Protein AF-0000000084442462 (afdb_homodimer)

Secondary structure (DSSP, 8-state):
-------HHHHHHHHTTHHHHHHHHHHHHHHTGGGG--SS-EEHHHHHHHHT--HHHHHHHHHHHHTTTSEEEEGGGEEEE-TTTGGGSTTSTT--HHHHHHS-HHHHHHGGGHHHHHHH-S-HHHHHHSS-HHHHHHT-HHHHHHHHHHHHHHHHHHHHHHHHHS-GGG-SEEEEET-TT-HHHHHHHHH-TTSEEEEEE-HHHHTTS-GGGS-TTEEEEE--TTS-----SEEEEES-GGGS-HHHHHHHHHHHHHHS-TT-EEEEEE-PPPSSSS--HHHHHHHHHHHHHS-----HHHHHHHHGGGTEEEEEEEE-SSS-EEEEEEEPP-/-------HHHHHHHHHTHHHHHHHHHHHHHHTGGGG--SS-EEHHHHHHHHT--HHHHHHHHHHHHTTTSEEEEGGGEEEE-TTTGGGSTTSTT--HHHHHHS-HHHHHHGGGHHHHHHH-S-HHHHHHSS-HHHHHHT-HHHHHHHHHHHHHHHHHHHHHHHHHS-GGG-SEEEEET-TT-HHHHHHHHH-TTSEEEEEE-HHHHTTS-GGGS-TTEEEEE--TTS-----SEEEEES-GGGS-HHHHHHHHHHHHHHS-TT-EEEEEE-PPPSSSS--HHHHHHHHHHHHHS-----HHHHHHHHGGGTEEEEEEEE-SSS-EEEEEEEPP-

Nearest PDB structures (foldseek):
  6c5b-assembly1_B  TM=9.239E-01  e=6.769E-35  Lysobacter antibioticus
  3lst-assembly1_A  TM=8.537E-01  e=2.635E-30  Micromonospora echinospora
  6ix3-assembly1_A  TM=8.343E-01  e=1.586E-22  Aspergillus flavus NRRL3357
  6ix7-assembly1_A  TM=8.267E-01  e=2.766E-22  Aspergillus flavus NRRL3357
  6inw-assembly1_A  TM=8.162E-01  e=1.419E-22  Aspergillus flavus NRRL3357

Organism: Legionella spiritensis (NCBI:txid452)

Radius of gyration: 28.5 Å; Cα contacts (8 Å, |Δi|>4): 1311; chains: 2; bounding box: 57×86×62 Å

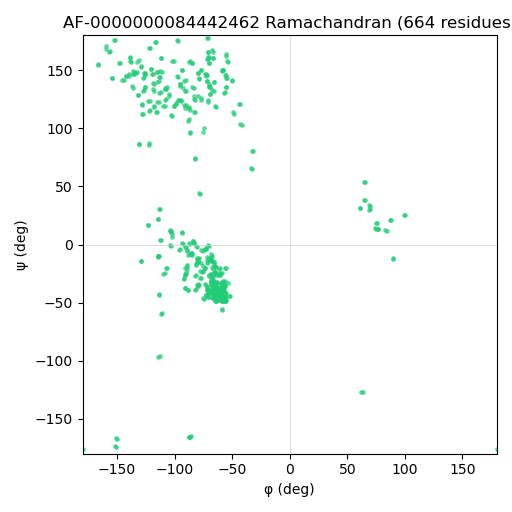InterPro domains:
  IPR001077 O-methyltransferase, C-terminal domain [PF00891] (112-312)
  IPR012967 Caffeic acid 3-O-methyltransferase-like, dimerisation domain [PF08100] (19-86)
  IPR016461 O-methyltransferase-like [PIRSF005739] (4-329)
  IPR016461 O-methyltransferase-like [PS51683] (13-331)
  IPR029063 S-adenosyl-L-methionine-dependent methyltransferase superfamily [G3DSA:3.40.50.150] (89-332)
  IPR029063 S-adenosyl-L-methionine-dependent methyltransferase superfamily [SSF53335] (92-328)
  IPR036388 Winged helix-like DNA-binding domain superfamily [G3DSA:1.10.10.10] (2-88)
  IPR036390 Winged helix DNA-binding domain superfamily [SSF46785] (4-93)

pLDDT: mean 93.71, std 7.89, range [27.52, 98.81]

Foldseek 3Di:
DPPPPPDPVRVVVVVVCCVVLLVLLLVCLQLQLQQPAAQDWDALVVSCVVRVHDSVVSLVSQVVCVVVVQWDADPPSIIHGDPNNNLSHPPDPLNQSLLSPLCDPLLVQLVVCLVVCVVPVDASSCVRPVDAQVVVCVVPVVSVVSNLSNVLSVCLVPLLQVLPQDDPLVWQEEEEAQCAQPNNVQNNCVVRVRHQYEYEEAPVRLVVHDPVVHDPSYHYDHDDLLADDDETQEYEYAAPLQLDALVVSLSSLLSVLVHYDQNHKYKYKDQADDPDPDDDVQQVVQSSSCNRRSGGHHHPVRCQVSNVVSQKHWDDKTDTPDSIIMTMIGGHDD/DPPPPPDPVRVVVVVVCCVVLLVLLLVCLQLQLQQPAAQDWDALVVSCVVRVHDSVVSLVSQVVCVVVVQWDADPPRIIHGDPVNNLSHPPDPLNQSLLSPLCDPLLVQLVVCLVVCVVPVDASSCVRPVDAQVVVCVVPVVSVVSNLSNVLSVCLVPLLQVLPQDDPLVWQEEEEAQCAQPNNVQNNCVVRVRHQYEYEEAPVRLVVHDPVVHDPSYHYDHDDLLADDDETQEYEYAAPLQLDALVVSLSSLLSVLVHYDQNHKYKYKDQADDPDPDDDVQQVVQSSSCNRRSGGHHHPVRCQVSNVVSQKHWDDKTDTPDSIIMTMIGGHDD

Sequence (668 aa):
MPESQTQPHVELATMSRWYVVSRAIHTVAKLGIANYMSSEPVSVKKLAEATGAKPELLDRLLRFLSAYRIFHHQADSLYSLTELSKPLRDDDPHSIRDVLCMVDECWWQAFSRLDTSLKTGDPAFHEQHGDDFFSFLSKHPEKQANFDKGMAKLSTYDDNAIAEAFDFSSFSSLIDMGAGRGGLVKSIARKYPDIDVILFDSHAVVQQLANDTFPKQVQLVGGNFLETIPRAEAYIFKGVLHDFNDTMMNEILSNCRRQMPSDATLLIAEQVMPESDFPHPNKTMDIVMMALLGGRQRTLKEWQKQIEPSGFTYLNHYKTDSIFSLMTFKPMKSMPESQTQPHVELATMSRWYVVSRAIHTVAKLGIANYMSSEPVSVKKLAEATGAKPELLDRLLRFLSAYRIFHHQADSLYSLTELSKPLRDDDPHSIRDVLCMVDECWWQAFSRLDTSLKTGDPAFHEQHGDDFFSFLSKHPEKQANFDKGMAKLSTYDDNAIAEAFDFSSFSSLIDMGAGRGGLVKSIARKYPDIDVILFDSHAVVQQLANDTFPKQVQLVGGNFLETIPRAEAYIFKGVLHDFNDTMMNEILSNCRRQMPSDATLLIAEQVMPESDFPHPNKTMDIVMMALLGGRQRTLKEWQKQIEPSGFTYLNHYKTDSIFSLMTFKPMKS

Structure (mmCIF, N/CA/C/O backbone):
data_AF-0000000084442462-model_v1
#
loop_
_entity.id
_entity.type
_entity.pdbx_description
1 polymer O-methyltransferase
#
loop_
_atom_site.group_PDB
_atom_site.id
_atom_site.type_symbol
_atom_site.label_atom_id
_atom_site.label_alt_id
_atom_site.label_comp_id
_atom_site.label_asym_id
_atom_site.label_entity_id
_atom_site.label_seq_id
_atom_site.pdbx_PDB_ins_code
_atom_site.Cartn_x
_atom_site.Cartn_y
_atom_site.Cartn_z
_atom_site.occupancy
_atom_site.B_iso_or_equiv
_atom_site.auth_seq_id
_atom_site.auth_comp_id
_atom_site.auth_asym_id
_atom_site.auth_atom_id
_atom_site.pdbx_PDB_model_num
ATOM 1 N N . MET A 1 1 ? -6.41 24.891 -22.344 1 27.75 1 MET A N 1
ATOM 2 C CA . MET A 1 1 ? -5.504 25.172 -21.234 1 27.75 1 MET A CA 1
ATOM 3 C C . MET A 1 1 ? -4.535 24.031 -21 1 27.75 1 MET A C 1
ATOM 5 O O . MET A 1 1 ? -4.918 22.859 -21.094 1 27.75 1 MET A O 1
ATOM 9 N N . PRO A 1 2 ? -3.285 24.047 -21.188 1 35.09 2 PRO A N 1
ATOM 10 C CA . PRO A 1 2 ? -2.35 22.922 -21.281 1 35.09 2 PRO A CA 1
ATOM 11 C C . PRO A 1 2 ? -2.523 21.906 -20.156 1 35.09 2 PRO A C 1
ATOM 13 O O . PRO A 1 2 ? -2.961 22.281 -19.062 1 35.09 2 PRO A O 1
ATOM 16 N N . GLU A 1 3 ? -2.898 20.781 -20.156 1 40.12 3 GLU A N 1
ATOM 17 C CA . GLU A 1 3 ? -3.119 19.688 -19.188 1 40.12 3 GLU A CA 1
ATOM 18 C C . GLU A 1 3 ? -2.107 19.75 -18.047 1 40.12 3 GLU A C 1
ATOM 20 O O . GLU A 1 3 ? -0.9 19.656 -18.281 1 40.12 3 GLU A O 1
ATOM 25 N N . SER A 1 4 ? -2.053 20.703 -17.203 1 45.19 4 SER A N 1
ATOM 26 C CA . SER A 1 4 ? -1.131 21.172 -16.172 1 45.19 4 SER A CA 1
ATOM 27 C C . SER A 1 4 ? -0.391 20.016 -15.516 1 45.19 4 SER A C 1
ATOM 29 O O . SER A 1 4 ? -1.014 19.125 -14.922 1 45.19 4 SER A O 1
ATOM 31 N N . GLN A 1 5 ? 0.698 19.453 -16.141 1 63.28 5 GLN A N 1
ATOM 32 C CA . GLN A 1 5 ? 1.585 18.344 -15.844 1 63.28 5 GLN A CA 1
ATOM 33 C C . GLN A 1 5 ? 1.959 18.312 -14.367 1 63.28 5 GLN A C 1
ATOM 35 O O . GLN A 1 5 ? 2.52 19.266 -13.844 1 63.28 5 GLN A O 1
ATOM 40 N N . THR A 1 6 ? 1.363 17.422 -13.57 1 82.25 6 THR A N 1
ATOM 41 C CA . THR A 1 6 ? 1.686 17.203 -12.164 1 82.25 6 THR A CA 1
ATOM 42 C C . THR A 1 6 ? 3.197 17.172 -11.953 1 82.25 6 THR A C 1
ATOM 44 O O . THR A 1 6 ? 3.928 16.547 -12.719 1 82.25 6 THR A O 1
ATOM 47 N N . GLN A 1 7 ? 3.707 18.078 -11.117 1 90.5 7 GLN A N 1
ATOM 48 C CA . GLN A 1 7 ? 5.129 18.094 -10.789 1 90.5 7 GLN A CA 1
ATOM 49 C C . GLN A 1 7 ? 5.617 16.719 -10.375 1 90.5 7 GLN A C 1
ATOM 51 O O . GLN A 1 7 ? 4.895 15.969 -9.711 1 90.5 7 GLN A O 1
ATOM 56 N N . PRO A 1 8 ? 6.832 16.344 -10.805 1 94.31 8 PRO A N 1
ATOM 57 C CA . PRO A 1 8 ? 7.359 15.008 -10.539 1 94.31 8 PRO A CA 1
ATOM 58 C C . PRO A 1 8 ? 7.289 14.625 -9.062 1 94.31 8 PRO A C 1
ATOM 60 O O . PRO A 1 8 ? 6.875 13.516 -8.727 1 94.31 8 PRO A O 1
ATOM 63 N N . HIS A 1 9 ? 7.664 15.555 -8.188 1 93.12 9 HIS A N 1
ATOM 64 C CA . HIS A 1 9 ? 7.676 15.219 -6.766 1 93.12 9 HIS A CA 1
ATOM 65 C C . HIS A 1 9 ? 6.27 14.961 -6.246 1 93.12 9 HIS A C 1
ATOM 67 O O . HIS A 1 9 ? 6.07 14.117 -5.371 1 93.12 9 HIS A O 1
ATOM 73 N N . VAL A 1 10 ? 5.25 15.633 -6.777 1 90.38 10 VAL A N 1
ATOM 74 C CA . VAL A 1 10 ? 3.859 15.438 -6.383 1 90.38 10 VAL A CA 1
ATOM 75 C C . VAL A 1 10 ? 3.365 14.086 -6.898 1 90.38 10 VAL A C 1
ATOM 77 O O . VAL A 1 10 ? 2.684 13.352 -6.18 1 90.38 10 VAL A O 1
ATOM 80 N N . GLU A 1 11 ? 3.688 13.812 -8.172 1 94.94 11 GLU A N 1
ATOM 81 C CA . GLU A 1 11 ? 3.297 12.531 -8.75 1 94.94 11 GLU A CA 1
ATOM 82 C C . GLU A 1 11 ? 3.92 11.367 -7.98 1 94.94 11 GLU A C 1
ATOM 84 O O . GLU A 1 11 ? 3.244 10.383 -7.68 1 94.94 11 GLU A O 1
ATOM 89 N N . LEU A 1 12 ? 5.215 11.484 -7.648 1 96.31 12 LEU A N 1
ATOM 90 C CA . LEU A 1 12 ? 5.922 10.453 -6.891 1 96.31 12 LEU A CA 1
ATOM 91 C C . LEU A 1 12 ? 5.301 10.281 -5.508 1 96.31 12 LEU A C 1
ATOM 93 O O . LEU A 1 12 ? 5.137 9.156 -5.035 1 96.31 12 LEU A O 1
ATOM 97 N N . ALA A 1 13 ? 4.945 11.352 -4.871 1 94.44 13 ALA A N 1
ATOM 98 C CA . ALA A 1 13 ? 4.301 11.297 -3.564 1 94.44 13 ALA A CA 1
ATOM 99 C C . ALA A 1 13 ? 2.949 10.586 -3.646 1 94.44 13 ALA A C 1
ATOM 101 O O . ALA A 1 13 ? 2.602 9.797 -2.768 1 94.44 13 ALA A O 1
ATOM 102 N N . THR A 1 14 ? 2.254 10.875 -4.703 1 94.94 14 THR A N 1
ATOM 103 C CA . THR A 1 14 ? 0.951 10.25 -4.906 1 94.94 14 THR A CA 1
ATOM 104 C C . THR A 1 14 ? 1.093 8.742 -5.082 1 94.94 14 THR A C 1
ATOM 106 O O . THR A 1 14 ? 0.383 7.965 -4.438 1 94.94 14 THR A O 1
ATOM 109 N N . MET A 1 15 ? 2.027 8.312 -5.898 1 97.5 15 MET A N 1
ATOM 110 C CA . MET A 1 15 ? 2.266 6.895 -6.133 1 97.5 15 MET A CA 1
ATOM 111 C C . MET A 1 15 ? 2.676 6.191 -4.84 1 97.5 15 MET A C 1
ATOM 113 O O . MET A 1 15 ? 2.262 5.059 -4.586 1 97.5 15 MET A O 1
ATOM 117 N N . SER A 1 16 ? 3.438 6.879 -4.043 1 97.81 16 SER A N 1
ATOM 118 C CA . SER A 1 16 ? 3.93 6.301 -2.797 1 97.81 16 SER A CA 1
ATOM 119 C C . SER A 1 16 ? 2.795 6.082 -1.803 1 97.81 16 SER A C 1
ATOM 121 O O . SER A 1 16 ? 2.957 5.363 -0.815 1 97.81 16 SER A O 1
ATOM 123 N N . ARG A 1 17 ? 1.616 6.621 -2.07 1 97.56 17 ARG A N 1
ATOM 124 C CA . ARG A 1 17 ? 0.502 6.516 -1.133 1 97.56 17 ARG A CA 1
ATOM 125 C C . ARG A 1 17 ? -0.61 5.641 -1.701 1 97.56 17 ARG A C 1
ATOM 127 O O . ARG A 1 17 ? -1.649 5.457 -1.064 1 97.56 17 ARG A O 1
ATOM 134 N N . TRP A 1 18 ? -0.399 5.059 -2.861 1 98.25 18 TRP A N 1
ATOM 135 C CA . TRP A 1 18 ? -1.379 4.156 -3.457 1 98.25 18 TRP A CA 1
ATOM 136 C C . TRP A 1 18 ? -1.725 3.02 -2.502 1 98.25 18 TRP A C 1
ATOM 138 O O . TRP A 1 18 ? -2.791 2.408 -2.613 1 98.25 18 TRP A O 1
ATOM 148 N N . TYR A 1 19 ? -0.856 2.752 -1.524 1 98.25 19 TYR A N 1
ATOM 149 C CA . TYR A 1 19 ? -1.088 1.652 -0.595 1 98.25 19 TYR A CA 1
ATOM 150 C C . TYR A 1 19 ? -2.334 1.902 0.247 1 98.25 19 TYR A C 1
ATOM 152 O O . TYR A 1 19 ? -2.994 0.958 0.685 1 98.25 19 TYR A O 1
ATOM 160 N N . VAL A 1 20 ? -2.723 3.131 0.42 1 98.62 20 VAL A N 1
ATOM 161 C CA . VAL A 1 20 ? -3.904 3.467 1.209 1 98.62 20 VAL A CA 1
ATOM 162 C C . VAL A 1 20 ? -5.16 2.967 0.498 1 98.62 20 VAL A C 1
ATOM 164 O O . VAL A 1 20 ? -6.055 2.404 1.13 1 98.62 20 VAL A O 1
ATOM 167 N N . VAL A 1 21 ? -5.195 3.123 -0.822 1 98.62 21 VAL A N 1
ATOM 168 C CA . VAL A 1 21 ? -6.316 2.631 -1.621 1 98.62 21 VAL A CA 1
ATOM 169 C C . VAL A 1 21 ? -6.391 1.109 -1.526 1 98.62 21 VAL A C 1
ATOM 171 O O . VAL A 1 21 ? -7.461 0.547 -1.288 1 98.62 21 VAL A O 1
ATOM 174 N N . SER A 1 22 ? -5.238 0.493 -1.694 1 98.56 22 SER A N 1
ATOM 175 C CA . SER A 1 22 ? -5.172 -0.964 -1.649 1 98.56 22 SER A CA 1
ATOM 176 C C . SER A 1 22 ? -5.676 -1.499 -0.313 1 98.56 22 SER A C 1
ATOM 178 O O . SER A 1 22 ? -6.5 -2.418 -0.277 1 98.56 22 SER A O 1
ATOM 180 N N . ARG A 1 23 ? -5.168 -0.917 0.726 1 98.5 23 ARG A N 1
ATOM 181 C CA . ARG A 1 23 ? -5.539 -1.418 2.045 1 98.5 23 ARG A CA 1
ATOM 182 C C . ARG A 1 23 ? -7.02 -1.171 2.328 1 98.5 23 ARG A C 1
ATOM 184 O O . ARG A 1 23 ? -7.676 -1.986 2.977 1 98.5 23 ARG A O 1
ATOM 191 N N . ALA A 1 24 ? -7.535 -0.014 1.899 1 98.75 24 ALA A N 1
ATOM 192 C CA . ALA A 1 24 ? -8.961 0.277 2.057 1 98.75 24 ALA A CA 1
ATOM 193 C C . ALA A 1 24 ? -9.812 -0.778 1.36 1 98.75 24 ALA A C 1
ATOM 195 O O . ALA A 1 24 ? -10.812 -1.242 1.915 1 98.75 24 ALA A O 1
ATOM 196 N N . ILE A 1 25 ? -9.398 -1.178 0.171 1 98.81 25 ILE A N 1
ATOM 197 C CA . ILE A 1 25 ? -10.117 -2.203 -0.58 1 98.81 25 ILE A CA 1
ATOM 198 C C . ILE A 1 25 ? -10.062 -3.527 0.176 1 98.81 25 ILE A C 1
ATOM 200 O O . ILE A 1 25 ? -11.086 -4.207 0.325 1 98.81 25 ILE A O 1
ATOM 204 N N . HIS A 1 26 ? -8.906 -3.9 0.681 1 98.56 26 HIS A N 1
ATOM 205 C CA . HIS A 1 26 ? -8.766 -5.125 1.464 1 98.56 26 HIS A CA 1
ATOM 206 C C . HIS A 1 26 ? -9.664 -5.094 2.693 1 98.56 26 HIS A C 1
ATOM 208 O O . HIS A 1 26 ? -10.242 -6.113 3.07 1 98.56 26 HIS A O 1
ATOM 214 N N . THR A 1 27 ? -9.75 -3.961 3.322 1 98.62 27 THR A N 1
ATOM 215 C CA . THR A 1 27 ? -10.555 -3.799 4.531 1 98.62 27 THR A CA 1
ATOM 216 C C . THR A 1 27 ? -12.031 -3.994 4.223 1 98.62 27 THR A C 1
ATOM 218 O O . THR A 1 27 ? -12.734 -4.699 4.953 1 98.62 27 THR A O 1
ATOM 221 N N . VAL A 1 28 ? -12.531 -3.389 3.119 1 98.69 28 VAL A N 1
ATOM 222 C CA . VAL A 1 28 ? -13.914 -3.541 2.688 1 98.69 28 VAL A CA 1
ATOM 223 C C . VAL A 1 28 ? -14.211 -5.012 2.402 1 98.69 28 VAL A C 1
ATOM 225 O O . VAL A 1 28 ? -15.266 -5.527 2.787 1 98.69 28 VAL A O 1
ATOM 228 N N . ALA A 1 29 ? -13.305 -5.664 1.759 1 98.44 29 ALA A N 1
ATOM 229 C CA . ALA A 1 29 ? -13.453 -7.082 1.447 1 98.44 29 ALA A CA 1
ATOM 230 C C . ALA A 1 29 ? -13.5 -7.926 2.721 1 98.44 29 ALA A C 1
ATOM 232 O O . ALA A 1 29 ? -14.367 -8.781 2.877 1 98.44 29 ALA A O 1
ATOM 233 N N . LYS A 1 30 ? -12.555 -7.676 3.615 1 97.75 30 LYS A N 1
ATOM 234 C CA . LYS A 1 30 ? -12.438 -8.445 4.848 1 97.75 30 LYS A CA 1
ATOM 235 C C . LYS A 1 30 ? -13.703 -8.312 5.699 1 97.75 30 LYS A C 1
ATOM 237 O O . LYS A 1 30 ? -14.172 -9.297 6.281 1 97.75 30 LYS A O 1
ATOM 242 N N . LEU A 1 31 ? -14.258 -7.137 5.773 1 98.12 31 LEU A N 1
ATOM 243 C CA . LEU A 1 31 ? -15.445 -6.895 6.59 1 98.12 31 LEU A CA 1
ATOM 244 C C . LEU A 1 31 ? -16.703 -7.348 5.867 1 98.12 31 LEU A C 1
ATOM 246 O O . LEU A 1 31 ? -17.781 -7.395 6.461 1 98.12 31 LEU A O 1
ATOM 250 N N . GLY A 1 32 ? -16.594 -7.645 4.566 1 98.38 32 GLY A N 1
ATOM 251 C CA . GLY A 1 32 ? -17.719 -8.117 3.781 1 98.38 32 GLY A CA 1
ATOM 252 C C . GLY A 1 32 ? -18.766 -7.055 3.543 1 98.38 32 GLY A C 1
ATOM 253 O O . GLY A 1 32 ? -19.969 -7.359 3.441 1 98.38 32 GLY A O 1
ATOM 254 N N . ILE A 1 33 ? -18.406 -5.793 3.418 1 98.75 33 ILE A N 1
ATOM 255 C CA . ILE A 1 33 ? -19.312 -4.656 3.346 1 98.75 33 ILE A CA 1
ATOM 256 C C . ILE A 1 33 ? -20.203 -4.789 2.117 1 98.75 33 ILE A C 1
ATOM 258 O O . ILE A 1 33 ? -21.422 -4.562 2.197 1 98.75 33 ILE A O 1
ATOM 262 N N . ALA A 1 34 ? -19.641 -5.172 0.998 1 98.69 34 ALA A N 1
ATOM 263 C CA . ALA A 1 34 ? -20.344 -5.195 -0.277 1 98.69 34 ALA A CA 1
ATOM 264 C C . ALA A 1 34 ? -21.484 -6.207 -0.25 1 98.69 34 ALA A C 1
ATOM 266 O O . ALA A 1 34 ? -22.453 -6.082 -1.01 1 98.69 34 ALA A O 1
ATOM 267 N N . ASN A 1 35 ? -21.391 -7.219 0.616 1 98.62 35 ASN A N 1
ATOM 268 C CA . ASN A 1 35 ? -22.422 -8.234 0.705 1 98.62 35 ASN A CA 1
ATOM 269 C C . ASN A 1 35 ? -23.75 -7.648 1.187 1 98.62 35 ASN A C 1
ATOM 271 O O . ASN A 1 35 ? -24.797 -8.258 1.009 1 98.62 35 ASN A O 1
ATOM 275 N N . TYR A 1 36 ? -23.719 -6.531 1.789 1 98.62 36 TYR A N 1
ATOM 276 C CA . TYR A 1 36 ? -24.922 -5.879 2.299 1 98.62 36 TYR A CA 1
ATOM 277 C C . TYR A 1 36 ? -25.344 -4.727 1.396 1 98.62 36 TYR A C 1
ATOM 279 O O . TYR A 1 36 ? -26.141 -3.873 1.794 1 98.62 36 TYR A O 1
ATOM 287 N N . MET A 1 37 ? -24.766 -4.637 0.241 1 98.56 37 MET A N 1
ATOM 288 C CA . MET A 1 37 ? -25.031 -3.533 -0.677 1 98.56 37 MET A CA 1
ATOM 289 C C . MET A 1 37 ? -25.547 -4.051 -2.016 1 98.56 37 MET A C 1
ATOM 291 O O . MET A 1 37 ? -25.562 -5.258 -2.258 1 98.56 37 MET A O 1
ATOM 295 N N . SER A 1 38 ? -26.031 -3.189 -2.84 1 97.81 38 SER A N 1
ATOM 296 C CA . SER A 1 38 ? -26.453 -3.396 -4.223 1 97.81 38 SER A CA 1
ATOM 297 C C . SER A 1 38 ? -26.281 -2.129 -5.051 1 97.81 38 SER A C 1
ATOM 299 O O . SER A 1 38 ? -25.547 -1.216 -4.648 1 97.81 38 SER A O 1
ATOM 301 N N . SER A 1 39 ? -26.891 -2.117 -6.266 1 96.81 39 SER A N 1
ATOM 302 C CA . SER A 1 39 ? -26.859 -0.911 -7.086 1 96.81 39 SER A CA 1
ATOM 303 C C . SER A 1 39 ? -27.797 0.156 -6.531 1 96.81 39 SER A C 1
ATOM 305 O O . SER A 1 39 ? -27.812 1.294 -7.004 1 96.81 39 SER A O 1
ATOM 307 N N . GLU A 1 40 ? -28.516 -0.196 -5.5 1 97.69 40 GLU A N 1
ATOM 308 C CA . GLU A 1 40 ? -29.391 0.751 -4.812 1 97.69 40 GLU A CA 1
ATOM 309 C C . GLU A 1 40 ? -28.719 1.327 -3.572 1 97.69 40 GLU A C 1
ATOM 311 O O . GLU A 1 40 ? -28 0.614 -2.857 1 97.69 40 GLU A O 1
ATOM 316 N N . PRO A 1 41 ? -28.984 2.512 -3.311 1 98 41 PRO A N 1
ATOM 317 C CA . PRO A 1 41 ? -28.328 3.168 -2.176 1 98 41 PRO A CA 1
ATOM 318 C C . PRO A 1 41 ? -28.734 2.568 -0.832 1 98 41 PRO A C 1
ATOM 320 O O . PRO A 1 41 ? -29.906 2.215 -0.637 1 98 41 PRO A O 1
ATOM 323 N N . VAL A 1 42 ? -27.828 2.428 0.053 1 98.44 42 VAL A N 1
ATOM 324 C CA . VAL A 1 42 ? -28.031 1.99 1.432 1 98.44 42 VAL A CA 1
ATOM 325 C C . VAL A 1 42 ? -27.266 2.916 2.381 1 98.44 42 VAL A C 1
ATOM 327 O O . VAL A 1 42 ? -26.219 3.443 2.029 1 98.44 42 VAL A O 1
ATOM 330 N N . SER A 1 43 ? -27.781 3.104 3.531 1 98.12 43 SER A N 1
ATOM 331 C CA . SER A 1 43 ? -27.156 4.027 4.473 1 98.12 43 SER A CA 1
ATOM 332 C C . SER A 1 43 ? -25.922 3.406 5.125 1 98.12 43 SER A C 1
ATOM 334 O O . SER A 1 43 ? -25.906 2.205 5.398 1 98.12 43 SER A O 1
ATOM 336 N N . VAL A 1 44 ? -25 4.207 5.473 1 98.12 44 VAL A N 1
ATOM 337 C CA . VAL A 1 44 ? -23.781 3.758 6.148 1 98.12 44 VAL A CA 1
ATOM 338 C C . VAL A 1 44 ? -24.141 3.18 7.516 1 98.12 44 VAL A C 1
ATOM 340 O O . VAL A 1 44 ? -23.5 2.234 7.98 1 98.12 44 VAL A O 1
ATOM 343 N N . LYS A 1 45 ? -25.141 3.732 8.141 1 98 45 LYS A N 1
ATOM 344 C CA . LYS A 1 45 ? -25.578 3.238 9.445 1 98 45 LYS A CA 1
ATOM 345 C C . LYS A 1 45 ? -25.984 1.769 9.367 1 98 45 LYS A C 1
ATOM 347 O O . LYS A 1 45 ? -25.625 0.975 10.242 1 98 45 LYS A O 1
ATOM 352 N N . LYS A 1 46 ? -26.719 1.443 8.352 1 98.19 46 LYS A N 1
ATOM 353 C CA . LYS A 1 46 ? -27.141 0.057 8.156 1 98.19 46 LYS A CA 1
ATOM 354 C C . LYS A 1 46 ? -25.938 -0.843 7.887 1 98.19 46 LYS A C 1
ATOM 356 O O . LYS A 1 46 ? -25.859 -1.961 8.398 1 98.19 46 LYS A O 1
ATOM 361 N N . LEU A 1 47 ? -25.047 -0.376 7.074 1 98.56 47 LEU A N 1
ATOM 362 C CA . LEU A 1 47 ? -23.844 -1.14 6.766 1 98.56 47 LEU A CA 1
ATOM 363 C C . LEU A 1 47 ? -23 -1.355 8.023 1 98.56 47 LEU A C 1
ATOM 365 O O . LEU A 1 47 ? -22.469 -2.447 8.234 1 98.56 47 LEU A O 1
ATOM 369 N N . ALA A 1 48 ? -22.844 -0.278 8.812 1 98.56 48 ALA A N 1
ATOM 370 C CA . ALA A 1 48 ? -22.062 -0.346 10.055 1 98.56 48 ALA A CA 1
ATOM 371 C C . ALA A 1 48 ? -22.672 -1.349 11.023 1 98.56 48 ALA A C 1
ATOM 373 O O . ALA A 1 48 ? -21.969 -2.125 11.664 1 98.56 48 ALA A O 1
ATOM 374 N N . GLU A 1 49 ? -23.969 -1.328 11.141 1 98.25 49 GLU A N 1
ATOM 375 C CA . GLU A 1 49 ? -24.672 -2.262 12.016 1 98.25 49 GLU A CA 1
ATOM 376 C C . GLU A 1 49 ? -24.453 -3.705 11.57 1 98.25 49 GLU A C 1
ATOM 378 O O . GLU A 1 49 ? -24.219 -4.586 12.398 1 98.25 49 GLU A O 1
ATOM 383 N N . ALA A 1 50 ? -24.5 -3.953 10.344 1 98.06 50 ALA A N 1
ATOM 384 C CA . ALA A 1 50 ? -24.391 -5.301 9.789 1 98.06 50 ALA A CA 1
ATOM 385 C C . ALA A 1 50 ? -22.969 -5.844 9.953 1 98.06 50 ALA A C 1
ATOM 387 O O . ALA A 1 50 ? -22.766 -7.055 10.039 1 98.06 50 ALA A O 1
ATOM 388 N N . THR A 1 51 ? -21.969 -4.98 10.016 1 97.94 51 THR A N 1
ATOM 389 C CA . THR A 1 51 ? -20.578 -5.438 9.961 1 97.94 51 THR A CA 1
ATOM 390 C C . THR A 1 51 ? -19.875 -5.168 11.281 1 97.94 51 THR A C 1
ATOM 392 O O . THR A 1 51 ? -18.719 -5.59 11.477 1 97.94 51 THR A O 1
ATOM 395 N N . GLY A 1 52 ? -20.484 -4.402 12.18 1 98.06 52 GLY A N 1
ATOM 396 C CA . GLY A 1 52 ? -19.891 -4.098 13.469 1 98.06 52 GLY A CA 1
ATOM 397 C C . GLY A 1 52 ? -18.922 -2.932 13.43 1 98.06 52 GLY A C 1
ATOM 398 O O . GLY A 1 52 ? -18.203 -2.686 14.391 1 98.06 52 GLY A O 1
ATOM 399 N N . ALA A 1 53 ? -18.906 -2.191 12.328 1 98.31 53 ALA A N 1
ATOM 400 C CA . ALA A 1 53 ? -18 -1.055 12.188 1 98.31 53 ALA A CA 1
ATOM 401 C C . ALA A 1 53 ? -18.594 0.203 12.812 1 98.31 53 ALA A C 1
ATOM 403 O O . ALA A 1 53 ? -19.812 0.28 13.031 1 98.31 53 ALA A O 1
ATOM 404 N N . LYS A 1 54 ? -17.781 1.159 13.195 1 98.12 54 LYS A N 1
ATOM 405 C CA . LYS A 1 54 ? -18.234 2.486 13.594 1 98.12 54 LYS A CA 1
ATOM 406 C C . LYS A 1 54 ? -18.734 3.275 12.391 1 98.12 54 LYS A C 1
ATOM 408 O O . LYS A 1 54 ? -18.016 3.457 11.414 1 98.12 54 LYS A O 1
ATOM 413 N N . PRO A 1 55 ? -19.984 3.734 12.438 1 97.88 55 PRO A N 1
ATOM 414 C CA . PRO A 1 55 ? -20.594 4.371 11.266 1 97.88 55 PRO A CA 1
ATOM 415 C C . PRO A 1 55 ? -19.766 5.547 10.742 1 97.88 55 PRO A C 1
ATOM 417 O O . PRO A 1 55 ? -19.609 5.707 9.531 1 97.88 55 PRO A O 1
ATOM 420 N N . GLU A 1 56 ? -19.234 6.379 11.586 1 96 56 GLU A N 1
ATOM 421 C CA . GLU A 1 56 ? -18.5 7.566 11.164 1 96 56 GLU A CA 1
ATOM 422 C C . GLU A 1 56 ? -17.203 7.188 10.438 1 96 56 GLU A C 1
ATOM 424 O O . GLU A 1 56 ? -16.844 7.824 9.445 1 96 56 GLU A O 1
ATOM 429 N N . LEU A 1 57 ? -16.531 6.191 10.945 1 97.94 57 LEU A N 1
ATOM 430 C CA . LEU A 1 57 ? -15.281 5.75 10.32 1 97.94 57 LEU A CA 1
ATOM 431 C C . LEU A 1 57 ? -15.562 5.055 8.992 1 97.94 57 LEU A C 1
ATOM 433 O O . LEU A 1 57 ? -14.844 5.27 8.016 1 97.94 57 LEU A O 1
ATOM 437 N N . LEU A 1 58 ? -16.594 4.211 8.992 1 98.62 58 LEU A N 1
ATOM 438 C CA . LEU A 1 58 ? -16.984 3.527 7.758 1 98.62 58 LEU A CA 1
ATOM 439 C C . LEU A 1 58 ? -17.391 4.527 6.68 1 98.62 58 LEU A C 1
ATOM 441 O O . LEU A 1 58 ? -17.062 4.348 5.504 1 98.62 58 LEU A O 1
ATOM 445 N N . ASP A 1 59 ? -18.094 5.57 7.051 1 97.75 59 ASP A N 1
ATOM 446 C CA . ASP A 1 59 ? -18.516 6.621 6.125 1 97.75 59 ASP A CA 1
ATOM 447 C C . ASP A 1 59 ? -17.297 7.25 5.438 1 97.75 59 ASP A C 1
ATOM 449 O O . ASP A 1 59 ? -17.297 7.441 4.219 1 97.75 59 ASP A O 1
ATOM 453 N N . ARG A 1 60 ? -16.312 7.582 6.191 1 97 60 ARG A N 1
ATOM 454 C CA . ARG A 1 60 ? -15.102 8.211 5.668 1 97 60 ARG A CA 1
ATOM 455 C C . ARG A 1 60 ? -14.367 7.273 4.719 1 97 60 ARG A C 1
ATOM 457 O O . ARG A 1 60 ? -13.844 7.707 3.689 1 97 60 ARG A O 1
ATOM 464 N N . LEU A 1 61 ? -14.312 5.98 5.047 1 98.5 61 LEU A N 1
ATOM 465 C CA . LEU A 1 61 ? -13.641 5.008 4.195 1 98.5 61 LEU A CA 1
ATOM 466 C C . LEU A 1 61 ? -14.367 4.84 2.869 1 98.5 61 LEU A C 1
ATOM 468 O O . LEU A 1 61 ? -13.742 4.805 1.809 1 98.5 61 LEU A O 1
ATOM 472 N N . LEU A 1 62 ? -15.688 4.719 2.93 1 98.44 62 LEU A N 1
ATOM 473 C CA . LEU A 1 62 ? -16.484 4.543 1.716 1 98.44 62 LEU A CA 1
ATOM 474 C C . LEU A 1 62 ? -16.422 5.793 0.845 1 98.44 62 LEU A C 1
ATOM 476 O O . LEU A 1 62 ? -16.375 5.699 -0.384 1 98.44 62 LEU A O 1
ATOM 480 N N . ARG A 1 63 ? -16.469 6.938 1.496 1 96.44 63 ARG A N 1
ATOM 481 C CA . ARG A 1 63 ? -16.344 8.188 0.756 1 96.44 63 ARG A CA 1
ATOM 482 C C . ARG A 1 63 ? -15 8.258 0.028 1 96.44 63 ARG A C 1
ATOM 484 O O . ARG A 1 63 ? -14.945 8.672 -1.13 1 96.44 63 ARG A O 1
ATOM 491 N N . PHE A 1 64 ? -13.977 7.906 0.728 1 97.62 64 PHE A N 1
ATOM 492 C CA . PHE A 1 64 ? -12.648 7.871 0.13 1 97.62 64 PHE A CA 1
ATOM 493 C C . PHE A 1 64 ? -12.633 6.984 -1.109 1 97.62 64 PHE A C 1
ATOM 495 O O . PHE A 1 64 ? -12.172 7.406 -2.174 1 97.62 64 PHE A O 1
ATOM 502 N N . LEU A 1 65 ? -13.188 5.762 -1.047 1 98.56 65 LEU A N 1
ATOM 503 C CA . LEU A 1 65 ? -13.156 4.793 -2.139 1 98.56 65 LEU A CA 1
ATOM 504 C C . LEU A 1 65 ? -14.109 5.211 -3.256 1 98.56 65 LEU A C 1
ATOM 506 O O . LEU A 1 65 ? -13.992 4.727 -4.387 1 98.56 65 LEU A O 1
ATOM 510 N N . SER A 1 66 ? -15.086 6.066 -2.938 1 97.69 66 SER A N 1
ATOM 511 C CA . SER A 1 66 ? -15.961 6.602 -3.975 1 97.69 66 SER A CA 1
ATOM 512 C C . SER A 1 66 ? -15.188 7.469 -4.961 1 97.69 66 SER A C 1
ATOM 514 O O . SER A 1 66 ? -15.523 7.516 -6.145 1 97.69 66 SER A O 1
ATOM 516 N N . ALA A 1 67 ? -14.18 8.156 -4.453 1 96.94 67 ALA A N 1
ATOM 517 C CA . ALA A 1 67 ? -13.344 8.961 -5.332 1 96.94 67 ALA A CA 1
ATOM 518 C C . ALA A 1 67 ? -12.656 8.102 -6.391 1 96.94 67 ALA A C 1
ATOM 520 O O . ALA A 1 67 ? -12.273 8.602 -7.449 1 96.94 67 ALA A O 1
ATOM 521 N N . TYR A 1 68 ? -12.539 6.816 -6.172 1 97.75 68 TYR A N 1
ATOM 522 C CA . TYR A 1 68 ? -11.914 5.879 -7.094 1 97.75 68 TYR A CA 1
ATOM 523 C C . TYR A 1 68 ? -12.961 5.051 -7.828 1 97.75 68 TYR A C 1
ATOM 525 O O . TYR A 1 68 ? -12.656 3.977 -8.352 1 97.75 68 TYR A O 1
ATOM 533 N N . ARG A 1 69 ? -14.188 5.414 -7.73 1 97.31 69 ARG A N 1
ATOM 534 C CA . ARG A 1 69 ? -15.312 4.871 -8.484 1 97.31 69 ARG A CA 1
ATOM 535 C C . ARG A 1 69 ? -15.711 3.496 -7.953 1 97.31 69 ARG A C 1
ATOM 537 O O . ARG A 1 69 ? -16.359 2.721 -8.656 1 97.31 69 ARG A O 1
ATOM 544 N N . ILE A 1 70 ? -15.312 3.168 -6.773 1 98.31 70 ILE A N 1
ATOM 545 C CA . ILE A 1 70 ? -15.664 1.869 -6.207 1 98.31 70 ILE A CA 1
ATOM 546 C C . ILE A 1 70 ? -17.078 1.914 -5.656 1 98.31 70 ILE A C 1
ATOM 548 O O . ILE A 1 70 ? -17.828 0.94 -5.77 1 98.31 70 ILE A O 1
ATOM 552 N N . PHE A 1 71 ? -17.469 3.076 -5.105 1 98.38 71 PHE A N 1
ATOM 553 C CA . PHE A 1 71 ? -18.844 3.254 -4.641 1 98.38 71 PHE A CA 1
ATOM 554 C C . PHE A 1 71 ? -19.438 4.527 -5.215 1 98.38 71 PHE A C 1
ATOM 556 O O . PHE A 1 71 ? -18.719 5.457 -5.574 1 98.38 71 PHE A O 1
ATOM 563 N N . HIS A 1 72 ? -20.703 4.508 -5.312 1 97.44 72 HIS A N 1
ATOM 564 C CA . HIS A 1 72 ? -21.453 5.738 -5.535 1 97.44 72 HIS A CA 1
ATOM 565 C C . HIS A 1 72 ? -21.859 6.383 -4.211 1 97.44 72 HIS A C 1
ATOM 567 O O . HIS A 1 72 ? -22.531 5.762 -3.393 1 97.44 72 HIS A O 1
ATOM 573 N N . HIS A 1 73 ? -21.328 7.516 -4.086 1 96.31 73 HIS A N 1
ATOM 574 C CA . HIS A 1 73 ? -21.688 8.281 -2.9 1 96.31 73 HIS A CA 1
ATOM 575 C C . HIS A 1 73 ? -22.844 9.242 -3.193 1 96.31 73 HIS A C 1
ATOM 577 O O . HIS A 1 73 ? -22.781 10.008 -4.156 1 96.31 73 HIS A O 1
ATOM 583 N N . GLN A 1 74 ? -23.875 9.156 -2.461 1 92.75 74 GLN A N 1
ATOM 584 C CA . GLN A 1 74 ? -25 10.07 -2.551 1 92.75 74 GLN A CA 1
ATOM 585 C C . GLN A 1 74 ? -25.188 10.852 -1.254 1 92.75 74 GLN A C 1
ATOM 587 O O . GLN A 1 74 ? -24.469 10.617 -0.278 1 92.75 74 GLN A O 1
ATOM 592 N N . ALA A 1 75 ? -26.094 11.773 -1.268 1 87.69 75 ALA A N 1
ATOM 593 C CA . ALA A 1 75 ? -26.344 12.617 -0.099 1 87.69 75 ALA A CA 1
ATOM 594 C C . ALA A 1 75 ? -26.719 11.773 1.115 1 87.69 75 ALA A C 1
ATOM 596 O O . ALA A 1 75 ? -27.188 10.633 0.972 1 87.69 75 ALA A O 1
ATOM 597 N N . ASP A 1 76 ? -26.375 12.273 2.344 1 87.25 76 ASP A N 1
ATOM 598 C CA . ASP A 1 76 ? -26.781 11.711 3.627 1 87.25 76 ASP A CA 1
ATOM 599 C C . ASP A 1 76 ? -26.094 10.367 3.875 1 87.25 76 ASP A C 1
ATOM 601 O O . ASP A 1 76 ? -26.719 9.438 4.395 1 87.25 76 ASP A O 1
ATOM 605 N N . SER A 1 77 ? -24.891 10.188 3.346 1 94 77 SER A N 1
ATOM 606 C CA . SER A 1 77 ? -24.062 9.023 3.631 1 94 77 SER A CA 1
ATOM 607 C C . SER A 1 77 ? -24.719 7.746 3.107 1 94 77 SER A C 1
ATOM 609 O O . SER A 1 77 ? -24.781 6.742 3.818 1 94 77 SER A O 1
ATOM 611 N N . LEU A 1 78 ? -25.328 7.914 1.944 1 97.69 78 LEU A N 1
ATOM 612 C CA . LEU A 1 78 ? -25.844 6.773 1.193 1 97.69 78 LEU A CA 1
ATOM 613 C C . LEU A 1 78 ? -24.828 6.312 0.15 1 97.69 78 LEU A C 1
ATOM 615 O O . LEU A 1 78 ? -24.172 7.137 -0.495 1 97.69 78 LEU A O 1
ATOM 619 N N . TYR A 1 79 ? -24.719 4.98 0.059 1 98.38 79 TYR A N 1
ATOM 620 C CA . TYR A 1 79 ? -23.75 4.422 -0.87 1 98.38 79 TYR A CA 1
ATOM 621 C C . TYR A 1 79 ? -24.344 3.264 -1.659 1 98.38 79 TYR A C 1
ATOM 623 O O . TYR A 1 79 ? -25.203 2.545 -1.158 1 98.38 79 TYR A O 1
ATOM 631 N N . SER A 1 80 ? -23.906 3.072 -2.834 1 98.62 80 SER A N 1
ATOM 632 C CA . SER A 1 80 ? -24.266 1.919 -3.652 1 98.62 80 SER A CA 1
ATOM 633 C C . SER A 1 80 ? -23.062 1.376 -4.406 1 98.62 80 SER A C 1
ATOM 635 O O . SER A 1 80 ? -22.031 2.053 -4.52 1 98.62 80 SER A O 1
ATOM 637 N N . LEU A 1 81 ? -23.203 0.121 -4.848 1 98.56 81 LEU A N 1
ATOM 638 C CA . LEU A 1 81 ? -22.125 -0.497 -5.613 1 98.56 81 LEU A CA 1
ATOM 639 C C . LEU A 1 81 ? -22.062 0.075 -7.027 1 98.56 81 LEU A C 1
ATOM 641 O O . LEU A 1 81 ? -23.078 0.494 -7.574 1 98.56 81 LEU A O 1
ATOM 645 N N . THR A 1 82 ? -20.922 0.171 -7.562 1 98.25 82 THR A N 1
ATOM 646 C CA . THR A 1 82 ? -20.703 0.42 -8.984 1 98.25 82 THR A CA 1
ATOM 647 C C . THR A 1 82 ? -20.422 -0.886 -9.727 1 98.25 82 THR A C 1
ATOM 649 O O . THR A 1 82 ? -20.328 -1.948 -9.109 1 98.25 82 THR A O 1
ATOM 652 N N . GLU A 1 83 ? -20.297 -0.805 -11.023 1 97.38 83 GLU A N 1
ATOM 653 C CA . GLU A 1 83 ? -19.906 -1.992 -11.781 1 97.38 83 GLU A CA 1
ATOM 654 C C . GLU A 1 83 ? -18.547 -2.51 -11.336 1 97.38 83 GLU A C 1
ATOM 656 O O . GLU A 1 83 ? -18.312 -3.721 -11.312 1 97.38 83 GLU A O 1
ATOM 661 N N . LEU A 1 84 ? -17.703 -1.637 -10.945 1 97.44 84 LEU A N 1
ATOM 662 C CA . LEU A 1 84 ? -16.344 -1.97 -10.562 1 97.44 84 LEU A CA 1
ATOM 663 C C . LEU A 1 84 ? -16.328 -2.775 -9.266 1 97.44 84 LEU A C 1
ATOM 665 O O . LEU A 1 84 ? -15.461 -3.639 -9.078 1 97.44 84 LEU A O 1
ATOM 669 N N . SER A 1 85 ? -17.281 -2.523 -8.352 1 98.19 85 SER A N 1
ATOM 670 C CA . SER A 1 85 ? -17.156 -3.088 -7.016 1 98.19 85 SER A CA 1
ATOM 671 C C . SER A 1 85 ? -18.109 -4.277 -6.832 1 98.19 85 SER A C 1
ATOM 673 O O . SER A 1 85 ? -18.094 -4.926 -5.785 1 98.19 85 SER A O 1
ATOM 675 N N . LYS A 1 86 ? -18.891 -4.629 -7.809 1 98.12 86 LYS A N 1
ATOM 676 C CA . LYS A 1 86 ? -19.781 -5.781 -7.73 1 98.12 86 LYS A CA 1
ATOM 677 C C . LYS A 1 86 ? -19 -7.059 -7.406 1 98.12 86 LYS A C 1
ATOM 679 O O . LYS A 1 86 ? -19.469 -7.887 -6.617 1 98.12 86 LYS A O 1
ATOM 684 N N . PRO A 1 87 ? -17.797 -7.23 -7.891 1 97.5 87 PRO A N 1
ATOM 685 C CA . PRO A 1 87 ? -17.031 -8.453 -7.609 1 97.5 87 PRO A CA 1
ATOM 686 C C . PRO A 1 87 ? -16.578 -8.539 -6.152 1 97.5 87 PRO A C 1
ATOM 688 O O . PRO A 1 87 ? -15.93 -9.516 -5.766 1 97.5 87 PRO A O 1
ATOM 691 N N . LEU A 1 88 ? -16.891 -7.535 -5.352 1 98.44 88 LEU A N 1
ATOM 692 C CA . LEU A 1 88 ? -16.609 -7.598 -3.926 1 98.44 88 LEU A CA 1
ATOM 693 C C . LEU A 1 88 ? -17.656 -8.422 -3.191 1 98.44 88 LEU A C 1
ATOM 695 O O . LEU A 1 88 ? -17.453 -8.797 -2.035 1 98.44 88 LEU A O 1
ATOM 699 N N . ARG A 1 89 ? -18.734 -8.664 -3.822 1 98.38 89 ARG A N 1
ATOM 700 C CA . ARG A 1 89 ? -19.781 -9.492 -3.246 1 98.38 89 ARG A CA 1
ATOM 701 C C . ARG A 1 89 ? -19.453 -10.977 -3.385 1 98.38 89 ARG A C 1
ATOM 703 O O . ARG A 1 89 ? -18.906 -11.398 -4.406 1 98.38 89 ARG A O 1
ATOM 710 N N . ASP A 1 90 ? -19.891 -11.719 -2.414 1 96.88 90 ASP A N 1
ATOM 711 C CA . ASP A 1 90 ? -19.672 -13.164 -2.451 1 96.88 90 ASP A CA 1
ATOM 712 C C . ASP A 1 90 ? -20.484 -13.805 -3.576 1 96.88 90 ASP A C 1
ATOM 714 O O . ASP A 1 90 ? -20.047 -14.781 -4.188 1 96.88 90 ASP A O 1
ATOM 718 N N . ASP A 1 91 ? -21.609 -13.305 -3.855 1 96.44 91 ASP A N 1
ATOM 719 C CA . ASP A 1 91 ? -22.531 -13.969 -4.77 1 96.44 91 ASP A CA 1
ATOM 720 C C . ASP A 1 91 ? -22.312 -13.508 -6.207 1 96.44 91 ASP A C 1
ATOM 722 O O . ASP A 1 91 ? -23.047 -13.914 -7.113 1 96.44 91 ASP A O 1
ATOM 726 N N . ASP A 1 92 ? -21.422 -12.617 -6.422 1 96.12 92 ASP A N 1
ATOM 727 C CA . ASP A 1 92 ? -21.094 -12.227 -7.793 1 96.12 92 ASP A CA 1
ATOM 728 C C . ASP A 1 92 ? -20.359 -13.352 -8.516 1 96.12 92 ASP A C 1
ATOM 730 O O . ASP A 1 92 ? -19.484 -14 -7.941 1 96.12 92 ASP A O 1
ATOM 734 N N . PRO A 1 93 ? -20.719 -13.578 -9.75 1 91.81 93 PRO A N 1
ATOM 735 C CA . PRO A 1 93 ? -20.062 -14.648 -10.5 1 91.81 93 PRO A CA 1
ATOM 736 C C . PRO A 1 93 ? -18.562 -14.438 -10.641 1 91.81 93 PRO A C 1
ATOM 738 O O . PRO A 1 93 ? -17.812 -15.406 -10.805 1 91.81 93 PRO A O 1
ATOM 741 N N . HIS A 1 94 ? -18.109 -13.281 -10.562 1 92.06 94 HIS A N 1
ATOM 742 C CA . HIS A 1 94 ? -16.688 -12.969 -10.68 1 92.06 94 HIS A CA 1
ATOM 743 C C . HIS A 1 94 ? -16.125 -12.453 -9.359 1 92.06 94 HIS A C 1
ATOM 745 O O . HIS A 1 94 ? -15.203 -11.633 -9.352 1 92.06 94 HIS A O 1
ATOM 751 N N . SER A 1 95 ? -16.703 -12.93 -8.312 1 95.88 95 SER A N 1
ATOM 752 C CA . SER A 1 95 ? -16.266 -12.477 -6.996 1 95.88 95 SER A CA 1
ATOM 753 C C . SER A 1 95 ? -14.773 -12.703 -6.809 1 95.88 95 SER A C 1
ATOM 755 O O . SER A 1 95 ? -14.258 -13.789 -7.109 1 95.88 95 SER A O 1
ATOM 757 N N . ILE A 1 96 ? -14.125 -11.68 -6.262 1 95.19 96 ILE A N 1
ATOM 758 C CA . ILE A 1 96 ? -12.711 -11.836 -5.941 1 95.19 96 ILE A CA 1
ATOM 759 C C . ILE A 1 96 ? -12.484 -11.555 -4.461 1 95.19 96 ILE A C 1
ATOM 761 O O . ILE A 1 96 ? -11.367 -11.203 -4.055 1 95.19 96 ILE A O 1
ATOM 765 N N . ARG A 1 97 ? -13.523 -11.562 -3.68 1 97.12 97 ARG A N 1
ATOM 766 C CA . ARG A 1 97 ? -13.398 -11.242 -2.262 1 97.12 97 ARG A CA 1
ATOM 767 C C . ARG A 1 97 ? -12.422 -12.188 -1.571 1 97.12 97 ARG A C 1
ATOM 769 O O . ARG A 1 97 ? -11.594 -11.758 -0.763 1 97.12 97 ARG A O 1
ATOM 776 N N . ASP A 1 98 ? -12.453 -13.453 -1.9 1 94.44 98 ASP A N 1
ATOM 777 C CA . ASP A 1 98 ? -11.539 -14.422 -1.298 1 94.44 98 ASP A CA 1
ATOM 778 C C . ASP A 1 98 ? -10.086 -14.102 -1.655 1 94.44 98 ASP A C 1
ATOM 780 O O . ASP A 1 98 ? -9.188 -14.289 -0.832 1 94.44 98 ASP A O 1
ATOM 784 N N . VAL A 1 99 ? -9.859 -13.672 -2.859 1 94.25 99 VAL A N 1
ATOM 785 C CA . VAL A 1 99 ? -8.523 -13.297 -3.301 1 94.25 99 VAL A CA 1
ATOM 786 C C . VAL A 1 99 ? -8.023 -12.109 -2.479 1 94.25 99 VAL A C 1
ATOM 788 O O . VAL A 1 99 ? -6.867 -12.094 -2.043 1 94.25 99 VAL A O 1
ATOM 791 N N . LEU A 1 100 ? -8.914 -11.156 -2.275 1 97.19 100 LEU A N 1
ATOM 792 C CA . LEU A 1 100 ? -8.547 -9.969 -1.513 1 97.19 100 LEU A CA 1
ATOM 793 C C . LEU A 1 100 ? -8.305 -10.312 -0.047 1 97.19 100 LEU A C 1
ATOM 795 O O . LEU A 1 100 ? -7.414 -9.75 0.589 1 97.19 100 LEU A O 1
ATOM 799 N N . CYS A 1 101 ? -9.039 -11.25 0.485 1 96.5 101 CYS A N 1
ATOM 800 C CA . CYS A 1 101 ? -8.922 -11.641 1.885 1 96.5 101 CYS A CA 1
ATOM 801 C C . CYS A 1 101 ? -7.672 -12.484 2.117 1 96.5 101 CYS A C 1
ATOM 803 O O . CYS A 1 101 ? -7.211 -12.617 3.25 1 96.5 101 CYS A O 1
ATOM 805 N N . MET A 1 102 ? -7.172 -13.109 1.077 1 94.19 102 MET A N 1
ATOM 806 C CA . MET A 1 102 ? -5.926 -13.867 1.167 1 94.19 102 MET A CA 1
ATOM 807 C C . MET A 1 102 ? -4.777 -12.977 1.614 1 94.19 102 MET A C 1
ATOM 809 O O . MET A 1 102 ? -3.889 -13.414 2.346 1 94.19 102 MET A O 1
ATOM 813 N N . VAL A 1 103 ? -4.848 -11.688 1.2 1 95.06 103 VAL A N 1
ATOM 814 C CA . VAL A 1 103 ? -3.826 -10.711 1.58 1 95.06 103 VAL A CA 1
ATOM 815 C C . VAL A 1 103 ? -4.125 -10.164 2.973 1 95.06 103 VAL A C 1
ATOM 817 O O . VAL A 1 103 ? -4.469 -8.992 3.125 1 95.06 103 VAL A O 1
ATOM 820 N N . ASP A 1 104 ? -3.867 -10.969 3.963 1 95.25 104 ASP A N 1
ATOM 821 C CA . ASP A 1 104 ? -4.203 -10.602 5.336 1 95.25 104 ASP A CA 1
ATOM 822 C C . ASP A 1 104 ? -3.08 -9.789 5.977 1 95.25 104 ASP A C 1
ATOM 824 O O . ASP A 1 104 ? -2.209 -9.266 5.277 1 95.25 104 ASP A O 1
ATOM 828 N N . GLU A 1 105 ? -3.109 -9.641 7.297 1 96.75 105 GLU A N 1
ATOM 829 C CA . GLU A 1 105 ? -2.18 -8.773 8.008 1 96.75 105 GLU A CA 1
ATOM 830 C C . GLU A 1 105 ? -0.747 -9.289 7.902 1 96.75 105 GLU A C 1
ATOM 832 O O . GLU A 1 105 ? 0.198 -8.5 7.832 1 96.75 105 GLU A O 1
ATOM 837 N N . CYS A 1 106 ? -0.523 -10.586 7.891 1 96.62 106 CYS A N 1
ATOM 838 C CA . CYS A 1 106 ? 0.833 -11.125 7.848 1 96.62 106 CYS A CA 1
ATOM 839 C C . CYS A 1 106 ? 1.48 -10.859 6.492 1 96.62 106 CYS A C 1
ATOM 841 O O . CYS A 1 106 ? 2.676 -10.57 6.418 1 96.62 106 CYS A O 1
ATOM 843 N N . TRP A 1 107 ? 0.609 -11.008 5.41 1 96.19 107 TRP A N 1
ATOM 844 C CA . TRP A 1 107 ? 1.078 -10.656 4.074 1 96.19 107 TRP A CA 1
ATOM 845 C C . TRP A 1 107 ? 1.485 -9.188 4.012 1 96.19 107 TRP A C 1
ATOM 847 O O . TRP A 1 107 ? 2.574 -8.859 3.539 1 96.19 107 TRP A O 1
ATOM 857 N N . TRP A 1 108 ? 0.631 -8.375 4.527 1 97.25 108 TRP A N 1
ATOM 858 C CA . TRP A 1 108 ? 0.85 -6.934 4.52 1 97.25 108 TRP A CA 1
ATOM 859 C C . TRP A 1 108 ? 2.113 -6.57 5.293 1 97.25 108 TRP A C 1
ATOM 861 O O . TRP A 1 108 ? 2.957 -5.816 4.801 1 97.25 108 TRP A O 1
ATOM 871 N N . GLN A 1 109 ? 2.295 -7.125 6.469 1 97.94 109 GLN A N 1
ATOM 872 C CA . GLN A 1 109 ? 3.389 -6.781 7.371 1 97.94 109 GLN A CA 1
ATOM 873 C C . GLN A 1 109 ? 4.734 -7.227 6.805 1 97.94 109 GLN A C 1
ATOM 875 O O . GLN A 1 109 ? 5.758 -6.586 7.051 1 97.94 109 GLN A O 1
ATOM 880 N N . ALA A 1 110 ? 4.746 -8.281 6.02 1 98.12 110 ALA A N 1
ATOM 881 C CA . ALA A 1 110 ? 5.988 -8.773 5.43 1 98.12 110 ALA A CA 1
ATOM 882 C C . ALA A 1 110 ? 6.66 -7.695 4.582 1 98.12 110 ALA A C 1
ATOM 884 O O . ALA A 1 110 ? 7.887 -7.566 4.594 1 98.12 110 ALA A O 1
ATOM 885 N N . PHE A 1 111 ? 5.906 -6.906 3.92 1 98.31 111 PHE A N 1
ATOM 886 C CA . PHE A 1 111 ? 6.43 -5.902 2.998 1 98.31 111 PHE A CA 1
ATOM 887 C C . PHE A 1 111 ? 7.141 -4.789 3.76 1 98.31 111 PHE A C 1
ATOM 889 O O . PHE A 1 111 ? 7.867 -3.99 3.164 1 98.31 111 PHE A O 1
ATOM 896 N N . SER A 1 112 ? 6.961 -4.723 5.102 1 97.88 112 SER A N 1
ATOM 897 C CA . SER A 1 112 ? 7.664 -3.725 5.898 1 97.88 112 SER A CA 1
ATOM 898 C C . SER A 1 112 ? 9.164 -3.996 5.922 1 97.88 112 SER A C 1
ATOM 900 O O . SER A 1 112 ? 9.953 -3.107 6.25 1 97.88 112 SER A O 1
ATOM 902 N N . ARG A 1 113 ? 9.586 -5.223 5.484 1 98.06 113 ARG A N 1
ATOM 903 C CA . ARG A 1 113 ? 10.984 -5.613 5.562 1 98.06 113 ARG A CA 1
ATOM 904 C C . ARG A 1 113 ? 11.586 -5.801 4.172 1 98.06 113 ARG A C 1
ATOM 906 O O . ARG A 1 113 ? 12.594 -6.484 4.016 1 98.06 113 ARG A O 1
ATOM 913 N N . LEU A 1 114 ? 11 -5.211 3.178 1 98.44 114 LEU A N 1
ATOM 914 C CA . LEU A 1 114 ? 11.469 -5.387 1.808 1 98.44 114 LEU A CA 1
ATOM 915 C C . LEU A 1 114 ? 12.883 -4.836 1.644 1 98.44 114 LEU A C 1
ATOM 917 O O . LEU A 1 114 ? 13.695 -5.406 0.916 1 98.44 114 LEU A O 1
ATOM 921 N N . ASP A 1 115 ? 13.219 -3.703 2.297 1 97.94 115 ASP A N 1
ATOM 922 C CA . ASP A 1 115 ? 14.562 -3.133 2.225 1 97.94 115 ASP A CA 1
ATOM 923 C C . ASP A 1 115 ? 15.602 -4.086 2.82 1 97.94 115 ASP A C 1
ATOM 925 O O . ASP A 1 115 ? 16.656 -4.301 2.234 1 97.94 115 ASP A O 1
ATOM 929 N N . THR A 1 116 ? 15.242 -4.691 3.975 1 97.81 116 THR A N 1
ATOM 930 C CA . THR A 1 116 ? 16.125 -5.664 4.594 1 97.81 116 THR A CA 1
ATOM 931 C C . THR A 1 116 ? 16.297 -6.895 3.705 1 97.81 116 THR A C 1
ATOM 933 O O . THR A 1 116 ? 17.391 -7.438 3.582 1 97.81 116 THR A O 1
ATOM 936 N N . SER A 1 117 ? 15.203 -7.32 3.137 1 98.06 117 SER A N 1
ATOM 937 C CA . SER A 1 117 ? 15.227 -8.469 2.24 1 98.06 117 SER A CA 1
ATOM 938 C C . SER A 1 117 ? 16.172 -8.242 1.065 1 98.06 117 SER A C 1
ATOM 940 O O . SER A 1 117 ? 16.891 -9.148 0.652 1 98.06 117 SER A O 1
ATOM 942 N N . LEU A 1 118 ? 16.234 -7.039 0.495 1 98.38 118 LEU A N 1
ATOM 943 C CA . LEU A 1 118 ? 17.109 -6.723 -0.637 1 98.38 118 LEU A CA 1
ATOM 944 C C . LEU A 1 118 ? 18.578 -6.805 -0.239 1 98.38 118 LEU A C 1
ATOM 946 O O . LEU A 1 118 ? 19.438 -7.055 -1.084 1 98.38 118 LEU A O 1
ATOM 950 N N . LYS A 1 119 ? 18.859 -6.602 1.021 1 98.31 119 LYS A N 1
ATOM 951 C CA . LYS A 1 119 ? 20.25 -6.621 1.499 1 98.31 119 LYS A CA 1
ATOM 952 C C . LYS A 1 119 ? 20.672 -8.039 1.879 1 98.31 119 LYS A C 1
ATOM 954 O O . LYS A 1 119 ? 21.797 -8.453 1.591 1 98.31 119 LYS A O 1
ATOM 959 N N . THR A 1 120 ? 19.797 -8.812 2.498 1 97.19 120 THR A N 1
ATOM 960 C CA . THR A 1 120 ? 20.156 -10.102 3.07 1 97.19 120 THR A CA 1
ATOM 961 C C . THR A 1 120 ? 19.938 -11.227 2.057 1 97.19 120 THR A C 1
ATOM 963 O O . THR A 1 120 ? 20.594 -12.266 2.131 1 97.19 120 THR A O 1
ATOM 966 N N . GLY A 1 121 ? 18.969 -10.961 1.19 1 96 121 GLY A N 1
ATOM 967 C CA . GLY A 1 121 ? 18.594 -12.016 0.267 1 96 121 GLY A CA 1
ATOM 968 C C . GLY A 1 121 ? 17.5 -12.922 0.811 1 96 121 GLY A C 1
ATOM 969 O O . GLY A 1 121 ? 16.906 -13.703 0.064 1 96 121 GLY A O 1
ATOM 970 N N . ASP A 1 122 ? 17.219 -12.812 2.074 1 96.44 122 ASP A N 1
ATOM 971 C CA . ASP A 1 122 ? 16.125 -13.57 2.678 1 96.44 122 ASP A CA 1
ATOM 972 C C . ASP A 1 122 ? 14.766 -12.93 2.367 1 96.44 122 ASP A C 1
ATOM 974 O O . ASP A 1 122 ? 14.641 -11.703 2.357 1 96.44 122 ASP A O 1
ATOM 978 N N . PRO A 1 123 ? 13.766 -13.781 2.16 1 97.31 123 PRO A N 1
ATOM 979 C CA . PRO A 1 123 ? 12.438 -13.203 1.929 1 97.31 123 PRO A CA 1
ATOM 980 C C . PRO A 1 123 ? 12 -12.273 3.055 1 97.31 123 PRO A C 1
ATOM 982 O O . PRO A 1 123 ? 12.25 -12.555 4.23 1 97.31 123 PRO A O 1
ATOM 985 N N . ALA A 1 124 ? 11.328 -11.219 2.682 1 98.38 124 ALA A N 1
ATOM 986 C CA . ALA A 1 124 ? 10.836 -10.25 3.656 1 98.38 124 ALA A CA 1
ATOM 987 C C . ALA A 1 124 ? 9.906 -10.914 4.672 1 98.38 124 ALA A C 1
ATOM 989 O O . ALA A 1 124 ? 9.883 -10.531 5.844 1 98.38 124 ALA A O 1
ATOM 990 N N . PHE A 1 125 ? 9.156 -11.859 4.238 1 98.38 125 PHE A N 1
ATOM 991 C CA . PHE A 1 125 ? 8.258 -12.57 5.137 1 98.38 125 PHE A CA 1
ATOM 992 C C . PHE A 1 125 ? 9.031 -13.242 6.266 1 98.38 125 PHE A C 1
ATOM 994 O O . PHE A 1 125 ? 8.648 -13.156 7.43 1 98.38 125 PHE A O 1
ATOM 1001 N N . HIS A 1 126 ? 10.109 -13.914 5.906 1 97.56 126 HIS A N 1
ATOM 1002 C CA . HIS A 1 126 ? 10.953 -14.555 6.906 1 97.56 126 HIS A CA 1
ATOM 1003 C C . HIS A 1 126 ? 11.555 -13.523 7.859 1 97.56 126 HIS A C 1
ATOM 1005 O O . HIS A 1 126 ? 11.609 -13.75 9.07 1 97.56 126 HIS A O 1
ATOM 1011 N N . GLU A 1 127 ? 11.992 -12.453 7.332 1 97.44 127 GLU A N 1
ATOM 1012 C CA . GLU A 1 127 ? 12.578 -11.383 8.148 1 97.44 127 GLU A CA 1
ATOM 1013 C C . GLU A 1 127 ? 11.555 -10.828 9.141 1 97.44 127 GLU A C 1
ATOM 1015 O O . GLU A 1 127 ? 11.906 -10.516 10.281 1 97.44 127 GLU A O 1
ATOM 1020 N N . GLN A 1 128 ? 10.289 -10.719 8.719 1 97.75 128 GLN A N 1
ATOM 1021 C CA . GLN A 1 128 ? 9.25 -10.094 9.523 1 97.75 128 GLN A CA 1
ATOM 1022 C C . GLN A 1 128 ? 8.688 -11.07 10.555 1 97.75 128 GLN A C 1
ATOM 1024 O O . GLN A 1 128 ? 8.422 -10.695 11.695 1 97.75 128 GLN A O 1
ATOM 1029 N N . HIS A 1 129 ? 8.523 -12.336 10.172 1 97.88 129 HIS A N 1
ATOM 1030 C CA . HIS A 1 129 ? 7.742 -13.25 10.992 1 97.88 129 HIS A CA 1
ATOM 1031 C C . HIS A 1 129 ? 8.617 -14.352 11.578 1 97.88 129 HIS A C 1
ATOM 1033 O O . HIS A 1 129 ? 8.164 -15.125 12.43 1 97.88 129 HIS A O 1
ATOM 1039 N N . GLY A 1 130 ? 9.883 -14.492 11.148 1 97.19 130 GLY A N 1
ATOM 1040 C CA . GLY A 1 130 ? 10.82 -15.461 11.695 1 97.19 130 GLY A CA 1
ATOM 1041 C C . GLY A 1 130 ? 10.562 -16.875 11.219 1 97.19 130 GLY A C 1
ATOM 1042 O O . GLY A 1 130 ? 11 -17.844 11.852 1 97.19 130 GLY A O 1
ATOM 1043 N N . ASP A 1 131 ? 9.734 -17.016 10.18 1 96.19 131 ASP A N 1
ATOM 1044 C CA . ASP A 1 131 ? 9.359 -18.312 9.617 1 96.19 131 ASP A CA 1
ATOM 1045 C C . ASP A 1 131 ? 9.125 -18.203 8.109 1 96.19 131 ASP A C 1
ATOM 1047 O O . ASP A 1 131 ? 8.93 -17.109 7.586 1 96.19 131 ASP A O 1
ATOM 1051 N N . ASP A 1 132 ? 9.266 -19.344 7.449 1 93.75 132 ASP A N 1
ATOM 1052 C CA . ASP A 1 132 ? 8.914 -19.375 6.035 1 93.75 132 ASP A CA 1
ATOM 1053 C C . ASP A 1 132 ? 7.406 -19.266 5.84 1 93.75 132 ASP A C 1
ATOM 1055 O O . ASP A 1 132 ? 6.633 -19.734 6.684 1 93.75 132 ASP A O 1
ATOM 1059 N N . PHE A 1 133 ? 7.02 -18.812 4.699 1 94.25 133 PHE A N 1
ATOM 1060 C CA . PHE A 1 133 ? 5.625 -18.484 4.43 1 94.25 133 PHE A CA 1
ATOM 1061 C C . PHE A 1 133 ? 4.727 -19.688 4.629 1 94.25 133 PHE A C 1
ATOM 1063 O O . PHE A 1 133 ? 3.797 -19.656 5.438 1 94.25 133 PHE A O 1
ATOM 1070 N N . PHE A 1 134 ? 5.012 -20.781 3.945 1 88.12 134 PHE A N 1
ATOM 1071 C CA . PHE A 1 134 ? 4.137 -21.938 4.012 1 88.12 134 PHE A CA 1
ATOM 1072 C C . PHE A 1 134 ? 4.238 -22.625 5.371 1 88.12 134 PHE A C 1
ATOM 1074 O O . PHE A 1 134 ? 3.252 -23.156 5.871 1 88.12 134 PHE A O 1
ATOM 1081 N N . SER A 1 135 ? 5.445 -22.703 5.902 1 91.44 135 SER A N 1
ATOM 1082 C CA . SER A 1 135 ? 5.598 -23.203 7.262 1 91.44 135 SER A CA 1
ATOM 1083 C C . SER A 1 135 ? 4.754 -22.391 8.25 1 91.44 135 SER A C 1
ATOM 1085 O O . SER A 1 135 ? 4.098 -22.969 9.117 1 91.44 135 SER A O 1
ATOM 1087 N N . PHE A 1 136 ? 4.809 -21.109 8.117 1 95.12 136 PHE A N 1
ATOM 1088 C CA . PHE A 1 136 ? 4.004 -20.234 8.961 1 95.12 136 PHE A CA 1
ATOM 1089 C C . PHE A 1 136 ? 2.521 -20.547 8.805 1 95.12 136 PHE A C 1
ATOM 1091 O O . PHE A 1 136 ? 1.797 -20.656 9.797 1 95.12 136 PHE A O 1
ATOM 1098 N N . LEU A 1 137 ? 2.029 -20.656 7.559 1 92.06 137 LEU A N 1
ATOM 1099 C CA . LEU A 1 137 ? 0.624 -20.938 7.293 1 92.06 137 LEU A CA 1
ATOM 1100 C C . LEU A 1 137 ? 0.209 -22.266 7.922 1 92.06 137 LEU A C 1
ATOM 1102 O O . LEU A 1 137 ? -0.878 -22.375 8.492 1 92.06 137 LEU A O 1
ATOM 1106 N N . SER A 1 138 ? 1.054 -23.25 7.836 1 89 138 SER A N 1
ATOM 1107 C CA . SER A 1 138 ? 0.734 -24.578 8.367 1 89 138 SER A CA 1
ATOM 1108 C C . SER A 1 138 ? 0.528 -24.531 9.883 1 89 138 SER A C 1
ATOM 1110 O O . SER A 1 138 ? -0.201 -25.344 10.438 1 89 138 SER A O 1
ATOM 1112 N N . LYS A 1 139 ? 1.133 -23.578 10.547 1 93.44 139 LYS A N 1
ATOM 1113 C CA . LYS A 1 139 ? 1.018 -23.406 11.992 1 93.44 139 LYS A CA 1
ATOM 1114 C C . LYS A 1 139 ? -0.168 -22.516 12.352 1 93.44 139 LYS A C 1
ATOM 1116 O O . LYS A 1 139 ? -0.486 -22.344 13.523 1 93.44 139 LYS A O 1
ATOM 1121 N N . HIS A 1 140 ? -0.817 -21.969 11.375 1 94.25 140 HIS A N 1
ATOM 1122 C CA . HIS A 1 140 ? -1.975 -21.109 11.547 1 94.25 140 HIS A CA 1
ATOM 1123 C C . HIS A 1 140 ? -3.127 -21.531 10.641 1 94.25 140 HIS A C 1
ATOM 1125 O O . HIS A 1 140 ? -3.359 -20.922 9.594 1 94.25 140 HIS A O 1
ATOM 1131 N N . PRO A 1 141 ? -3.924 -22.406 11.039 1 90.88 141 PRO A N 1
ATOM 1132 C CA . PRO A 1 141 ? -4.926 -23.062 10.195 1 90.88 141 PRO A CA 1
ATOM 1133 C C . PRO A 1 141 ? -5.891 -22.078 9.547 1 90.88 141 PRO A C 1
ATOM 1135 O O . PRO A 1 141 ? -6.281 -22.25 8.391 1 90.88 141 PRO A O 1
ATOM 1138 N N . GLU A 1 142 ? -6.309 -21.078 10.297 1 91.75 142 GLU A N 1
ATOM 1139 C CA . GLU A 1 142 ? -7.234 -20.094 9.727 1 91.75 142 GLU A CA 1
ATOM 1140 C C . GLU A 1 142 ? -6.602 -19.359 8.555 1 91.75 142 GLU A C 1
ATOM 1142 O O . GLU A 1 142 ? -7.254 -19.125 7.535 1 91.75 142 GLU A O 1
ATOM 1147 N N . LYS A 1 143 ? -5.379 -19.016 8.727 1 93.38 143 LYS A N 1
ATOM 1148 C CA . LYS A 1 143 ? -4.664 -18.328 7.656 1 93.38 143 LYS A CA 1
ATOM 1149 C C . LYS A 1 143 ? -4.426 -19.25 6.465 1 93.38 143 LYS A C 1
ATOM 1151 O O . LYS A 1 143 ? -4.465 -18.812 5.316 1 93.38 143 LYS A O 1
ATOM 1156 N N . GLN A 1 144 ? -4.098 -20.484 6.758 1 88.81 144 GLN A N 1
ATOM 1157 C CA . GLN A 1 144 ? -3.949 -21.484 5.703 1 88.81 144 GLN A CA 1
ATOM 1158 C C . GLN A 1 144 ? -5.238 -21.625 4.898 1 88.81 144 GLN A C 1
ATOM 1160 O O . GLN A 1 144 ? -5.207 -21.656 3.666 1 88.81 144 GLN A O 1
ATOM 1165 N N . ALA A 1 145 ? -6.336 -21.719 5.582 1 87.31 145 ALA A N 1
ATOM 1166 C CA . ALA A 1 145 ? -7.637 -21.875 4.93 1 87.31 145 ALA A CA 1
ATOM 1167 C C . ALA A 1 145 ? -7.938 -20.672 4.031 1 87.31 145 ALA A C 1
ATOM 1169 O O . ALA A 1 145 ? -8.445 -20.828 2.918 1 87.31 145 ALA A O 1
ATOM 1170 N N . ASN A 1 146 ? -7.672 -19.484 4.566 1 90.69 146 ASN A N 1
ATOM 1171 C CA . ASN A 1 146 ? -7.879 -18.266 3.789 1 90.69 146 ASN A CA 1
ATOM 1172 C C . ASN A 1 146 ? -7.008 -18.25 2.535 1 90.69 146 ASN A C 1
ATOM 1174 O O . ASN A 1 146 ? -7.469 -17.859 1.461 1 90.69 146 ASN A O 1
ATOM 1178 N N . PHE A 1 147 ? -5.773 -18.625 2.707 1 90.5 147 PHE A N 1
ATOM 1179 C CA . PHE A 1 147 ? -4.852 -18.688 1.578 1 90.5 147 PHE A CA 1
ATOM 1180 C C . PHE A 1 147 ? -5.363 -19.672 0.523 1 90.5 147 PHE A C 1
ATOM 1182 O O . PHE A 1 147 ? -5.406 -19.344 -0.664 1 90.5 147 PHE A O 1
ATOM 1189 N N . ASP A 1 148 ? -5.762 -20.781 0.944 1 83.75 148 ASP A N 1
ATOM 1190 C CA . ASP A 1 148 ? -6.23 -21.828 0.044 1 83.75 148 ASP A CA 1
ATOM 1191 C C . ASP A 1 148 ? -7.461 -21.359 -0.738 1 83.75 148 ASP A C 1
ATOM 1193 O O . ASP A 1 148 ? -7.566 -21.609 -1.94 1 83.75 148 ASP A O 1
ATOM 1197 N N . LYS A 1 149 ? -8.367 -20.703 -0.073 1 86.06 149 LYS A N 1
ATOM 1198 C CA . LYS A 1 149 ? -9.578 -20.203 -0.72 1 86.06 149 LYS A CA 1
ATOM 1199 C C . LYS A 1 149 ? -9.234 -19.156 -1.777 1 86.06 149 LYS A C 1
ATOM 1201 O O . LYS A 1 149 ? -9.797 -19.172 -2.875 1 86.06 149 LYS A O 1
ATOM 1206 N N . GLY A 1 150 ? -8.383 -18.297 -1.395 1 90.19 150 GLY A N 1
ATOM 1207 C CA . GLY A 1 150 ? -7.961 -17.266 -2.332 1 90.19 150 GLY A CA 1
ATOM 1208 C C . GLY A 1 150 ? -7.27 -17.812 -3.561 1 90.19 150 GLY A C 1
ATOM 1209 O O . GLY A 1 150 ? -7.574 -17.422 -4.688 1 90.19 150 GLY A O 1
ATOM 1210 N N . MET A 1 151 ? -6.355 -18.734 -3.348 1 85.38 151 MET A N 1
ATOM 1211 C CA . MET A 1 151 ? -5.625 -19.344 -4.453 1 85.38 151 MET A CA 1
ATOM 1212 C C . MET A 1 151 ? -6.57 -20.125 -5.359 1 85.38 151 MET A C 1
ATOM 1214 O O . MET A 1 151 ? -6.422 -20.094 -6.582 1 85.38 151 MET A O 1
ATOM 1218 N N . ALA A 1 152 ? -7.52 -20.812 -4.719 1 82.62 152 ALA A N 1
ATOM 1219 C CA . ALA A 1 152 ? -8.508 -21.562 -5.484 1 82.62 152 ALA A CA 1
ATOM 1220 C C . ALA A 1 152 ? -9.32 -20.656 -6.391 1 82.62 152 ALA A C 1
ATOM 1222 O O . ALA A 1 152 ? -9.57 -20.984 -7.555 1 82.62 152 ALA A O 1
ATOM 1223 N N . LYS A 1 153 ? -9.719 -19.562 -5.84 1 84 153 LYS A N 1
ATOM 1224 C CA . LYS A 1 153 ? -10.5 -18.609 -6.625 1 84 153 LYS A CA 1
ATOM 1225 C C . LYS A 1 153 ? -9.672 -18.047 -7.781 1 84 153 LYS A C 1
ATOM 1227 O O . LYS A 1 153 ? -10.18 -17.906 -8.898 1 84 153 LYS A O 1
ATOM 1232 N N . LEU A 1 154 ? -8.492 -17.734 -7.539 1 80.31 154 LEU A N 1
ATOM 1233 C CA . LEU A 1 154 ? -7.602 -17.25 -8.594 1 80.31 154 LEU A CA 1
ATOM 1234 C C . LEU A 1 154 ? -7.453 -18.281 -9.703 1 80.31 154 LEU A C 1
ATOM 1236 O O . LEU A 1 154 ? -7.398 -17.922 -10.883 1 80.31 154 LEU A O 1
ATOM 1240 N N . SER A 1 155 ? -7.477 -19.453 -9.297 1 79.88 155 SER A N 1
ATOM 1241 C CA . SER A 1 155 ? -7.207 -20.562 -10.211 1 79.88 155 SER A CA 1
ATOM 1242 C C . SER A 1 155 ? -8.414 -20.859 -11.094 1 79.88 155 SER A C 1
ATOM 1244 O O . SER A 1 155 ? -8.266 -21.359 -12.211 1 79.88 155 SER A O 1
ATOM 1246 N N . THR A 1 156 ? -9.562 -20.578 -10.57 1 78 156 THR A N 1
ATOM 1247 C CA . THR A 1 156 ? -10.781 -20.875 -11.312 1 78 156 THR A CA 1
ATOM 1248 C C . THR A 1 156 ? -10.781 -20.172 -12.664 1 78 156 THR A C 1
ATOM 1250 O O . THR A 1 156 ? -11.266 -20.734 -13.656 1 78 156 THR A O 1
ATOM 1253 N N . TYR A 1 157 ? -10.203 -19.109 -12.688 1 76.62 157 TYR A N 1
ATOM 1254 C CA . TYR A 1 157 ? -10.188 -18.344 -13.922 1 76.62 157 TYR A CA 1
ATOM 1255 C C . TYR A 1 157 ? -9.195 -18.922 -14.922 1 76.62 157 TYR A C 1
ATOM 1257 O O . TYR A 1 157 ? -9.344 -18.75 -16.125 1 76.62 157 TYR A O 1
ATOM 1265 N N . ASP A 1 158 ? -8.328 -19.734 -14.453 1 88.31 158 ASP A N 1
ATOM 1266 C CA . ASP A 1 158 ? -7.211 -20.172 -15.281 1 88.31 158 ASP A CA 1
ATOM 1267 C C . ASP A 1 158 ? -7.336 -21.641 -15.664 1 88.31 158 ASP A C 1
ATOM 1269 O O . ASP A 1 158 ? -6.824 -22.062 -16.703 1 88.31 158 ASP A O 1
ATOM 1273 N N . ASP A 1 159 ? -8.039 -22.391 -14.867 1 92.69 159 ASP A N 1
ATOM 1274 C CA . ASP A 1 159 ? -8.039 -23.844 -14.992 1 92.69 159 ASP A CA 1
ATOM 1275 C C . ASP A 1 159 ? -8.625 -24.281 -16.328 1 92.69 159 ASP A C 1
ATOM 1277 O O . ASP A 1 159 ? -8 -25.047 -17.078 1 92.69 159 ASP A O 1
ATOM 1281 N N . ASN A 1 160 ? -9.734 -23.703 -16.641 1 90.69 160 ASN A N 1
ATOM 1282 C CA . ASN A 1 160 ? -10.367 -24.078 -17.906 1 90.69 160 ASN A CA 1
ATOM 1283 C C . ASN A 1 160 ? -9.547 -23.594 -19.094 1 90.69 160 ASN A C 1
ATOM 1285 O O . ASN A 1 160 ? -9.445 -24.297 -20.109 1 90.69 160 ASN A O 1
ATOM 1289 N N . ALA A 1 161 ? -9.062 -22.391 -18.953 1 92.31 161 ALA A N 1
ATOM 1290 C CA . ALA A 1 161 ? -8.242 -21.844 -20.031 1 92.31 161 ALA A CA 1
ATOM 1291 C C . ALA A 1 161 ? -7.035 -22.719 -20.312 1 92.31 161 ALA A C 1
ATOM 1293 O O . ALA A 1 161 ? -6.668 -22.922 -21.469 1 92.31 161 ALA A O 1
ATOM 1294 N N . ILE A 1 162 ? -6.449 -23.266 -19.328 1 95 162 ILE A N 1
ATOM 1295 C CA . ILE A 1 162 ? -5.281 -24.125 -19.469 1 95 162 ILE A CA 1
ATOM 1296 C C . ILE A 1 162 ? -5.699 -25.469 -20.062 1 95 162 ILE A C 1
ATOM 1298 O O . ILE A 1 162 ? -5.043 -25.984 -20.969 1 95 162 ILE A O 1
ATOM 1302 N N . ALA A 1 163 ? -6.805 -26.016 -19.562 1 95.12 163 ALA A N 1
ATOM 1303 C CA . ALA A 1 163 ? -7.316 -27.297 -20.047 1 95.12 163 ALA A CA 1
ATOM 1304 C C . ALA A 1 163 ? -7.648 -27.219 -21.531 1 95.12 163 ALA A C 1
ATOM 1306 O O . ALA A 1 163 ? -7.555 -28.234 -22.25 1 95.12 163 ALA A O 1
ATOM 1307 N N . GLU A 1 164 ? -7.945 -26.031 -21.953 1 94.38 164 GLU A N 1
ATOM 1308 C CA . GLU A 1 164 ? -8.344 -25.844 -23.344 1 94.38 164 GLU A CA 1
ATOM 1309 C C . GLU A 1 164 ? -7.137 -25.578 -24.234 1 94.38 164 GLU A C 1
ATOM 1311 O O . GLU A 1 164 ? -7.191 -25.797 -25.453 1 94.38 164 GLU A O 1
ATOM 1316 N N . ALA A 1 165 ? -6.098 -25.156 -23.703 1 94.81 165 ALA A N 1
ATOM 1317 C CA . ALA A 1 165 ? -4.961 -24.641 -24.453 1 94.81 165 ALA A CA 1
ATOM 1318 C C . ALA A 1 165 ? -4.105 -25.781 -25 1 94.81 165 ALA A C 1
ATOM 1320 O O . ALA A 1 165 ? -3.285 -25.562 -25.906 1 94.81 165 ALA A O 1
ATOM 1321 N N . PHE A 1 166 ? -4.27 -26.953 -24.547 1 95.5 166 PHE A N 1
ATOM 1322 C CA . PHE A 1 166 ? -3.475 -28.109 -24.922 1 95.5 166 PHE A CA 1
ATOM 1323 C C . PHE A 1 166 ? -4.348 -29.359 -25.016 1 95.5 166 PHE A C 1
ATOM 1325 O O . PHE A 1 166 ? -5.316 -29.5 -24.266 1 95.5 166 PHE A O 1
ATOM 1332 N N . ASP A 1 167 ? -4.035 -30.219 -25.922 1 96.5 167 ASP A N 1
ATOM 1333 C CA . ASP A 1 167 ? -4.773 -31.469 -26.062 1 96.5 167 ASP A CA 1
ATOM 1334 C C . ASP A 1 167 ? -4.207 -32.562 -25.141 1 96.5 167 ASP A C 1
ATOM 1336 O O . ASP A 1 167 ? -3.369 -33.344 -25.562 1 96.5 167 ASP A O 1
ATOM 1340 N N . PHE A 1 168 ? -4.793 -32.719 -24 1 97.44 168 PHE A N 1
ATOM 1341 C CA . PHE A 1 168 ? -4.305 -33.625 -22.984 1 97.44 168 PHE A CA 1
ATOM 1342 C C . PHE A 1 168 ? -4.707 -35.062 -23.328 1 97.44 168 PHE A C 1
ATOM 1344 O O . PHE A 1 168 ? -4.215 -36.031 -22.719 1 97.44 168 PHE A O 1
ATOM 1351 N N . SER A 1 169 ? -5.57 -35.219 -24.266 1 95.75 169 SER A N 1
ATOM 1352 C CA . SER A 1 169 ? -5.992 -36.562 -24.641 1 95.75 169 SER A CA 1
ATOM 1353 C C . SER A 1 169 ? -4.852 -37.344 -25.281 1 95.75 169 SER A C 1
ATOM 1355 O O . SER A 1 169 ? -4.945 -38.562 -25.469 1 95.75 169 SER A O 1
ATOM 1357 N N . SER A 1 170 ? -3.812 -36.688 -25.562 1 95.25 170 SER A N 1
ATOM 1358 C CA . SER A 1 170 ? -2.631 -37.344 -26.125 1 95.25 170 SER A CA 1
ATOM 1359 C C . SER A 1 170 ? -1.923 -38.188 -25.078 1 95.25 170 SER A C 1
ATOM 1361 O O . SER A 1 170 ? -1.05 -39 -25.406 1 95.25 170 SER A O 1
ATOM 1363 N N . PHE A 1 171 ? -2.277 -38.062 -23.828 1 97 171 PHE A N 1
ATOM 1364 C CA . PHE A 1 171 ? -1.683 -38.812 -22.734 1 97 171 PHE A CA 1
ATOM 1365 C C . PHE A 1 171 ? -2.693 -39.781 -22.125 1 97 171 PHE A C 1
ATOM 1367 O O . PHE A 1 171 ? -3.896 -39.5 -22.125 1 97 171 PHE A O 1
ATOM 1374 N N . SER A 1 172 ? -2.209 -40.844 -21.641 1 97.12 172 SER A N 1
ATOM 1375 C CA . SER A 1 172 ? -3.068 -41.781 -20.906 1 97.12 172 SER A CA 1
ATOM 1376 C C . SER A 1 172 ? -3.092 -41.438 -19.422 1 97.12 172 SER A C 1
ATOM 1378 O O . SER A 1 172 ? -4.031 -41.812 -18.703 1 97.12 172 SER A O 1
ATOM 1380 N N . SER A 1 173 ? -2.033 -40.781 -18.938 1 98 173 SER A N 1
ATOM 1381 C CA . SER A 1 173 ? -1.945 -40.406 -17.531 1 98 173 SER A CA 1
ATOM 1382 C C . SER A 1 173 ? -1.253 -39.062 -17.344 1 98 173 SER A C 1
ATOM 1384 O O . SER A 1 173 ? -0.327 -38.75 -18.094 1 98 173 SER A O 1
ATOM 1386 N N . LEU A 1 174 ? -1.729 -38.312 -16.438 1 98.19 174 LEU A N 1
ATOM 1387 C CA . LEU A 1 174 ? -1.222 -37 -16.109 1 98.19 174 LEU A CA 1
ATOM 1388 C C . LEU A 1 174 ? -1.143 -36.812 -14.594 1 98.19 174 LEU A C 1
ATOM 1390 O O . LEU A 1 174 ? -2.051 -37.219 -13.867 1 98.19 174 LEU A O 1
ATOM 1394 N N . ILE A 1 175 ? -0.079 -36.25 -14.086 1 98.12 175 ILE A N 1
ATOM 1395 C CA . ILE A 1 175 ? 0.038 -35.906 -12.68 1 98.12 175 ILE A CA 1
ATOM 1396 C C . ILE A 1 175 ? 0.134 -34.375 -12.531 1 98.12 175 ILE A C 1
ATOM 1398 O O . ILE A 1 175 ? 0.971 -33.75 -13.172 1 98.12 175 ILE A O 1
ATOM 1402 N N . ASP A 1 176 ? -0.768 -33.812 -11.781 1 98 176 ASP A N 1
ATOM 1403 C CA . ASP A 1 176 ? -0.701 -32.406 -11.391 1 98 176 ASP A CA 1
ATOM 1404 C C . ASP A 1 176 ? 0.114 -32.25 -10.109 1 98 176 ASP A C 1
ATOM 1406 O O . ASP A 1 176 ? -0.348 -32.594 -9.023 1 98 176 ASP A O 1
ATOM 1410 N N . MET A 1 177 ? 1.303 -31.703 -10.266 1 96.75 177 MET A N 1
ATOM 1411 C CA . MET A 1 177 ? 2.25 -31.516 -9.172 1 96.75 177 MET A CA 1
ATOM 1412 C C . MET A 1 177 ? 1.947 -30.234 -8.398 1 96.75 177 MET A C 1
ATOM 1414 O O . MET A 1 177 ? 1.966 -29.141 -8.969 1 96.75 177 MET A O 1
ATOM 1418 N N . GLY A 1 178 ? 1.762 -30.375 -7.035 1 93.44 178 GLY A N 1
ATOM 1419 C CA . GLY A 1 178 ? 1.308 -29.219 -6.281 1 93.44 178 GLY A CA 1
ATOM 1420 C C . GLY A 1 178 ? -0.086 -28.766 -6.672 1 93.44 178 GLY A C 1
ATOM 1421 O O . GLY A 1 178 ? -0.303 -27.578 -6.949 1 93.44 178 GLY A O 1
ATOM 1422 N N . ALA A 1 179 ? -1.02 -29.672 -6.629 1 93.44 179 ALA A N 1
ATOM 1423 C CA . ALA A 1 179 ? -2.312 -29.5 -7.293 1 93.44 179 ALA A CA 1
ATOM 1424 C C . ALA A 1 179 ? -3.26 -28.656 -6.453 1 93.44 179 ALA A C 1
ATOM 1426 O O . ALA A 1 179 ? -4.277 -28.172 -6.953 1 93.44 179 ALA A O 1
ATOM 1427 N N . GLY A 1 180 ? -2.957 -28.5 -5.145 1 89.88 180 GLY A N 1
ATOM 1428 C CA . GLY A 1 180 ? -3.834 -27.719 -4.277 1 89.88 180 GLY A CA 1
ATOM 1429 C C . GLY A 1 180 ? -5.219 -28.328 -4.145 1 89.88 180 GLY A C 1
ATOM 1430 O O . GLY A 1 180 ? -5.359 -29.516 -3.865 1 89.88 180 GLY A O 1
ATOM 1431 N N . ARG A 1 181 ? -6.25 -27.547 -4.398 1 88.31 181 ARG A N 1
ATOM 1432 C CA . ARG A 1 181 ? -7.617 -28.031 -4.211 1 88.31 181 ARG A CA 1
ATOM 1433 C C . ARG A 1 181 ? -8.133 -28.734 -5.457 1 88.31 181 ARG A C 1
ATOM 1435 O O . ARG A 1 181 ? -9.297 -29.141 -5.52 1 88.31 181 ARG A O 1
ATOM 1442 N N . GLY A 1 182 ? -7.309 -28.812 -6.422 1 92.62 182 GLY A N 1
ATOM 1443 C CA . GLY A 1 182 ? -7.555 -29.703 -7.539 1 92.62 182 GLY A CA 1
ATOM 1444 C C . GLY A 1 182 ? -8.391 -29.078 -8.641 1 92.62 182 GLY A C 1
ATOM 1445 O O . GLY A 1 182 ? -9.023 -29.781 -9.422 1 92.62 182 GLY A O 1
ATOM 1446 N N . GLY A 1 183 ? -8.445 -27.781 -8.703 1 92 183 GLY A N 1
ATOM 1447 C CA . GLY A 1 183 ? -9.203 -27.109 -9.75 1 92 183 GLY A CA 1
ATOM 1448 C C . GLY A 1 183 ? -8.781 -27.516 -11.148 1 92 183 GLY A C 1
ATOM 1449 O O . GLY A 1 183 ? -9.625 -27.844 -11.992 1 92 183 GLY A O 1
ATOM 1450 N N . LEU A 1 184 ? -7.492 -27.531 -11.445 1 94.94 184 LEU A N 1
ATOM 1451 C CA . LEU A 1 184 ? -6.98 -27.875 -12.766 1 94.94 184 LEU A CA 1
ATOM 1452 C C . LEU A 1 184 ? -7.273 -29.344 -13.094 1 94.94 184 LEU A C 1
ATOM 1454 O O . LEU A 1 184 ? -7.684 -29.656 -14.211 1 94.94 184 LEU A O 1
ATOM 1458 N N . VAL A 1 185 ? -7.086 -30.141 -12.133 1 95.31 185 VAL A N 1
ATOM 1459 C CA . VAL A 1 185 ? -7.332 -31.578 -12.281 1 95.31 185 VAL A CA 1
ATOM 1460 C C . VAL A 1 185 ? -8.789 -31.812 -12.672 1 95.31 185 VAL A C 1
ATOM 1462 O O . VAL A 1 185 ? -9.07 -32.594 -13.578 1 95.31 185 VAL A O 1
ATOM 1465 N N . LYS A 1 186 ? -9.656 -31.141 -11.984 1 95.12 186 LYS A N 1
ATOM 1466 C CA . LYS A 1 186 ? -11.078 -31.281 -12.281 1 95.12 186 LYS A CA 1
ATOM 1467 C C . LYS A 1 186 ? -11.398 -30.797 -13.688 1 95.12 186 LYS A C 1
ATOM 1469 O O . LYS A 1 186 ? -12.156 -31.438 -14.414 1 95.12 186 LYS A O 1
ATOM 1474 N N . SER A 1 187 ? -10.852 -29.688 -14.078 1 95 187 SER A N 1
ATOM 1475 C CA . SER A 1 187 ? -11.086 -29.125 -15.406 1 95 187 SER A CA 1
ATOM 1476 C C . SER A 1 187 ? -10.578 -30.062 -16.5 1 95 187 SER A C 1
ATOM 1478 O O . SER A 1 187 ? -11.266 -30.281 -17.5 1 95 187 SER A O 1
ATOM 1480 N N . ILE A 1 188 ? -9.414 -30.609 -16.359 1 96.56 188 ILE A N 1
ATOM 1481 C CA . ILE A 1 188 ? -8.82 -31.516 -17.344 1 96.56 188 ILE A CA 1
ATOM 1482 C C . ILE A 1 188 ? -9.633 -32.812 -17.406 1 96.56 188 ILE A C 1
ATOM 1484 O O . ILE A 1 188 ? -9.953 -33.281 -18.484 1 96.56 188 ILE A O 1
ATOM 1488 N N . ALA A 1 189 ? -9.945 -33.312 -16.219 1 96.06 189 ALA A N 1
ATOM 1489 C CA . ALA A 1 189 ? -10.703 -34.562 -16.156 1 96.06 189 ALA A CA 1
ATOM 1490 C C . ALA A 1 189 ? -12.062 -34.406 -16.828 1 96.06 189 ALA A C 1
ATOM 1492 O O . ALA A 1 189 ? -12.555 -35.344 -17.469 1 96.06 189 ALA A O 1
ATOM 1493 N N . ARG A 1 190 ? -12.68 -33.312 -16.641 1 94.12 190 ARG A N 1
ATOM 1494 C CA . ARG A 1 190 ? -13.977 -33.062 -17.25 1 94.12 190 ARG A CA 1
ATOM 1495 C C . ARG A 1 190 ? -13.867 -32.969 -18.766 1 94.12 190 ARG A C 1
ATOM 1497 O O . ARG A 1 190 ? -14.727 -33.5 -19.484 1 94.12 190 ARG A O 1
ATOM 1504 N N . LYS A 1 191 ? -12.914 -32.375 -19.219 1 95.12 191 LYS A N 1
ATOM 1505 C CA . LYS A 1 191 ? -12.75 -32.156 -20.656 1 95.12 191 LYS A CA 1
ATOM 1506 C C . LYS A 1 191 ? -12.211 -33.438 -21.328 1 95.12 191 LYS A C 1
ATOM 1508 O O . LYS A 1 191 ? -12.539 -33.688 -22.5 1 95.12 191 LYS A O 1
ATOM 1513 N N . TYR A 1 192 ? -11.383 -34.156 -20.625 1 97.12 192 TYR A N 1
ATOM 1514 C CA . TYR A 1 192 ? -10.758 -35.375 -21.156 1 97.12 192 TYR A CA 1
ATOM 1515 C C . TYR A 1 192 ? -11.086 -36.562 -20.281 1 97.12 192 TYR A C 1
ATOM 1517 O O . TYR A 1 192 ? -10.234 -37.031 -19.516 1 97.12 192 TYR A O 1
ATOM 1525 N N . PRO A 1 193 ? -12.172 -37.188 -20.531 1 94.81 193 PRO A N 1
ATOM 1526 C CA . PRO A 1 193 ? -12.672 -38.219 -19.609 1 94.81 193 PRO A CA 1
ATOM 1527 C C . PRO A 1 193 ? -11.836 -39.5 -19.641 1 94.81 193 PRO A C 1
ATOM 1529 O O . PRO A 1 193 ? -11.922 -40.312 -18.719 1 94.81 193 PRO A O 1
ATOM 1532 N N . ASP A 1 194 ? -11.062 -39.656 -20.594 1 95.75 194 ASP A N 1
ATOM 1533 C CA . ASP A 1 194 ? -10.367 -40.938 -20.766 1 95.75 194 ASP A CA 1
ATOM 1534 C C . ASP A 1 194 ? -8.969 -40.875 -20.156 1 95.75 194 ASP A C 1
ATOM 1536 O O . ASP A 1 194 ? -8.273 -41.906 -20.109 1 95.75 194 ASP A O 1
ATOM 1540 N N . ILE A 1 195 ? -8.508 -39.75 -19.656 1 97.06 195 ILE A N 1
ATOM 1541 C CA . ILE A 1 195 ? -7.168 -39.625 -19.094 1 97.06 195 ILE A CA 1
ATOM 1542 C C . ILE A 1 195 ? -7.203 -39.938 -17.609 1 97.06 195 ILE A C 1
ATOM 1544 O O . ILE A 1 195 ? -8.148 -39.562 -16.906 1 97.06 195 ILE A O 1
ATOM 1548 N N . ASP A 1 196 ? -6.285 -40.781 -17.156 1 97.5 196 ASP A N 1
ATOM 1549 C CA . ASP A 1 196 ? -6.09 -40.938 -15.727 1 97.5 196 ASP A CA 1
ATOM 1550 C C . ASP A 1 196 ? -5.312 -39.781 -15.133 1 97.5 196 ASP A C 1
ATOM 1552 O O . ASP A 1 196 ? -4.223 -39.438 -15.602 1 97.5 196 ASP A O 1
ATOM 1556 N N . VAL A 1 197 ? -5.879 -39.188 -14.133 1 97.81 197 VAL A N 1
ATOM 1557 C CA . VAL A 1 197 ? -5.258 -37.969 -13.578 1 97.81 197 VAL A CA 1
ATOM 1558 C C . VAL A 1 197 ? -4.887 -38.219 -12.117 1 97.81 197 VAL A C 1
ATOM 1560 O O . VAL A 1 197 ? -5.668 -38.781 -11.359 1 97.81 197 VAL A O 1
ATOM 1563 N N . ILE A 1 198 ? -3.701 -37.844 -11.734 1 97.56 198 ILE A N 1
ATOM 1564 C CA . ILE A 1 198 ? -3.25 -37.906 -10.344 1 97.56 198 ILE A CA 1
ATOM 1565 C C . ILE A 1 198 ? -3.119 -36.5 -9.797 1 97.56 198 ILE A C 1
ATOM 1567 O O . ILE A 1 198 ? -2.436 -35.656 -10.383 1 97.56 198 ILE A O 1
ATOM 1571 N N . LEU A 1 199 ? -3.854 -36.156 -8.781 1 98 199 LEU A N 1
ATOM 1572 C CA . LEU A 1 199 ? -3.619 -34.969 -7.973 1 98 199 LEU A CA 1
ATOM 1573 C C . LEU A 1 199 ? -2.545 -35.219 -6.922 1 98 199 LEU A C 1
ATOM 1575 O O . LEU A 1 199 ? -2.734 -36.031 -6.023 1 98 199 LEU A O 1
ATOM 1579 N N . PHE A 1 200 ? -1.444 -34.562 -7.055 1 96.81 200 PHE A N 1
ATOM 1580 C CA . PHE A 1 200 ? -0.307 -34.812 -6.172 1 96.81 200 PHE A CA 1
ATOM 1581 C C . PHE A 1 200 ? 0.023 -33.531 -5.383 1 96.81 200 PHE A C 1
ATOM 1583 O O . PHE A 1 200 ? 0.349 -32.5 -5.965 1 96.81 200 PHE A O 1
ATOM 1590 N N . ASP A 1 201 ? -0.052 -33.562 -4.07 1 93.56 201 ASP A N 1
ATOM 1591 C CA . ASP A 1 201 ? 0.314 -32.469 -3.16 1 93.56 201 ASP A CA 1
ATOM 1592 C C . ASP A 1 201 ? 0.743 -33.031 -1.802 1 93.56 201 ASP A C 1
ATOM 1594 O O . ASP A 1 201 ? 0.783 -34.25 -1.604 1 93.56 201 ASP A O 1
ATOM 1598 N N . SER A 1 202 ? 1.181 -32.156 -0.901 1 89.19 202 SER A N 1
ATOM 1599 C CA . SER A 1 202 ? 1.558 -32.625 0.435 1 89.19 202 SER A CA 1
ATOM 1600 C C . SER A 1 202 ? 0.427 -33.406 1.094 1 89.19 202 SER A C 1
ATOM 1602 O O . SER A 1 202 ? -0.741 -33.25 0.737 1 89.19 202 SER A O 1
ATOM 1604 N N . HIS A 1 203 ? 0.753 -34.25 2.072 1 88.81 203 HIS A N 1
ATOM 1605 C CA . HIS A 1 203 ? -0.241 -35.031 2.812 1 88.81 203 HIS A CA 1
ATOM 1606 C C . HIS A 1 203 ? -1.257 -34.094 3.486 1 88.81 203 HIS A C 1
ATOM 1608 O O . HIS A 1 203 ? -2.455 -34.406 3.496 1 88.81 203 HIS A O 1
ATOM 1614 N N . ALA A 1 204 ? -0.789 -33 3.967 1 82.56 204 ALA A N 1
ATOM 1615 C CA . ALA A 1 204 ? -1.646 -32.062 4.676 1 82.56 204 ALA A CA 1
ATOM 1616 C C . ALA A 1 204 ? -2.725 -31.5 3.756 1 82.56 204 ALA A C 1
ATOM 1618 O O . ALA A 1 204 ? -3.867 -31.297 4.176 1 82.56 204 ALA A O 1
ATOM 1619 N N . VAL A 1 205 ? -2.363 -31.281 2.543 1 84.69 205 VAL A N 1
ATOM 1620 C CA . VAL A 1 205 ? -3.301 -30.719 1.576 1 84.69 205 VAL A CA 1
ATOM 1621 C C . VAL A 1 205 ? -4.293 -31.781 1.137 1 84.69 205 VAL A C 1
ATOM 1623 O O . VAL A 1 205 ? -5.504 -31.562 1.14 1 84.69 205 VAL A O 1
ATOM 1626 N N . VAL A 1 206 ? -3.803 -33 0.803 1 90.81 206 VAL A N 1
ATOM 1627 C CA . VAL A 1 206 ? -4.617 -34.062 0.247 1 90.81 206 VAL A CA 1
ATOM 1628 C C . VAL A 1 206 ? -5.633 -34.531 1.284 1 90.81 206 VAL A C 1
ATOM 1630 O O . VAL A 1 206 ? -6.762 -34.906 0.937 1 90.81 206 VAL A O 1
ATOM 1633 N N . GLN A 1 207 ? -5.23 -34.469 2.547 1 87.81 207 GLN A N 1
ATOM 1634 C CA . GLN A 1 207 ? -6.094 -34.938 3.623 1 87.81 207 GLN A CA 1
ATOM 1635 C C . GLN A 1 207 ? -7.324 -34.031 3.771 1 87.81 207 GLN A C 1
ATOM 1637 O O . GLN A 1 207 ? -8.352 -34.469 4.293 1 87.81 207 GLN A O 1
ATOM 1642 N N . GLN A 1 208 ? -7.219 -32.875 3.258 1 84.38 208 GLN A N 1
ATOM 1643 C CA . GLN A 1 208 ? -8.328 -31.922 3.387 1 84.38 208 GLN A CA 1
ATOM 1644 C C . GLN A 1 208 ? -9.32 -32.094 2.244 1 84.38 208 GLN A C 1
ATOM 1646 O O . GLN A 1 208 ? -10.406 -31.516 2.275 1 84.38 208 GLN A O 1
ATOM 1651 N N . LEU A 1 209 ? -8.938 -32.906 1.243 1 90.06 209 LEU A N 1
ATOM 1652 C CA . LEU A 1 209 ? -9.773 -33.031 0.052 1 90.06 209 LEU A CA 1
ATOM 1653 C C . LEU A 1 209 ? -10.734 -34.188 0.18 1 90.06 209 LEU A C 1
ATOM 1655 O O . LEU A 1 209 ? -10.383 -35.219 0.753 1 90.06 209 LEU A O 1
ATOM 1659 N N . ALA A 1 210 ? -12 -33.969 -0.186 1 88.62 210 ALA A N 1
ATOM 1660 C CA . ALA A 1 210 ? -13.016 -35.031 -0.2 1 88.62 210 ALA A CA 1
ATOM 1661 C C . ALA A 1 210 ? -12.992 -35.781 -1.523 1 88.62 210 ALA A C 1
ATOM 1663 O O . ALA A 1 210 ? -13.359 -35.25 -2.566 1 88.62 210 ALA A O 1
ATOM 1664 N N . ASN A 1 211 ? -12.664 -36.969 -1.407 1 88.75 211 ASN A N 1
ATOM 1665 C CA . ASN A 1 211 ? -12.5 -37.812 -2.596 1 88.75 211 ASN A CA 1
ATOM 1666 C C . ASN A 1 211 ? -13.75 -37.781 -3.475 1 88.75 211 ASN A C 1
ATOM 1668 O O . ASN A 1 211 ? -13.648 -37.844 -4.703 1 88.75 211 ASN A O 1
ATOM 1672 N N . ASP A 1 212 ? -14.836 -37.656 -2.875 1 91.56 212 ASP A N 1
ATOM 1673 C CA . ASP A 1 212 ? -16.109 -37.75 -3.594 1 91.56 212 ASP A CA 1
ATOM 1674 C C . ASP A 1 212 ? -16.391 -36.5 -4.391 1 91.56 212 ASP A C 1
ATOM 1676 O O . ASP A 1 212 ? -17.312 -36.438 -5.207 1 91.56 212 ASP A O 1
ATOM 1680 N N . THR A 1 213 ? -15.555 -35.5 -4.246 1 92.38 213 THR A N 1
ATOM 1681 C CA . THR A 1 213 ? -15.734 -34.25 -4.984 1 92.38 213 THR A CA 1
ATOM 1682 C C . THR A 1 213 ? -14.945 -34.281 -6.289 1 92.38 213 THR A C 1
ATOM 1684 O O . THR A 1 213 ? -15.008 -33.312 -7.074 1 92.38 213 THR A O 1
ATOM 1687 N N . PHE A 1 214 ? -14.273 -35.375 -6.547 1 95.25 214 PHE A N 1
ATOM 1688 C CA . PHE A 1 214 ? -13.469 -35.5 -7.754 1 95.25 214 PHE A CA 1
ATOM 1689 C C . PHE A 1 214 ? -14.031 -36.594 -8.672 1 95.25 214 PHE A C 1
ATOM 1691 O O . PHE A 1 214 ? -14.656 -37.531 -8.203 1 95.25 214 PHE A O 1
ATOM 1698 N N . PRO A 1 215 ? -13.836 -36.344 -10 1 94.69 215 PRO A N 1
ATOM 1699 C CA . PRO A 1 215 ? -14.227 -37.406 -10.93 1 94.69 215 PRO A CA 1
ATOM 1700 C C . PRO A 1 215 ? -13.555 -38.75 -10.609 1 94.69 215 PRO A C 1
ATOM 1702 O O . PRO A 1 215 ? -12.492 -38.781 -9.977 1 94.69 215 PRO A O 1
ATOM 1705 N N . LYS A 1 216 ? -14.078 -39.812 -11.156 1 93.19 216 LYS A N 1
ATOM 1706 C CA . LYS A 1 216 ? -13.656 -41.188 -10.82 1 93.19 216 LYS A CA 1
ATOM 1707 C C . LYS A 1 216 ? -12.234 -41.438 -11.305 1 93.19 216 LYS A C 1
ATOM 1709 O O . LYS A 1 216 ? -11.508 -42.219 -10.695 1 93.19 216 LYS A O 1
ATOM 1714 N N . GLN A 1 217 ? -11.891 -40.812 -12.344 1 95.44 217 GLN A N 1
ATOM 1715 C CA . GLN A 1 217 ? -10.586 -41.125 -12.914 1 95.44 217 GLN A CA 1
ATOM 1716 C C . GLN A 1 217 ? -9.477 -40.344 -12.203 1 95.44 217 GLN A C 1
ATOM 1718 O O . GLN A 1 217 ? -8.305 -40.438 -12.578 1 95.44 217 GLN A O 1
ATOM 1723 N N . VAL A 1 218 ? -9.781 -39.5 -11.148 1 97.12 218 VAL A N 1
ATOM 1724 C CA . VAL A 1 218 ? -8.805 -38.719 -10.422 1 97.12 218 VAL A CA 1
ATOM 1725 C C . VAL A 1 218 ? -8.375 -39.438 -9.156 1 97.12 218 VAL A C 1
ATOM 1727 O O . VAL A 1 218 ? -9.219 -39.875 -8.359 1 97.12 218 VAL A O 1
ATOM 1730 N N . GLN A 1 219 ? -7.137 -39.656 -9 1 96.75 219 GLN A N 1
ATOM 1731 C CA . GLN A 1 219 ? -6.559 -40.219 -7.793 1 96.75 219 GLN A CA 1
ATOM 1732 C C . GLN A 1 219 ? -5.852 -39.156 -6.961 1 96.75 219 GLN A C 1
ATOM 1734 O O . GLN A 1 219 ? -5.051 -38.375 -7.488 1 96.75 219 GLN A O 1
ATOM 1739 N N . LEU A 1 220 ? -6.176 -39.062 -5.691 1 97.44 220 LEU A N 1
ATOM 1740 C CA . LEU A 1 220 ? -5.527 -38.156 -4.77 1 97.44 220 LEU A CA 1
ATOM 1741 C C . LEU A 1 220 ? -4.328 -38.812 -4.09 1 97.44 220 LEU A C 1
ATOM 1743 O O . LEU A 1 220 ? -4.477 -39.844 -3.414 1 97.44 220 LEU A O 1
ATOM 1747 N N . VAL A 1 221 ? -3.197 -38.281 -4.258 1 96.62 221 VAL A N 1
ATOM 1748 C CA . VAL A 1 221 ? -1.982 -38.875 -3.719 1 96.62 221 VAL A CA 1
ATOM 1749 C C . VAL A 1 221 ? -1.202 -37.844 -2.916 1 96.62 221 VAL A C 1
ATOM 1751 O O . VAL A 1 221 ? -0.85 -36.781 -3.439 1 96.62 221 VAL A O 1
ATOM 1754 N N . GLY A 1 222 ? -0.957 -38.094 -1.627 1 94.94 222 GLY A N 1
ATOM 1755 C CA . GLY A 1 222 ? -0.112 -37.25 -0.791 1 94.94 222 GLY A CA 1
ATOM 1756 C C . GLY A 1 222 ? 1.364 -37.594 -0.918 1 94.94 222 GLY A C 1
ATOM 1757 O O . GLY A 1 222 ? 1.745 -38.75 -0.979 1 94.94 222 GLY A O 1
ATOM 1758 N N . GLY A 1 223 ? 2.201 -36.562 -1.043 1 92.38 223 GLY A N 1
ATOM 1759 C CA . GLY A 1 223 ? 3.637 -36.781 -1.131 1 92.38 223 GLY A CA 1
ATOM 1760 C C . GLY A 1 223 ? 4.418 -35.469 -1.273 1 92.38 223 GLY A C 1
ATOM 1761 O O . GLY A 1 223 ? 3.867 -34.375 -1.099 1 92.38 223 GLY A O 1
ATOM 1762 N N . ASN A 1 224 ? 5.707 -35.594 -1.433 1 90.5 224 ASN A N 1
ATOM 1763 C CA . ASN A 1 224 ? 6.664 -34.5 -1.601 1 90.5 224 ASN A CA 1
ATOM 1764 C C . ASN A 1 224 ? 7.426 -34.625 -2.916 1 90.5 224 ASN A C 1
ATOM 1766 O O . ASN A 1 224 ? 8.188 -35.594 -3.109 1 90.5 224 ASN A O 1
ATOM 1770 N N . PHE A 1 225 ? 7.219 -33.656 -3.777 1 88.88 225 PHE A N 1
ATOM 1771 C CA . PHE A 1 225 ? 7.801 -33.812 -5.105 1 88.88 225 PHE A CA 1
ATOM 1772 C C . PHE A 1 225 ? 9.312 -33.625 -5.059 1 88.88 225 PHE A C 1
ATOM 1774 O O . PHE A 1 225 ? 10 -33.812 -6.066 1 88.88 225 PHE A O 1
ATOM 1781 N N . LEU A 1 226 ? 9.859 -33.281 -3.906 1 89.06 226 LEU A N 1
ATOM 1782 C CA . LEU A 1 226 ? 11.305 -33.25 -3.723 1 89.06 226 LEU A CA 1
ATOM 1783 C C . LEU A 1 226 ? 11.836 -34.625 -3.346 1 89.06 226 LEU A C 1
ATOM 1785 O O . LEU A 1 226 ? 13.047 -34.844 -3.303 1 89.06 226 LEU A O 1
ATOM 1789 N N . GLU A 1 227 ? 11 -35.5 -3.119 1 92.38 227 GLU A N 1
ATOM 1790 C CA . GLU A 1 227 ? 11.375 -36.844 -2.766 1 92.38 227 GLU A CA 1
ATOM 1791 C C . GLU A 1 227 ? 10.961 -37.844 -3.855 1 92.38 227 GLU A C 1
ATOM 1793 O O . GLU A 1 227 ? 11.586 -37.906 -4.914 1 92.38 227 GLU A O 1
ATOM 1798 N N . THR A 1 228 ? 9.789 -38.469 -3.633 1 94.12 228 THR A N 1
ATOM 1799 C CA . THR A 1 228 ? 9.32 -39.438 -4.617 1 94.12 228 THR A CA 1
ATOM 1800 C C . THR A 1 228 ? 8.055 -38.938 -5.305 1 94.12 228 THR A C 1
ATOM 1802 O O . THR A 1 228 ? 7.164 -38.406 -4.656 1 94.12 228 THR A O 1
ATOM 1805 N N . ILE A 1 229 ? 8.031 -39.219 -6.629 1 95.75 229 ILE A N 1
ATOM 1806 C CA . ILE A 1 229 ? 6.832 -38.844 -7.379 1 95.75 229 ILE A CA 1
ATOM 1807 C C . ILE A 1 229 ? 6.301 -40.062 -8.125 1 95.75 229 ILE A C 1
ATOM 1809 O O . ILE A 1 229 ? 7.074 -40.938 -8.555 1 95.75 229 ILE A O 1
ATOM 1813 N N . PRO A 1 230 ? 5.039 -40.125 -8.273 1 95.56 230 PRO A N 1
ATOM 1814 C CA . PRO A 1 230 ? 4.477 -41.25 -9.039 1 95.56 230 PRO A CA 1
ATOM 1815 C C . PRO A 1 230 ? 4.852 -41.188 -10.523 1 95.56 230 PRO A C 1
ATOM 1817 O O . PRO A 1 230 ? 5.367 -40.188 -10.992 1 95.56 230 PRO A O 1
ATOM 1820 N N . ARG A 1 231 ? 4.586 -42.312 -11.188 1 95.5 231 ARG A N 1
ATOM 1821 C CA . ARG A 1 231 ? 4.867 -42.406 -12.617 1 95.5 231 ARG A CA 1
ATOM 1822 C C . ARG A 1 231 ? 3.645 -42 -13.438 1 95.5 231 ARG A C 1
ATOM 1824 O O . ARG A 1 231 ? 2.514 -42.344 -13.078 1 95.5 231 ARG A O 1
ATOM 1831 N N . ALA A 1 232 ? 3.854 -41.312 -14.508 1 97.31 232 ALA A N 1
ATOM 1832 C CA . ALA A 1 232 ? 2.826 -40.906 -15.461 1 97.31 232 ALA A CA 1
ATOM 1833 C C . ALA A 1 232 ? 3.443 -40.562 -16.812 1 97.31 232 ALA A C 1
ATOM 1835 O O . ALA A 1 232 ? 4.668 -40.469 -16.938 1 97.31 232 ALA A O 1
ATOM 1836 N N . GLU A 1 233 ? 2.58 -40.375 -17.781 1 97.62 233 GLU A N 1
ATOM 1837 C CA . GLU A 1 233 ? 3.045 -40 -19.109 1 97.62 233 GLU A CA 1
ATOM 1838 C C . GLU A 1 233 ? 3.307 -38.5 -19.188 1 97.62 233 GLU A C 1
ATOM 1840 O O . GLU A 1 233 ? 4.102 -38.062 -20.016 1 97.62 233 GLU A O 1
ATOM 1845 N N . ALA A 1 234 ? 2.588 -37.75 -18.359 1 98.19 234 ALA A N 1
ATOM 1846 C CA . ALA A 1 234 ? 2.738 -36.312 -18.344 1 98.19 234 ALA A CA 1
ATOM 1847 C C . ALA A 1 234 ? 2.701 -35.75 -16.922 1 98.19 234 ALA A C 1
ATOM 1849 O O . ALA A 1 234 ? 2.006 -36.312 -16.062 1 98.19 234 ALA A O 1
ATOM 1850 N N . TYR A 1 235 ? 3.447 -34.75 -16.703 1 98.25 235 TYR A N 1
ATOM 1851 C CA . TYR A 1 235 ? 3.531 -34.031 -15.445 1 98.25 235 TYR A CA 1
ATOM 1852 C C . TYR A 1 235 ? 3.273 -32.531 -15.648 1 98.25 235 TYR A C 1
ATOM 1854 O O . TYR A 1 235 ? 3.779 -31.922 -16.594 1 98.25 235 TYR A O 1
ATOM 1862 N N . ILE A 1 236 ? 2.453 -31.938 -14.75 1 98.12 236 ILE A N 1
ATOM 1863 C CA . ILE A 1 236 ? 2.189 -30.516 -14.938 1 98.12 236 ILE A CA 1
ATOM 1864 C C . ILE A 1 236 ? 2.387 -29.781 -13.609 1 98.12 236 ILE A C 1
ATOM 1866 O O . ILE A 1 236 ? 1.938 -30.25 -12.562 1 98.12 236 ILE A O 1
ATOM 1870 N N . PHE A 1 237 ? 3.18 -28.719 -13.648 1 97.31 237 PHE A N 1
ATOM 1871 C CA . PHE A 1 237 ? 3.223 -27.703 -12.602 1 97.31 237 PHE A CA 1
ATOM 1872 C C . PHE A 1 237 ? 2.416 -26.469 -13.008 1 97.31 237 PHE A C 1
ATOM 1874 O O . PHE A 1 237 ? 2.701 -25.844 -14.023 1 97.31 237 PHE A O 1
ATOM 1881 N N . LYS A 1 238 ? 1.424 -26.188 -12.227 1 96.19 238 LYS A N 1
ATOM 1882 C CA . LYS A 1 238 ? 0.655 -24.969 -12.484 1 96.19 238 LYS A CA 1
ATOM 1883 C C . LYS A 1 238 ? 0.796 -23.984 -11.328 1 96.19 238 LYS A C 1
ATOM 1885 O O . LYS A 1 238 ? 0.237 -24.188 -10.25 1 96.19 238 LYS A O 1
ATOM 1890 N N . GLY A 1 239 ? 1.434 -22.875 -11.641 1 93.31 239 GLY A N 1
ATOM 1891 C CA . GLY A 1 239 ? 1.552 -21.828 -10.641 1 93.31 239 GLY A CA 1
ATOM 1892 C C . GLY A 1 239 ? 2.297 -22.266 -9.391 1 93.31 239 GLY A C 1
ATOM 1893 O O . GLY A 1 239 ? 1.93 -21.906 -8.281 1 93.31 239 GLY A O 1
ATOM 1894 N N . VAL A 1 240 ? 3.232 -23.141 -9.5 1 93.31 240 VAL A N 1
ATOM 1895 C CA . VAL A 1 240 ? 3.939 -23.719 -8.359 1 93.31 240 VAL A CA 1
ATOM 1896 C C . VAL A 1 240 ? 5.402 -23.281 -8.383 1 93.31 240 VAL A C 1
ATOM 1898 O O . VAL A 1 240 ? 5.941 -22.828 -7.367 1 93.31 240 VAL A O 1
ATOM 1901 N N . LEU A 1 241 ? 6.016 -23.281 -9.531 1 94.44 241 LEU A N 1
ATOM 1902 C CA . LEU A 1 241 ? 7.469 -23.188 -9.617 1 94.44 241 LEU A CA 1
ATOM 1903 C C . LEU A 1 241 ? 7.926 -21.75 -9.391 1 94.44 241 LEU A C 1
ATOM 1905 O O . LEU A 1 241 ? 9.078 -21.516 -9.016 1 94.44 241 LEU A O 1
ATOM 1909 N N . HIS A 1 242 ? 7.062 -20.797 -9.617 1 92.75 242 HIS A N 1
ATOM 1910 C CA . HIS A 1 242 ? 7.414 -19.391 -9.367 1 92.75 242 HIS A CA 1
ATOM 1911 C C . HIS A 1 242 ? 7.629 -19.141 -7.879 1 92.75 242 HIS A C 1
ATOM 1913 O O . HIS A 1 242 ? 8.164 -18.094 -7.496 1 92.75 242 HIS A O 1
ATOM 1919 N N . ASP A 1 243 ? 7.211 -20.031 -7.027 1 91.81 243 ASP A N 1
ATOM 1920 C CA . ASP A 1 243 ? 7.398 -19.891 -5.586 1 91.81 243 ASP A CA 1
ATOM 1921 C C . ASP A 1 243 ? 8.867 -20.047 -5.207 1 91.81 243 ASP A C 1
ATOM 1923 O O . ASP A 1 243 ? 9.258 -19.719 -4.082 1 91.81 243 ASP A O 1
ATOM 1927 N N . PHE A 1 244 ? 9.695 -20.516 -6.16 1 90.31 244 PHE A N 1
ATOM 1928 C CA . PHE A 1 244 ? 11.07 -20.891 -5.84 1 90.31 244 PHE A CA 1
ATOM 1929 C C . PHE A 1 244 ? 12.062 -20.078 -6.656 1 90.31 244 PHE A C 1
ATOM 1931 O O . PHE A 1 244 ? 11.758 -19.656 -7.773 1 90.31 244 PHE A O 1
ATOM 1938 N N . ASN A 1 245 ? 13.258 -19.891 -6.016 1 89.31 245 ASN A N 1
ATOM 1939 C CA . ASN A 1 245 ? 14.344 -19.344 -6.816 1 89.31 245 ASN A CA 1
ATOM 1940 C C . ASN A 1 245 ? 14.875 -20.344 -7.824 1 89.31 245 ASN A C 1
ATOM 1942 O O . ASN A 1 245 ? 14.43 -21.5 -7.852 1 89.31 245 ASN A O 1
ATOM 1946 N N . ASP A 1 246 ? 15.82 -19.938 -8.633 1 90 246 ASP A N 1
ATOM 1947 C CA . ASP A 1 246 ? 16.312 -20.781 -9.719 1 90 246 ASP A CA 1
ATOM 1948 C C . ASP A 1 246 ? 16.984 -22.031 -9.172 1 90 246 ASP A C 1
ATOM 1950 O O . ASP A 1 246 ? 16.797 -23.125 -9.727 1 90 246 ASP A O 1
ATOM 1954 N N . THR A 1 247 ? 17.688 -21.875 -8.117 1 90.12 247 THR A N 1
ATOM 1955 C CA . THR A 1 247 ? 18.422 -23 -7.543 1 90.12 247 THR A CA 1
ATOM 1956 C C . THR A 1 247 ? 17.453 -24.078 -7.051 1 90.12 247 THR A C 1
ATOM 1958 O O . THR A 1 247 ? 17.578 -25.25 -7.398 1 90.12 247 THR A O 1
ATOM 1961 N N . MET A 1 248 ? 16.5 -23.672 -6.336 1 89.69 248 MET A N 1
ATOM 1962 C CA . MET A 1 248 ? 15.531 -24.609 -5.785 1 89.69 248 MET A CA 1
ATOM 1963 C C . MET A 1 248 ? 14.648 -25.188 -6.887 1 89.69 248 MET A C 1
ATOM 1965 O O . MET A 1 248 ? 14.273 -26.375 -6.84 1 89.69 248 MET A O 1
ATOM 1969 N N . MET A 1 249 ? 14.258 -24.375 -7.801 1 93.5 249 MET A N 1
ATOM 1970 C CA . MET A 1 249 ? 13.469 -24.875 -8.93 1 93.5 249 MET A CA 1
ATOM 1971 C C . MET A 1 249 ? 14.219 -25.969 -9.68 1 93.5 249 MET A C 1
ATOM 1973 O O . MET A 1 249 ? 13.641 -26.984 -10.039 1 93.5 249 MET A O 1
ATOM 1977 N N . ASN A 1 250 ? 15.516 -25.734 -9.883 1 93.94 250 ASN A N 1
ATOM 1978 C CA . ASN A 1 250 ? 16.328 -26.734 -10.57 1 93.94 250 ASN A CA 1
ATOM 1979 C C . ASN A 1 250 ? 16.453 -28.016 -9.766 1 93.94 250 ASN A C 1
ATOM 1981 O O . ASN A 1 250 ? 16.484 -29.109 -10.336 1 93.94 250 ASN A O 1
ATOM 1985 N N . GLU A 1 251 ? 16.516 -27.859 -8.492 1 93.12 251 GLU A N 1
ATOM 1986 C CA . GLU A 1 251 ? 16.531 -29.047 -7.641 1 93.12 251 GLU A CA 1
ATOM 1987 C C . GLU A 1 251 ? 15.242 -29.859 -7.793 1 93.12 251 GLU A C 1
ATOM 1989 O O . GLU A 1 251 ? 15.289 -31.078 -7.922 1 93.12 251 GLU A O 1
ATOM 1994 N N . ILE A 1 252 ? 14.156 -29.156 -7.781 1 93.5 252 ILE A N 1
ATOM 1995 C CA . ILE A 1 252 ? 12.852 -29.797 -7.926 1 93.5 252 ILE A CA 1
ATOM 1996 C C . ILE A 1 252 ? 12.773 -30.5 -9.281 1 93.5 252 ILE A C 1
ATOM 1998 O O . ILE A 1 252 ? 12.43 -31.688 -9.359 1 93.5 252 ILE A O 1
ATOM 2002 N N . LEU A 1 253 ? 13.156 -29.812 -10.289 1 95.88 253 LEU A N 1
ATOM 2003 C CA . LEU A 1 253 ? 13.016 -30.312 -11.648 1 95.88 253 LEU A CA 1
ATOM 2004 C C . LEU A 1 253 ? 14.023 -31.422 -11.914 1 95.88 253 LEU A C 1
ATOM 2006 O O . LEU A 1 253 ? 13.734 -32.375 -12.664 1 95.88 253 LEU A O 1
ATOM 2010 N N . SER A 1 254 ? 15.188 -31.297 -11.328 1 94.69 254 SER A N 1
ATOM 2011 C CA . SER A 1 254 ? 16.172 -32.375 -11.461 1 94.69 254 SER A CA 1
ATOM 2012 C C . SER A 1 254 ? 15.672 -33.656 -10.812 1 94.69 254 SER A C 1
ATOM 2014 O O . SER A 1 254 ? 15.898 -34.75 -11.336 1 94.69 254 SER A O 1
ATOM 2016 N N . ASN A 1 255 ? 15.109 -33.5 -9.648 1 93.81 255 ASN A N 1
ATOM 2017 C CA . ASN A 1 255 ? 14.508 -34.656 -9 1 93.81 255 ASN A CA 1
ATOM 2018 C C . ASN A 1 255 ? 13.422 -35.281 -9.867 1 93.81 255 ASN A C 1
ATOM 2020 O O . ASN A 1 255 ? 13.367 -36.5 -10 1 93.81 255 ASN A O 1
ATOM 2024 N N . CYS A 1 256 ? 12.594 -34.469 -10.422 1 93.94 256 CYS A N 1
ATOM 2025 C CA . CYS A 1 256 ? 11.555 -34.969 -11.32 1 93.94 256 CYS A CA 1
ATOM 2026 C C . CYS A 1 256 ? 12.164 -35.688 -12.516 1 93.94 256 CYS A C 1
ATOM 2028 O O . CYS A 1 256 ? 11.719 -36.781 -12.883 1 93.94 256 CYS A O 1
ATOM 2030 N N . ARG A 1 257 ? 13.188 -35.094 -13.062 1 95.19 257 ARG A N 1
ATOM 2031 C CA . ARG A 1 257 ? 13.844 -35.656 -14.234 1 95.19 257 ARG A CA 1
ATOM 2032 C C . ARG A 1 257 ? 14.367 -37.062 -13.945 1 95.19 257 ARG A C 1
ATOM 2034 O O . ARG A 1 257 ? 14.281 -37.938 -14.805 1 95.19 257 ARG A O 1
ATOM 2041 N N . ARG A 1 258 ? 14.875 -37.25 -12.812 1 94.44 258 ARG A N 1
ATOM 2042 C CA . ARG A 1 258 ? 15.453 -38.531 -12.438 1 94.44 258 ARG A CA 1
ATOM 2043 C C . ARG A 1 258 ? 14.375 -39.594 -12.312 1 94.44 258 ARG A C 1
ATOM 2045 O O . ARG A 1 258 ? 14.648 -40.781 -12.492 1 94.44 258 ARG A O 1
ATOM 2052 N N . GLN A 1 259 ? 13.195 -39.188 -12.047 1 95.06 259 GLN A N 1
ATOM 2053 C CA . GLN A 1 259 ? 12.156 -40.156 -11.727 1 95.06 259 GLN A CA 1
ATOM 2054 C C . GLN A 1 259 ? 11.156 -40.281 -12.867 1 95.06 259 GLN A C 1
ATOM 2056 O O . GLN A 1 259 ? 10.461 -41.312 -12.977 1 95.06 259 GLN A O 1
ATOM 2061 N N . MET A 1 260 ? 11.07 -39.312 -13.734 1 95.5 260 MET A N 1
ATOM 2062 C CA . MET A 1 260 ? 10.133 -39.312 -14.859 1 95.5 260 MET A CA 1
ATOM 2063 C C . MET A 1 260 ? 10.57 -40.312 -15.922 1 95.5 260 MET A C 1
ATOM 2065 O O . MET A 1 260 ? 11.766 -40.5 -16.172 1 95.5 260 MET A O 1
ATOM 2069 N N . PRO A 1 261 ? 9.555 -40.938 -16.578 1 95.31 261 PRO A N 1
ATOM 2070 C CA . PRO A 1 261 ? 9.906 -41.719 -17.766 1 95.31 261 PRO A CA 1
ATOM 2071 C C . PRO A 1 261 ? 10.586 -40.875 -18.844 1 95.31 261 PRO A C 1
ATOM 2073 O O . PRO A 1 261 ? 10.281 -39.688 -18.969 1 95.31 261 PRO A O 1
ATOM 2076 N N . SER A 1 262 ? 11.453 -41.5 -19.609 1 94.12 262 SER A N 1
ATOM 2077 C CA . SER A 1 262 ? 12.227 -40.781 -20.609 1 94.12 262 SER A CA 1
ATOM 2078 C C . SER A 1 262 ? 11.328 -40.219 -21.703 1 94.12 262 SER A C 1
ATOM 2080 O O . SER A 1 262 ? 11.703 -39.25 -22.391 1 94.12 262 SER A O 1
ATOM 2082 N N . ASP A 1 263 ? 10.203 -40.812 -21.859 1 95.38 263 ASP A N 1
ATOM 2083 C CA . ASP A 1 263 ? 9.305 -40.344 -22.906 1 95.38 263 ASP A CA 1
ATOM 2084 C C . ASP A 1 263 ? 8.172 -39.5 -22.344 1 95.38 263 ASP A C 1
ATOM 2086 O O . ASP A 1 263 ? 7.23 -39.156 -23.078 1 95.38 263 ASP A O 1
ATOM 2090 N N . ALA A 1 264 ? 8.242 -39.156 -21.078 1 96.94 264 ALA A N 1
ATOM 2091 C CA . ALA A 1 264 ? 7.203 -38.344 -20.453 1 96.94 264 ALA A CA 1
ATOM 2092 C C . ALA A 1 264 ? 7.258 -36.906 -20.953 1 96.94 264 ALA A C 1
ATOM 2094 O O . ALA A 1 264 ? 8.227 -36.5 -21.594 1 96.94 264 ALA A O 1
ATOM 2095 N N . THR A 1 265 ? 6.191 -36.188 -20.781 1 97.56 265 THR A N 1
ATOM 2096 C CA . THR A 1 265 ? 6.121 -34.75 -21.078 1 97.56 265 THR A CA 1
ATOM 2097 C C . THR A 1 265 ? 5.977 -33.938 -19.797 1 97.56 265 THR A C 1
ATOM 2099 O O . THR A 1 265 ? 5.203 -34.281 -18.906 1 97.56 265 THR A O 1
ATOM 2102 N N . LEU A 1 266 ? 6.805 -32.938 -19.703 1 97.94 266 LEU A N 1
ATOM 2103 C CA . LEU A 1 266 ? 6.668 -31.969 -18.625 1 97.94 266 LEU A CA 1
ATOM 2104 C C . LEU A 1 266 ? 5.945 -30.719 -19.109 1 97.94 266 LEU A C 1
ATOM 2106 O O . LEU A 1 266 ? 6.352 -30.094 -20.094 1 97.94 266 LEU A O 1
ATOM 2110 N N . LEU A 1 267 ? 4.859 -30.438 -18.453 1 98.19 267 LEU A N 1
ATOM 2111 C CA . LEU A 1 267 ? 4.105 -29.219 -18.719 1 98.19 267 LEU A CA 1
ATOM 2112 C C . LEU A 1 267 ? 4.25 -28.219 -17.578 1 98.19 267 LEU A C 1
ATOM 2114 O O . LEU A 1 267 ? 4.188 -28.609 -16.406 1 98.19 267 LEU A O 1
ATOM 2118 N N . ILE A 1 268 ? 4.496 -26.969 -17.906 1 97.62 268 ILE A N 1
ATOM 2119 C CA . ILE A 1 268 ? 4.609 -25.906 -16.922 1 97.62 268 ILE A CA 1
ATOM 2120 C C . ILE A 1 268 ? 3.686 -24.75 -17.312 1 97.62 268 ILE A C 1
ATOM 2122 O O . ILE A 1 268 ? 3.85 -24.141 -18.375 1 97.62 268 ILE A O 1
ATOM 2126 N N . ALA A 1 269 ? 2.684 -24.578 -16.484 1 96.44 269 ALA A N 1
ATOM 2127 C CA . ALA A 1 269 ? 1.786 -23.438 -16.656 1 96.44 269 ALA A CA 1
ATOM 2128 C C . ALA A 1 269 ? 2.1 -22.328 -15.656 1 96.44 269 ALA A C 1
ATOM 2130 O O . ALA A 1 269 ? 1.854 -22.484 -14.461 1 96.44 269 ALA A O 1
ATOM 2131 N N . GLU A 1 270 ? 2.617 -21.219 -16.125 1 95.19 270 GLU A N 1
ATOM 2132 C CA . GLU A 1 270 ? 3.014 -20.109 -15.266 1 95.19 270 GLU A CA 1
ATOM 2133 C C . GLU A 1 270 ? 2.604 -18.766 -15.852 1 95.19 270 GLU A C 1
ATOM 2135 O O . GLU A 1 270 ? 2.273 -18.688 -17.031 1 95.19 270 GLU A O 1
ATOM 2140 N N . GLN A 1 271 ? 2.508 -17.828 -14.906 1 91.88 271 GLN A N 1
ATOM 2141 C CA . GLN A 1 271 ? 2.336 -16.438 -15.305 1 91.88 271 GLN A CA 1
ATOM 2142 C C . GLN A 1 271 ? 3.637 -15.859 -15.852 1 91.88 271 GLN A C 1
ATOM 2144 O O . GLN A 1 271 ? 4.484 -15.391 -15.086 1 91.88 271 GLN A O 1
ATOM 2149 N N . VAL A 1 272 ? 3.736 -15.805 -17.141 1 92.44 272 VAL A N 1
ATOM 2150 C CA . VAL A 1 272 ? 4.961 -15.383 -17.812 1 92.44 272 VAL A CA 1
ATOM 2151 C C . VAL A 1 272 ? 5.012 -13.859 -17.875 1 92.44 272 VAL A C 1
ATOM 2153 O O . VAL A 1 272 ? 4.031 -13.211 -18.266 1 92.44 272 VAL A O 1
ATOM 2156 N N . MET A 1 273 ? 6.078 -13.297 -17.438 1 92.38 273 MET A N 1
ATOM 2157 C CA . MET A 1 273 ? 6.242 -11.844 -17.5 1 92.38 273 MET A CA 1
ATOM 2158 C C . MET A 1 273 ? 6.398 -11.375 -18.938 1 92.38 273 MET A C 1
ATOM 2160 O O . MET A 1 273 ? 7.215 -11.922 -19.688 1 92.38 273 MET A O 1
ATOM 2164 N N . PRO A 1 274 ? 5.637 -10.406 -19.328 1 90.62 274 PRO A N 1
ATOM 2165 C CA . PRO A 1 274 ? 5.773 -9.875 -20.688 1 90.62 274 PRO A CA 1
ATOM 2166 C C . PRO A 1 274 ? 7.059 -9.07 -20.875 1 90.62 274 PRO A C 1
ATOM 2168 O O . PRO A 1 274 ? 7.641 -8.586 -19.906 1 90.62 274 PRO A O 1
ATOM 2171 N N . GLU A 1 275 ? 7.453 -8.914 -22.094 1 85.62 275 GLU A N 1
ATOM 2172 C CA . GLU A 1 275 ? 8.641 -8.141 -22.438 1 85.62 275 GLU A CA 1
ATOM 2173 C C . GLU A 1 275 ? 8.32 -6.652 -22.547 1 85.62 275 GLU A C 1
ATOM 2175 O O . GLU A 1 275 ? 9.219 -5.812 -22.484 1 85.62 275 GLU A O 1
ATOM 2180 N N . SER A 1 276 ? 7.121 -6.316 -22.516 1 86 276 SER A N 1
ATOM 2181 C CA . SER A 1 276 ? 6.711 -4.926 -22.688 1 86 276 SER A CA 1
ATOM 2182 C C . SER A 1 276 ? 7.188 -4.062 -21.516 1 86 276 SER A C 1
ATOM 2184 O O . SER A 1 276 ? 7.441 -4.57 -20.422 1 86 276 SER A O 1
ATOM 2186 N N . ASP A 1 277 ? 7.242 -2.773 -21.734 1 87.88 277 ASP A N 1
ATOM 2187 C CA . ASP A 1 277 ? 7.742 -1.824 -20.75 1 87.88 277 ASP A CA 1
ATOM 2188 C C . ASP A 1 277 ? 6.602 -1.255 -19.906 1 87.88 277 ASP A C 1
ATOM 2190 O O . ASP A 1 277 ? 6.801 -0.306 -19.141 1 87.88 277 ASP A O 1
ATOM 2194 N N . PHE A 1 278 ? 5.457 -1.782 -20.016 1 93.06 278 PHE A N 1
ATOM 2195 C CA . PHE A 1 278 ? 4.293 -1.26 -19.297 1 93.06 278 PHE A CA 1
ATOM 2196 C C . PHE A 1 278 ? 3.992 -2.094 -18.062 1 93.06 278 PHE A C 1
ATOM 2198 O O . PHE A 1 278 ? 4.434 -3.24 -17.953 1 93.06 278 PHE A O 1
ATOM 2205 N N . PRO A 1 279 ? 3.275 -1.44 -17.141 1 95 279 PRO A N 1
ATOM 2206 C CA . PRO A 1 279 ? 2.859 -2.213 -15.969 1 95 279 PRO A CA 1
ATOM 2207 C C . PRO A 1 279 ? 2.078 -3.471 -16.344 1 95 279 PRO A C 1
ATOM 2209 O O . PRO A 1 279 ? 1.33 -3.471 -17.328 1 95 279 PRO A O 1
ATOM 2212 N N . HIS A 1 280 ? 2.221 -4.492 -15.617 1 93.56 280 HIS A N 1
ATOM 2213 C CA . HIS A 1 280 ? 1.557 -5.777 -15.812 1 93.56 280 HIS A CA 1
ATOM 2214 C C . HIS A 1 280 ? 1.433 -6.543 -14.5 1 93.56 280 HIS A C 1
ATOM 2216 O O . HIS A 1 280 ? 2.361 -6.543 -13.688 1 93.56 280 HIS A O 1
ATOM 2222 N N . PRO A 1 281 ? 0.315 -7.262 -14.289 1 92.31 281 PRO A N 1
ATOM 2223 C CA . PRO A 1 281 ? 0.112 -8.008 -13.039 1 92.31 281 PRO A CA 1
ATOM 2224 C C . PRO A 1 281 ? 1.232 -9.008 -12.758 1 92.31 281 PRO A C 1
ATOM 2226 O O . PRO A 1 281 ? 1.609 -9.211 -11.602 1 92.31 281 PRO A O 1
ATOM 2229 N N . ASN A 1 282 ? 1.764 -9.602 -13.773 1 93.06 282 ASN A N 1
ATOM 2230 C CA . ASN A 1 282 ? 2.816 -10.594 -13.57 1 93.06 282 ASN A CA 1
ATOM 2231 C C . ASN A 1 282 ? 4.102 -9.953 -13.062 1 93.06 282 ASN A C 1
ATOM 2233 O O . ASN A 1 282 ? 4.879 -10.586 -12.344 1 93.06 282 ASN A O 1
ATOM 2237 N N . LYS A 1 283 ? 4.375 -8.727 -13.461 1 95.69 283 LYS A N 1
ATOM 2238 C CA . LYS A 1 283 ? 5.52 -8.008 -12.914 1 95.69 283 LYS A CA 1
ATOM 2239 C C . LYS A 1 283 ? 5.324 -7.707 -11.43 1 95.69 283 LYS A C 1
ATOM 2241 O O . LYS A 1 283 ? 6.266 -7.797 -10.648 1 95.69 283 LYS A O 1
ATOM 2246 N N . THR A 1 284 ? 4.098 -7.355 -11.078 1 97 284 THR A N 1
ATOM 2247 C CA . THR A 1 284 ? 3.766 -7.145 -9.68 1 97 284 THR A CA 1
ATOM 2248 C C . THR A 1 284 ? 3.936 -8.438 -8.883 1 97 284 THR A C 1
ATOM 2250 O O . THR A 1 284 ? 4.484 -8.422 -7.777 1 97 284 THR A O 1
ATOM 2253 N N . MET A 1 285 ? 3.496 -9.5 -9.43 1 94.81 285 MET A N 1
ATOM 2254 C CA . MET A 1 285 ? 3.578 -10.797 -8.758 1 94.81 285 MET A CA 1
ATOM 2255 C C . MET A 1 285 ? 5.031 -11.203 -8.539 1 94.81 285 MET A C 1
ATOM 2257 O O . MET A 1 285 ? 5.348 -11.898 -7.566 1 94.81 285 MET A O 1
ATOM 2261 N N . ASP A 1 286 ? 5.922 -10.812 -9.445 1 96.56 286 ASP A N 1
ATOM 2262 C CA . ASP A 1 286 ? 7.34 -11.094 -9.25 1 96.56 286 ASP A CA 1
ATOM 2263 C C . ASP A 1 286 ? 7.84 -10.523 -7.926 1 96.56 286 ASP A C 1
ATOM 2265 O O . ASP A 1 286 ? 8.562 -11.195 -7.191 1 96.56 286 ASP A O 1
ATOM 2269 N N . ILE A 1 287 ? 7.422 -9.32 -7.605 1 98.12 287 ILE A N 1
ATOM 2270 C CA . ILE A 1 287 ? 7.84 -8.664 -6.371 1 98.12 287 ILE A CA 1
ATOM 2271 C C . ILE A 1 287 ? 7.164 -9.336 -5.176 1 98.12 287 ILE A C 1
ATOM 2273 O O . ILE A 1 287 ? 7.773 -9.492 -4.117 1 98.12 287 ILE A O 1
ATOM 2277 N N . VAL A 1 288 ? 5.953 -9.742 -5.359 1 97.56 288 VAL A N 1
ATOM 2278 C CA . VAL A 1 288 ? 5.23 -10.445 -4.301 1 97.56 288 VAL A CA 1
ATOM 2279 C C . VAL A 1 288 ? 5.93 -11.766 -3.98 1 97.56 288 VAL A C 1
ATOM 2281 O O . VAL A 1 288 ? 6.141 -12.094 -2.811 1 97.56 288 VAL A O 1
ATOM 2284 N N . MET A 1 289 ? 6.348 -12.508 -4.984 1 96.69 289 MET A N 1
ATOM 2285 C CA . MET A 1 289 ? 7.055 -13.766 -4.777 1 96.69 289 MET A CA 1
ATOM 2286 C C . MET A 1 289 ? 8.391 -13.531 -4.086 1 96.69 289 MET A C 1
ATOM 2288 O O . MET A 1 289 ? 8.797 -14.305 -3.219 1 96.69 289 MET A O 1
ATOM 2292 N N . MET A 1 290 ? 9.031 -12.508 -4.523 1 97.19 290 MET A N 1
ATOM 2293 C CA . MET A 1 290 ? 10.289 -12.141 -3.889 1 97.19 290 MET A CA 1
ATOM 2294 C C . MET A 1 290 ? 10.102 -11.922 -2.391 1 97.19 290 MET A C 1
ATOM 2296 O O . MET A 1 290 ? 10.844 -12.484 -1.58 1 97.19 290 MET A O 1
ATOM 2300 N N . ALA A 1 291 ? 9.094 -11.141 -1.994 1 97.94 291 ALA A N 1
ATOM 2301 C CA . ALA A 1 291 ? 8.875 -10.719 -0.613 1 97.94 291 ALA A CA 1
ATOM 2302 C C . ALA A 1 291 ? 8.383 -11.883 0.247 1 97.94 291 ALA A C 1
ATOM 2304 O O . ALA A 1 291 ? 8.805 -12.031 1.396 1 97.94 291 ALA A O 1
ATOM 2305 N N . LEU A 1 292 ? 7.539 -12.703 -0.292 1 97.38 292 LEU A N 1
ATOM 2306 C CA . LEU A 1 292 ? 6.871 -13.703 0.531 1 97.38 292 LEU A CA 1
ATOM 2307 C C . LEU A 1 292 ? 7.672 -15 0.557 1 97.38 292 LEU A C 1
ATOM 2309 O O . LEU A 1 292 ? 7.758 -15.664 1.595 1 97.38 292 LEU A O 1
ATOM 2313 N N . LEU A 1 293 ? 8.312 -15.367 -0.633 1 94.94 293 LEU A N 1
ATOM 2314 C CA . LEU A 1 293 ? 8.75 -16.75 -0.771 1 94.94 293 LEU A CA 1
ATOM 2315 C C . LEU A 1 293 ? 10.211 -16.812 -1.209 1 94.94 293 LEU A C 1
ATOM 2317 O O . LEU A 1 293 ? 10.836 -17.875 -1.147 1 94.94 293 LEU A O 1
ATOM 2321 N N . GLY A 1 294 ? 10.734 -15.719 -1.656 1 93.88 294 GLY A N 1
ATOM 2322 C CA . GLY A 1 294 ? 12.031 -15.766 -2.301 1 93.88 294 GLY A CA 1
ATOM 2323 C C . GLY A 1 294 ? 11.984 -16.344 -3.705 1 93.88 294 GLY A C 1
ATOM 2324 O O . GLY A 1 294 ? 13.016 -16.703 -4.27 1 93.88 294 GLY A O 1
ATOM 2325 N N . GLY A 1 295 ? 10.812 -16.453 -4.227 1 94.81 295 GLY A N 1
ATOM 2326 C CA . GLY A 1 295 ? 10.586 -16.906 -5.586 1 94.81 295 GLY A CA 1
ATOM 2327 C C . GLY A 1 295 ? 10.633 -15.789 -6.609 1 94.81 295 GLY A C 1
ATOM 2328 O O . GLY A 1 295 ? 11.18 -14.727 -6.348 1 94.81 295 GLY A O 1
ATOM 2329 N N . ARG A 1 296 ? 10.141 -16.094 -7.82 1 94.12 296 ARG A N 1
ATOM 2330 C CA . ARG A 1 296 ? 10.156 -15.07 -8.867 1 94.12 296 ARG A CA 1
ATOM 2331 C C . ARG A 1 296 ? 9.281 -15.484 -10.047 1 94.12 296 ARG A C 1
ATOM 2333 O O . ARG A 1 296 ? 9.016 -16.672 -10.242 1 94.12 296 ARG A O 1
ATOM 2340 N N . GLN A 1 297 ? 8.836 -14.461 -10.742 1 94.06 297 GLN A N 1
ATOM 2341 C CA . GLN A 1 297 ? 8.297 -14.664 -12.078 1 94.06 297 GLN A CA 1
ATOM 2342 C C . GLN A 1 297 ? 9.398 -14.625 -13.133 1 94.06 297 GLN A C 1
ATOM 2344 O O . GLN A 1 297 ? 10.492 -14.117 -12.867 1 94.06 297 GLN A O 1
ATOM 2349 N N . ARG A 1 298 ? 9.125 -15.219 -14.25 1 95 298 ARG A N 1
ATOM 2350 C CA . ARG A 1 298 ? 10.125 -15.328 -15.305 1 95 298 ARG A CA 1
ATOM 2351 C C . ARG A 1 298 ? 9.516 -15.016 -16.672 1 95 298 ARG A C 1
ATOM 2353 O O . ARG A 1 298 ? 8.32 -15.242 -16.875 1 95 298 ARG A O 1
ATOM 2360 N N . THR A 1 299 ? 10.367 -14.414 -17.516 1 93.31 299 THR A N 1
ATOM 2361 C CA . THR A 1 299 ? 9.984 -14.312 -18.922 1 93.31 299 THR A CA 1
ATOM 2362 C C . THR A 1 299 ? 10.039 -15.68 -19.594 1 93.31 299 THR A C 1
ATOM 2364 O O . THR A 1 299 ? 10.594 -16.625 -19.047 1 93.31 299 THR A O 1
ATOM 2367 N N . LEU A 1 300 ? 9.422 -15.727 -20.781 1 92.81 300 LEU A N 1
ATOM 2368 C CA . LEU A 1 300 ? 9.461 -16.984 -21.531 1 92.81 300 LEU A CA 1
ATOM 2369 C C . LEU A 1 300 ? 10.898 -17.422 -21.781 1 92.81 300 LEU A C 1
ATOM 2371 O O . LEU A 1 300 ? 11.234 -18.594 -21.609 1 92.81 300 LEU A O 1
ATOM 2375 N N . LYS A 1 301 ? 11.758 -16.516 -22.062 1 92.25 301 LYS A N 1
ATOM 2376 C CA . LYS A 1 301 ? 13.164 -16.797 -22.328 1 92.25 301 LYS A CA 1
ATOM 2377 C C . LYS A 1 301 ? 13.859 -17.297 -21.062 1 92.25 301 LYS A C 1
ATOM 2379 O O . LYS A 1 301 ? 14.68 -18.219 -21.125 1 92.25 301 LYS A O 1
ATOM 2384 N N . GLU A 1 302 ? 13.531 -16.672 -20.016 1 92.31 302 GLU A N 1
ATOM 2385 C CA . GLU A 1 302 ? 14.125 -17.078 -18.75 1 92.31 302 GLU A CA 1
ATOM 2386 C C . GLU A 1 302 ? 13.68 -18.484 -18.359 1 92.31 302 GLU A C 1
ATOM 2388 O O . GLU A 1 302 ? 14.469 -19.266 -17.828 1 92.31 302 GLU A O 1
ATOM 2393 N N . TRP A 1 303 ? 12.391 -18.797 -18.547 1 93.69 303 TRP A N 1
ATOM 2394 C CA . TRP A 1 303 ? 11.898 -20.141 -18.281 1 93.69 303 TRP A CA 1
ATOM 2395 C C . TRP A 1 303 ? 12.664 -21.188 -19.109 1 93.69 303 TRP A C 1
ATOM 2397 O O . TRP A 1 303 ? 13.133 -22.188 -18.562 1 93.69 303 TRP A O 1
ATOM 2407 N N . GLN A 1 304 ? 12.812 -20.891 -20.344 1 92.25 304 GLN A N 1
ATOM 2408 C CA . GLN A 1 304 ? 13.516 -21.797 -21.234 1 92.25 304 GLN A CA 1
ATOM 2409 C C . GLN A 1 304 ? 14.961 -22.016 -20.781 1 92.25 304 GLN A C 1
ATOM 2411 O O . GLN A 1 304 ? 15.414 -23.141 -20.625 1 92.25 304 GLN A O 1
ATOM 2416 N N . LYS A 1 305 ? 15.578 -20.953 -20.484 1 91.56 305 LYS A N 1
ATOM 2417 C CA . LYS A 1 305 ? 17 -20.984 -20.125 1 91.56 305 LYS A CA 1
ATOM 2418 C C . LYS A 1 305 ? 17.203 -21.688 -18.781 1 91.56 305 LYS A C 1
ATOM 2420 O O . LYS A 1 305 ? 18.203 -22.375 -18.594 1 91.56 305 LYS A O 1
ATOM 2425 N N . GLN A 1 306 ? 16.25 -21.5 -17.922 1 93 306 GLN A N 1
ATOM 2426 C CA . GLN A 1 306 ? 16.469 -21.953 -16.547 1 93 306 GLN A CA 1
ATOM 2427 C C . GLN A 1 306 ? 16.016 -23.406 -16.375 1 93 306 GLN A C 1
ATOM 2429 O O . GLN A 1 306 ? 16.422 -24.062 -15.414 1 93 306 GLN A O 1
ATOM 2434 N N . ILE A 1 307 ? 15.219 -23.859 -17.297 1 93.31 307 ILE A N 1
ATOM 2435 C CA . ILE A 1 307 ? 14.688 -25.219 -17.141 1 93.31 307 ILE A CA 1
ATOM 2436 C C . ILE A 1 307 ? 15.609 -26.219 -17.828 1 93.31 307 ILE A C 1
ATOM 2438 O O . ILE A 1 307 ? 15.773 -27.344 -17.359 1 93.31 307 ILE A O 1
ATOM 2442 N N . GLU A 1 308 ? 16.328 -25.812 -18.797 1 90.25 308 GLU A N 1
ATOM 2443 C CA . GLU A 1 308 ? 17.125 -26.719 -19.625 1 90.25 308 GLU A CA 1
ATOM 2444 C C . GLU A 1 308 ? 18.234 -27.391 -18.797 1 90.25 308 GLU A C 1
ATOM 2446 O O . GLU A 1 308 ? 18.5 -28.578 -18.969 1 90.25 308 GLU A O 1
ATOM 2451 N N . PRO A 1 309 ? 18.812 -26.672 -17.891 1 91.31 309 PRO A N 1
ATOM 2452 C CA . PRO A 1 309 ? 19.875 -27.297 -17.109 1 91.31 309 PRO A CA 1
ATOM 2453 C C . PRO A 1 309 ? 19.359 -28.438 -16.219 1 91.31 309 PRO A C 1
ATOM 2455 O O . PRO A 1 309 ? 20.156 -29.25 -15.758 1 91.31 309 PRO A O 1
ATOM 2458 N N . SER A 1 310 ? 18.156 -28.484 -16 1 94.06 310 SER A N 1
ATOM 2459 C CA . SER A 1 310 ? 17.578 -29.516 -15.156 1 94.06 310 SER A CA 1
ATOM 2460 C C . SER A 1 310 ? 17.312 -30.797 -15.945 1 94.06 310 SER A C 1
ATOM 2462 O O . SER A 1 310 ? 16.781 -31.766 -15.406 1 94.06 310 SER A O 1
ATOM 2464 N N . GLY A 1 311 ? 17.656 -30.875 -17.203 1 94.44 311 GLY A N 1
ATOM 2465 C CA . GLY A 1 311 ? 17.562 -32.094 -18 1 94.44 311 GLY A CA 1
ATOM 2466 C C . GLY A 1 311 ? 16.344 -32.125 -18.875 1 94.44 311 GLY A C 1
ATOM 2467 O O . GLY A 1 311 ? 15.852 -33.219 -19.219 1 94.44 311 GLY A O 1
ATOM 2468 N N . PHE A 1 312 ? 15.852 -30.984 -19.219 1 97 312 PHE A N 1
ATOM 2469 C CA . PHE A 1 312 ? 14.672 -30.938 -20.062 1 97 312 PHE A CA 1
ATOM 2470 C C . PHE A 1 312 ? 14.93 -30.078 -21.297 1 97 312 PHE A C 1
ATOM 2472 O O . PHE A 1 312 ? 15.688 -29.109 -21.234 1 97 312 PHE A O 1
ATOM 2479 N N . THR A 1 313 ? 14.32 -30.453 -22.359 1 95.44 313 THR A N 1
ATOM 2480 C CA . THR A 1 313 ? 14.375 -29.672 -23.594 1 95.44 313 THR A CA 1
ATOM 2481 C C . THR A 1 313 ? 13.039 -28.984 -23.859 1 95.44 313 THR A C 1
ATOM 2483 O O . THR A 1 313 ? 11.984 -29.609 -23.781 1 95.44 313 THR A O 1
ATOM 2486 N N . TYR A 1 314 ? 13.141 -27.766 -24.188 1 96 314 TYR A N 1
ATOM 2487 C CA . TYR A 1 314 ? 11.953 -26.984 -24.5 1 96 314 TYR A CA 1
ATOM 2488 C C . TYR A 1 314 ? 11.312 -27.438 -25.812 1 96 314 TYR A C 1
ATOM 2490 O O . TYR A 1 314 ? 12.008 -27.672 -26.797 1 96 314 TYR A O 1
ATOM 2498 N N . LEU A 1 315 ? 9.984 -27.578 -25.812 1 95.38 315 LEU A N 1
ATOM 2499 C CA . LEU A 1 315 ? 9.281 -28.031 -27.016 1 95.38 315 LEU A CA 1
ATOM 2500 C C . LEU A 1 315 ? 8.445 -26.906 -27.609 1 95.38 315 LEU A C 1
ATOM 2502 O O . LEU A 1 315 ? 8.633 -26.531 -28.766 1 95.38 315 LEU A O 1
ATOM 2506 N N . ASN A 1 316 ? 7.543 -26.422 -26.797 1 95.69 316 ASN A N 1
ATOM 2507 C CA . ASN A 1 316 ? 6.598 -25.453 -27.344 1 95.69 316 ASN A CA 1
ATOM 2508 C C . ASN A 1 316 ? 6 -24.578 -26.25 1 95.69 316 ASN A C 1
ATOM 2510 O O . ASN A 1 316 ? 6.195 -24.844 -25.062 1 95.69 316 ASN A O 1
ATOM 2514 N N . HIS A 1 317 ? 5.398 -23.547 -26.688 1 94.75 317 HIS A N 1
ATOM 2515 C CA . HIS A 1 317 ? 4.676 -22.578 -25.859 1 94.75 317 HIS A CA 1
ATOM 2516 C C . HIS A 1 317 ? 3.25 -22.391 -26.375 1 94.75 317 HIS A C 1
ATOM 2518 O O . HIS A 1 317 ? 3.023 -22.297 -27.578 1 94.75 317 HIS A O 1
ATOM 2524 N N . TYR A 1 318 ? 2.238 -22.422 -25.453 1 95.25 318 TYR A N 1
ATOM 2525 C CA . TYR A 1 318 ? 0.829 -22.25 -25.797 1 95.25 318 TYR A CA 1
ATOM 2526 C C . TYR A 1 318 ? 0.228 -21.078 -25.016 1 95.25 318 TYR A C 1
ATOM 2528 O O . TYR A 1 318 ? 0.252 -21.062 -23.781 1 95.25 318 TYR A O 1
ATOM 2536 N N . LYS A 1 319 ? -0.327 -20.125 -25.734 1 90.94 319 LYS A N 1
ATOM 2537 C CA . LYS A 1 319 ? -1.076 -19.047 -25.094 1 90.94 319 LYS A CA 1
ATOM 2538 C C . LYS A 1 319 ? -2.414 -19.562 -24.562 1 90.94 319 LYS A C 1
ATOM 2540 O O . LYS A 1 319 ? -3.027 -20.453 -25.156 1 90.94 319 LYS A O 1
ATOM 2545 N N . THR A 1 320 ? -2.807 -19.109 -23.422 1 92.25 320 THR A N 1
ATOM 2546 C CA . THR A 1 320 ? -4.109 -19.422 -22.859 1 92.25 320 THR A CA 1
ATOM 2547 C C . THR A 1 320 ? -5 -18.188 -22.812 1 92.25 320 THR A C 1
ATOM 2549 O O . THR A 1 320 ? -4.52 -17.062 -23 1 92.25 320 THR A O 1
ATOM 2552 N N . ASP A 1 321 ? -6.289 -18.406 -22.703 1 86.25 321 ASP A N 1
ATOM 2553 C CA . ASP A 1 321 ? -7.211 -17.297 -22.469 1 86.25 321 ASP A CA 1
ATOM 2554 C C . ASP A 1 321 ? -7.199 -16.859 -21.016 1 86.25 321 ASP A C 1
ATOM 2556 O O . ASP A 1 321 ? -8.242 -16.828 -20.359 1 86.25 321 ASP A O 1
ATOM 2560 N N . SER A 1 322 ? -6.07 -16.75 -20.406 1 86.75 322 SER A N 1
ATOM 2561 C CA . SER A 1 322 ? -5.809 -16.297 -19.047 1 86.75 322 SER A CA 1
ATOM 2562 C C . SER A 1 322 ? -4.43 -15.648 -18.938 1 86.75 322 SER A C 1
ATOM 2564 O O . SER A 1 322 ? -3.771 -15.406 -19.953 1 86.75 322 SER A O 1
ATOM 2566 N N . ILE A 1 323 ? -4.047 -15.32 -17.781 1 83.56 323 ILE A N 1
ATOM 2567 C CA . ILE A 1 323 ? -2.752 -14.68 -17.562 1 83.56 323 ILE A CA 1
ATOM 2568 C C . ILE A 1 323 ? -1.652 -15.742 -17.547 1 83.56 323 ILE A C 1
ATOM 2570 O O . ILE A 1 323 ? -0.464 -15.414 -17.516 1 83.56 323 ILE A O 1
ATOM 2574 N N . PHE A 1 324 ? -2.01 -17.016 -17.688 1 91.19 324 PHE A N 1
ATOM 2575 C CA . PHE A 1 324 ? -1.043 -18.109 -17.688 1 91.19 324 PHE A CA 1
ATOM 2576 C C . PHE A 1 324 ? -0.624 -18.453 -19.125 1 91.19 324 PHE A C 1
ATOM 2578 O O . PHE A 1 324 ? -1.368 -18.188 -20.062 1 91.19 324 PHE A O 1
ATOM 2585 N N . SER A 1 325 ? 0.525 -18.891 -19.219 1 93.69 325 SER A N 1
ATOM 2586 C CA . SER A 1 325 ? 1.021 -19.578 -20.406 1 93.69 325 SER A CA 1
ATOM 2587 C C . SER A 1 325 ? 1.445 -21 -20.078 1 93.69 325 SER A C 1
ATOM 2589 O O . SER A 1 325 ? 1.849 -21.297 -18.953 1 93.69 325 SER A O 1
ATOM 2591 N N . LEU A 1 326 ? 1.218 -21.812 -21.094 1 97 326 LEU A N 1
ATOM 2592 C CA . LEU A 1 326 ? 1.583 -23.219 -20.938 1 97 326 LEU A CA 1
ATOM 2593 C C . LEU A 1 326 ? 2.811 -23.562 -21.781 1 97 326 LEU A C 1
ATOM 2595 O O . LEU A 1 326 ? 2.852 -23.25 -22.969 1 97 326 LEU A O 1
ATOM 2599 N N . MET A 1 327 ? 3.809 -24.078 -21.125 1 97.31 327 MET A N 1
ATOM 2600 C CA . MET A 1 327 ? 5.027 -24.516 -21.797 1 97.31 327 MET A CA 1
ATOM 2601 C C . MET A 1 327 ? 5.172 -26.031 -21.719 1 97.31 327 MET A C 1
ATOM 2603 O O . MET A 1 327 ? 4.789 -26.656 -20.719 1 97.31 327 MET A O 1
ATOM 2607 N N . THR A 1 328 ? 5.699 -26.609 -22.781 1 97.62 328 THR A N 1
ATOM 2608 C CA . THR A 1 328 ? 5.949 -28.047 -22.781 1 97.62 328 THR A CA 1
ATOM 2609 C C . THR A 1 328 ? 7.438 -28.344 -22.938 1 97.62 328 THR A C 1
ATOM 2611 O O . THR A 1 328 ? 8.133 -27.641 -23.688 1 97.62 328 THR A O 1
ATOM 2614 N N . PHE A 1 329 ? 7.844 -29.281 -22.188 1 97.12 329 PHE A N 1
ATOM 2615 C CA . PHE A 1 329 ? 9.227 -29.75 -22.203 1 97.12 329 PHE A CA 1
ATOM 2616 C C . PHE A 1 329 ? 9.289 -31.266 -22.312 1 97.12 329 PHE A C 1
ATOM 2618 O O . PHE A 1 329 ? 8.305 -31.953 -22.016 1 97.12 329 PHE A O 1
ATOM 2625 N N . LYS A 1 330 ? 10.367 -31.797 -22.75 1 96.75 330 LYS A N 1
ATOM 2626 C CA . LYS A 1 330 ? 10.625 -33.25 -22.75 1 96.75 330 LYS A CA 1
ATOM 2627 C C . LYS A 1 330 ? 11.953 -33.562 -22.078 1 96.75 330 LYS A C 1
ATOM 2629 O O . LYS A 1 330 ? 12.906 -32.781 -22.156 1 96.75 330 LYS A O 1
ATOM 2634 N N . PRO A 1 331 ? 12.008 -34.719 -21.328 1 95.69 331 PRO A N 1
ATOM 2635 C CA . PRO A 1 331 ? 13.297 -35.125 -20.734 1 95.69 331 PRO A CA 1
ATOM 2636 C C . PRO A 1 331 ? 14.398 -35.281 -21.781 1 95.69 331 PRO A C 1
ATOM 2638 O O . PRO A 1 331 ? 14.156 -35.812 -22.875 1 95.69 331 PRO A O 1
ATOM 2641 N N . MET A 1 332 ? 15.484 -34.656 -21.453 1 91.62 332 MET A N 1
ATOM 2642 C CA . MET A 1 332 ? 16.641 -34.844 -22.328 1 91.62 332 MET A CA 1
ATOM 2643 C C . MET A 1 332 ? 17.141 -36.281 -22.297 1 91.62 332 MET A C 1
ATOM 2645 O O . MET A 1 332 ? 17.109 -36.906 -21.234 1 91.62 332 MET A O 1
ATOM 2649 N N . LYS A 1 333 ? 17.328 -36.75 -23.453 1 77.56 333 LYS A N 1
ATOM 2650 C CA . LYS A 1 333 ? 17.844 -38.125 -23.562 1 77.56 333 LYS A CA 1
ATOM 2651 C C . LYS A 1 333 ? 19.25 -38.188 -22.984 1 77.56 333 LYS A C 1
ATOM 2653 O O . LYS A 1 333 ? 20.047 -37.281 -23.141 1 77.56 333 LYS A O 1
ATOM 2658 N N . SER A 1 334 ? 19.422 -39.062 -21.875 1 60.12 334 SER A N 1
ATOM 2659 C CA . SER A 1 334 ? 20.797 -39.344 -21.453 1 60.12 334 SER A CA 1
ATOM 2660 C C . SER A 1 334 ? 21.656 -39.781 -22.625 1 60.12 334 SER A C 1
ATOM 2662 O O . SER A 1 334 ? 21.156 -40.406 -23.578 1 60.12 334 SER A O 1
ATOM 2664 N N . MET B 1 1 ? -10.312 -0.372 -32.906 1 27.52 1 MET B N 1
ATOM 2665 C CA . MET B 1 1 ? -10.594 -1.559 -32.125 1 27.52 1 MET B CA 1
ATOM 2666 C C . MET B 1 1 ? -11.062 -1.172 -30.719 1 27.52 1 MET B C 1
ATOM 2668 O O . MET B 1 1 ? -10.516 -0.251 -30.094 1 27.52 1 MET B O 1
ATOM 2672 N N . PRO B 1 2 ? -12.227 -1.336 -30.219 1 35.03 2 PRO B N 1
ATOM 2673 C CA . PRO B 1 2 ? -12.812 -0.716 -29.031 1 35.03 2 PRO B CA 1
ATOM 2674 C C . PRO B 1 2 ? -11.898 -0.8 -27.812 1 35.03 2 PRO B C 1
ATOM 2676 O O . PRO B 1 2 ? -11.078 -1.715 -27.719 1 35.03 2 PRO B O 1
ATOM 2679 N N . GLU B 1 3 ? -11.336 0.068 -27.188 1 40.38 3 GLU B N 1
ATOM 2680 C CA . GLU B 1 3 ? -10.445 0.166 -26.031 1 40.38 3 GLU B CA 1
ATOM 2681 C C . GLU B 1 3 ? -10.758 -0.914 -25 1 40.38 3 GLU B C 1
ATOM 2683 O O . GLU B 1 3 ? -11.859 -0.959 -24.453 1 40.38 3 GLU B O 1
ATOM 2688 N N . SER B 1 4 ? -10.586 -2.164 -25.219 1 45.31 4 SER B N 1
ATOM 2689 C CA . SER B 1 4 ? -10.961 -3.412 -24.547 1 45.31 4 SER B CA 1
ATOM 2690 C C . SER B 1 4 ? -11.016 -3.24 -23.047 1 45.31 4 SER B C 1
ATOM 2692 O O . SER B 1 4 ? -10.008 -2.926 -22.406 1 45.31 4 SER B O 1
ATOM 2694 N N . GLN B 1 5 ? -12.133 -2.664 -22.438 1 63.12 5 GLN B N 1
ATOM 2695 C CA . GLN B 1 5 ? -12.5 -2.299 -21.078 1 63.12 5 GLN B CA 1
ATOM 2696 C C . GLN B 1 5 ? -12.102 -3.398 -20.094 1 63.12 5 GLN B C 1
ATOM 2698 O O . GLN B 1 5 ? -12.539 -4.543 -20.219 1 63.12 5 GLN B O 1
ATOM 2703 N N . THR B 1 6 ? -11.016 -3.23 -19.328 1 82.19 6 THR B N 1
ATOM 2704 C CA . THR B 1 6 ? -10.578 -4.141 -18.281 1 82.19 6 THR B CA 1
ATOM 2705 C C . THR B 1 6 ? -11.758 -4.609 -17.438 1 82.19 6 THR B C 1
ATOM 2707 O O . THR B 1 6 ? -12.609 -3.807 -17.047 1 82.19 6 THR B O 1
ATOM 2710 N N . GLN B 1 7 ? -11.984 -5.918 -17.391 1 90.56 7 GLN B N 1
ATOM 2711 C CA . GLN B 1 7 ? -13.055 -6.477 -16.562 1 90.56 7 GLN B CA 1
ATOM 2712 C C . GLN B 1 7 ? -12.977 -5.938 -15.133 1 90.56 7 GLN B C 1
ATOM 2714 O O . GLN B 1 7 ? -11.883 -5.754 -14.586 1 90.56 7 GLN B O 1
ATOM 2719 N N . PRO B 1 8 ? -14.133 -5.66 -14.523 1 94.31 8 PRO B N 1
ATOM 2720 C CA . PRO B 1 8 ? -14.172 -5.059 -13.195 1 94.31 8 PRO B CA 1
ATOM 2721 C C . PRO B 1 8 ? -13.328 -5.828 -12.172 1 94.31 8 PRO B C 1
ATOM 2723 O O . PRO B 1 8 ? -12.578 -5.223 -11.406 1 94.31 8 PRO B O 1
ATOM 2726 N N . HIS B 1 9 ? -13.43 -7.156 -12.188 1 93.19 9 HIS B N 1
ATOM 2727 C CA . HIS B 1 9 ? -12.703 -7.941 -11.195 1 93.19 9 HIS B CA 1
ATOM 2728 C C . HIS B 1 9 ? -11.195 -7.82 -11.398 1 93.19 9 HIS B C 1
ATOM 2730 O O . HIS B 1 9 ? -10.438 -7.832 -10.43 1 93.19 9 HIS B O 1
ATOM 2736 N N . VAL B 1 10 ? -10.711 -7.68 -12.633 1 90.44 10 VAL B N 1
ATOM 2737 C CA . VAL B 1 10 ? -9.297 -7.52 -12.938 1 90.44 10 VAL B CA 1
ATOM 2738 C C . VAL B 1 10 ? -8.82 -6.141 -12.484 1 90.44 10 VAL B C 1
ATOM 2740 O O . VAL B 1 10 ? -7.742 -6.004 -11.906 1 90.44 10 VAL B O 1
ATOM 2743 N N . GLU B 1 11 ? -9.648 -5.129 -12.82 1 94.88 11 GLU B N 1
ATOM 2744 C CA . GLU B 1 11 ? -9.305 -3.773 -12.406 1 94.88 11 GLU B CA 1
ATOM 2745 C C . GLU B 1 11 ? -9.227 -3.666 -10.883 1 94.88 11 GLU B C 1
ATOM 2747 O O . GLU B 1 11 ? -8.297 -3.062 -10.352 1 94.88 11 GLU B O 1
ATOM 2752 N N . LEU B 1 12 ? -10.203 -4.254 -10.188 1 96.31 12 LEU B N 1
ATOM 2753 C CA . LEU B 1 12 ? -10.227 -4.246 -8.727 1 96.31 12 LEU B CA 1
ATOM 2754 C C . LEU B 1 12 ? -9.016 -4.969 -8.164 1 96.31 12 LEU B C 1
ATOM 2756 O O . LEU B 1 12 ? -8.406 -4.508 -7.191 1 96.31 12 LEU B O 1
ATOM 2760 N N . ALA B 1 13 ? -8.633 -6.066 -8.734 1 94.5 13 ALA B N 1
ATOM 2761 C CA . ALA B 1 13 ? -7.457 -6.816 -8.312 1 94.5 13 ALA B CA 1
ATOM 2762 C C . ALA B 1 13 ? -6.188 -5.988 -8.492 1 94.5 13 ALA B C 1
ATOM 2764 O O . ALA B 1 13 ? -5.301 -6 -7.633 1 94.5 13 ALA B O 1
ATOM 2765 N N . THR B 1 14 ? -6.156 -5.285 -9.586 1 95 14 THR B N 1
ATOM 2766 C CA . THR B 1 14 ? -5 -4.441 -9.867 1 95 14 THR B CA 1
ATOM 2767 C C . THR B 1 14 ? -4.879 -3.33 -8.828 1 95 14 THR B C 1
ATOM 2769 O O . THR B 1 14 ? -3.799 -3.107 -8.273 1 95 14 THR B O 1
ATOM 2772 N N . MET B 1 15 ? -5.969 -2.666 -8.508 1 97.5 15 MET B N 1
ATOM 2773 C CA . MET B 1 15 ? -5.977 -1.598 -7.516 1 97.5 15 MET B CA 1
ATOM 2774 C C . MET B 1 15 ? -5.566 -2.127 -6.145 1 97.5 15 MET B C 1
ATOM 2776 O O . MET B 1 15 ? -4.844 -1.456 -5.406 1 97.5 15 MET B O 1
ATOM 2780 N N . SER B 1 16 ? -5.988 -3.318 -5.855 1 97.81 16 SER B N 1
ATOM 2781 C CA . SER B 1 16 ? -5.699 -3.92 -4.559 1 97.81 16 SER B CA 1
ATOM 2782 C C . SER B 1 16 ? -4.211 -4.227 -4.414 1 97.81 16 SER B C 1
ATOM 2784 O O . SER B 1 16 ? -3.727 -4.461 -3.303 1 97.81 16 SER B O 1
ATOM 2786 N N . ARG B 1 17 ? -3.443 -4.148 -5.484 1 97.5 17 ARG B N 1
ATOM 2787 C CA . ARG B 1 17 ? -2.025 -4.488 -5.438 1 97.5 17 ARG B CA 1
ATOM 2788 C C . ARG B 1 17 ? -1.156 -3.254 -5.637 1 97.5 17 ARG B C 1
ATOM 2790 O O . ARG B 1 17 ? 0.073 -3.348 -5.652 1 97.5 17 ARG B O 1
ATOM 2797 N N . TRP B 1 18 ? -1.761 -2.094 -5.734 1 98.25 18 TRP B N 1
ATOM 2798 C CA . TRP B 1 18 ? -1.012 -0.849 -5.875 1 98.25 18 TRP B CA 1
ATOM 2799 C C . TRP B 1 18 ? -0.017 -0.682 -4.73 1 98.25 18 TRP B C 1
ATOM 2801 O O . TRP B 1 18 ? 0.977 0.037 -4.863 1 98.25 18 TRP B O 1
ATOM 2811 N N . TYR B 1 19 ? -0.242 -1.382 -3.625 1 98.25 19 TYR B N 1
ATOM 2812 C CA . TYR B 1 19 ? 0.633 -1.244 -2.467 1 98.25 19 TYR B CA 1
ATOM 2813 C C . TYR B 1 19 ? 2.039 -1.737 -2.785 1 98.25 19 TYR B C 1
ATOM 2815 O O . TYR B 1 19 ? 3.018 -1.265 -2.201 1 98.25 19 TYR B O 1
ATOM 2823 N N . VAL B 1 20 ? 2.191 -2.607 -3.74 1 98.62 20 VAL B N 1
ATOM 2824 C CA . VAL B 1 20 ? 3.5 -3.137 -4.117 1 98.62 20 VAL B CA 1
ATOM 2825 C C . VAL B 1 20 ? 4.348 -2.025 -4.734 1 98.62 20 VAL B C 1
ATOM 2827 O O . VAL B 1 20 ? 5.535 -1.901 -4.43 1 98.62 20 VAL B O 1
ATOM 2830 N N . VAL B 1 21 ? 3.723 -1.19 -5.555 1 98.62 21 VAL B N 1
ATOM 2831 C CA . VAL B 1 21 ? 4.41 -0.053 -6.16 1 98.62 21 VAL B CA 1
ATOM 2832 C C . VAL B 1 21 ? 4.848 0.922 -5.07 1 98.62 21 VAL B C 1
ATOM 2834 O O . VAL B 1 21 ? 6 1.364 -5.051 1 98.62 21 VAL B O 1
ATOM 2837 N N . SER B 1 22 ? 3.92 1.216 -4.18 1 98.5 22 SER B N 1
ATOM 2838 C CA . SER B 1 22 ? 4.203 2.15 -3.096 1 98.5 22 SER B CA 1
ATOM 2839 C C . SER B 1 22 ? 5.383 1.678 -2.252 1 98.5 22 SER B C 1
ATOM 2841 O O . SER B 1 22 ? 6.305 2.449 -1.976 1 98.5 22 SER B O 1
ATOM 2843 N N . ARG B 1 23 ? 5.316 0.437 -1.879 1 98.5 23 ARG B N 1
ATOM 2844 C CA . ARG B 1 23 ? 6.363 -0.074 -0.999 1 98.5 23 ARG B CA 1
ATOM 2845 C C . ARG B 1 23 ? 7.703 -0.127 -1.72 1 98.5 23 ARG B C 1
ATOM 2847 O O . ARG B 1 23 ? 8.75 0.107 -1.11 1 98.5 23 ARG B O 1
ATOM 2854 N N . ALA B 1 24 ? 7.691 -0.488 -3.002 1 98.75 24 ALA B N 1
ATOM 2855 C CA . ALA B 1 24 ? 8.914 -0.488 -3.795 1 98.75 24 ALA B CA 1
ATOM 2856 C C . ALA B 1 24 ? 9.555 0.899 -3.824 1 98.75 24 ALA B C 1
ATOM 2858 O O . ALA B 1 24 ? 10.766 1.035 -3.674 1 98.75 24 ALA B O 1
ATOM 2859 N N . ILE B 1 25 ? 8.727 1.915 -3.979 1 98.81 25 ILE B N 1
ATOM 2860 C CA . ILE B 1 25 ? 9.211 3.293 -3.99 1 98.81 25 ILE B CA 1
ATOM 2861 C C . ILE B 1 25 ? 9.812 3.641 -2.631 1 98.81 25 ILE B C 1
ATOM 2863 O O . ILE B 1 25 ? 10.898 4.215 -2.553 1 98.81 25 ILE B O 1
ATOM 2867 N N . HIS B 1 26 ? 9.133 3.281 -1.556 1 98.56 26 HIS B N 1
ATOM 2868 C CA . HIS B 1 26 ? 9.648 3.52 -0.213 1 98.56 26 HIS B CA 1
ATOM 2869 C C . HIS B 1 26 ? 10.992 2.83 -0.011 1 98.56 26 HIS B C 1
ATOM 2871 O O . HIS B 1 26 ? 11.891 3.381 0.635 1 98.56 26 HIS B O 1
ATOM 2877 N N . THR B 1 27 ? 11.117 1.637 -0.511 1 98.62 27 THR B N 1
ATOM 2878 C CA . THR B 1 27 ? 12.336 0.849 -0.365 1 98.62 27 THR B CA 1
ATOM 2879 C C . THR B 1 27 ? 13.5 1.517 -1.088 1 98.62 27 THR B C 1
ATOM 2881 O O . THR B 1 27 ? 14.602 1.626 -0.539 1 98.62 27 THR B O 1
ATOM 2884 N N . VAL B 1 28 ? 13.273 2 -2.334 1 98.69 28 VAL B N 1
ATOM 2885 C CA . VAL B 1 28 ? 14.289 2.709 -3.107 1 98.69 28 VAL B CA 1
ATOM 2886 C C . VAL B 1 28 ? 14.727 3.965 -2.357 1 98.69 28 VAL B C 1
ATOM 2888 O O . VAL B 1 28 ? 15.922 4.266 -2.285 1 98.69 28 VAL B O 1
ATOM 2891 N N . ALA B 1 29 ? 13.797 4.66 -1.807 1 98.44 29 ALA B N 1
ATOM 2892 C CA . ALA B 1 29 ? 14.086 5.867 -1.042 1 98.44 29 ALA B CA 1
ATOM 2893 C C . ALA B 1 29 ? 14.906 5.543 0.205 1 98.44 29 ALA B C 1
ATOM 2895 O O . ALA B 1 29 ? 15.914 6.199 0.484 1 98.44 29 ALA B O 1
ATOM 2896 N N . LYS B 1 30 ? 14.469 4.539 0.934 1 97.81 30 LYS B N 1
ATOM 2897 C CA . LYS B 1 30 ? 15.117 4.16 2.186 1 97.81 30 LYS B CA 1
ATOM 2898 C C . LYS B 1 30 ? 16.562 3.738 1.949 1 97.81 30 LYS B C 1
ATOM 2900 O O . LYS B 1 30 ? 17.453 4.086 2.732 1 97.81 30 LYS B O 1
ATOM 2905 N N . LEU B 1 31 ? 16.812 3.023 0.894 1 98.19 31 LEU B N 1
ATOM 2906 C CA . LEU B 1 31 ? 18.156 2.537 0.598 1 98.19 31 LEU B CA 1
ATOM 2907 C C . LEU B 1 31 ? 19 3.629 -0.062 1 98.19 31 LEU B C 1
ATOM 2909 O O . LEU B 1 31 ? 20.219 3.475 -0.221 1 98.19 31 LEU B O 1
ATOM 2913 N N . GLY B 1 32 ? 18.359 4.719 -0.478 1 98.38 32 GLY B N 1
ATOM 2914 C CA . GLY B 1 32 ? 19.047 5.836 -1.089 1 98.38 32 GLY B CA 1
ATOM 2915 C C . GLY B 1 32 ? 19.609 5.516 -2.463 1 98.38 32 GLY B C 1
ATOM 2916 O O . GLY B 1 32 ? 20.641 6.047 -2.861 1 98.38 32 GLY B O 1
ATOM 2917 N N . ILE B 1 33 ? 18.953 4.676 -3.244 1 98.75 33 ILE B N 1
ATOM 2918 C CA . ILE B 1 33 ? 19.453 4.156 -4.516 1 98.75 33 ILE B CA 1
ATOM 2919 C C . ILE B 1 33 ? 19.672 5.309 -5.496 1 98.75 33 ILE B C 1
ATOM 2921 O O . ILE B 1 33 ? 20.688 5.363 -6.184 1 98.75 33 ILE B O 1
ATOM 2925 N N . ALA B 1 34 ? 18.734 6.23 -5.539 1 98.69 34 ALA B N 1
ATOM 2926 C CA . ALA B 1 34 ? 18.75 7.301 -6.535 1 98.69 34 ALA B CA 1
ATOM 2927 C C . ALA B 1 34 ? 19.953 8.211 -6.348 1 98.69 34 ALA B C 1
ATOM 2929 O O . ALA B 1 34 ? 20.391 8.875 -7.289 1 98.69 34 ALA B O 1
ATOM 2930 N N . ASN B 1 35 ? 20.5 8.258 -5.129 1 98.62 35 ASN B N 1
ATOM 2931 C CA . ASN B 1 35 ? 21.656 9.109 -4.852 1 98.62 35 ASN B CA 1
ATOM 2932 C C . ASN B 1 35 ? 22.875 8.664 -5.637 1 98.62 35 ASN B C 1
ATOM 2934 O O . ASN B 1 35 ? 23.828 9.43 -5.801 1 98.62 35 ASN B O 1
ATOM 2938 N N . TYR B 1 36 ? 22.891 7.48 -6.09 1 98.62 36 TYR B N 1
ATOM 2939 C CA . TYR B 1 36 ? 24.016 6.938 -6.848 1 98.62 36 TYR B CA 1
ATOM 2940 C C . TYR B 1 36 ? 23.703 6.895 -8.336 1 98.62 36 TYR B C 1
ATOM 2942 O O . TYR B 1 36 ? 24.391 6.215 -9.102 1 98.62 36 TYR B O 1
ATOM 2950 N N . MET B 1 37 ? 22.641 7.52 -8.734 1 98.56 37 MET B N 1
ATOM 2951 C CA . MET B 1 37 ? 22.203 7.48 -10.125 1 98.56 37 MET B CA 1
ATOM 2952 C C . MET B 1 37 ? 22.125 8.883 -10.711 1 98.56 37 MET B C 1
ATOM 2954 O O . MET B 1 37 ? 22.281 9.875 -9.992 1 98.56 37 MET B O 1
ATOM 2958 N N . SER B 1 38 ? 21.969 9 -11.984 1 97.81 38 SER B N 1
ATOM 2959 C CA . SER B 1 38 ? 21.719 10.211 -12.766 1 97.81 38 SER B CA 1
ATOM 2960 C C . SER B 1 38 ? 20.906 9.898 -14.016 1 97.81 38 SER B C 1
ATOM 2962 O O . SER B 1 38 ? 20.266 8.844 -14.109 1 97.81 38 SER B O 1
ATOM 2964 N N . SER B 1 39 ? 20.844 10.883 -14.961 1 96.81 39 SER B N 1
ATOM 2965 C CA . SER B 1 39 ? 20.172 10.641 -16.234 1 96.81 39 SER B CA 1
ATOM 2966 C C . SER B 1 39 ? 21 9.734 -17.141 1 96.81 39 SER B C 1
ATOM 2968 O O . SER B 1 39 ? 20.531 9.305 -18.203 1 96.81 39 SER B O 1
ATOM 2970 N N . GLU B 1 40 ? 22.188 9.398 -16.672 1 97.69 40 GLU B N 1
ATOM 2971 C CA . GLU B 1 40 ? 23.047 8.469 -17.375 1 97.69 40 GLU B CA 1
ATOM 2972 C C . GLU B 1 40 ? 22.922 7.059 -16.812 1 97.69 40 GLU B C 1
ATOM 2974 O O . GLU B 1 40 ? 22.812 6.875 -15.602 1 97.69 40 GLU B O 1
ATOM 2979 N N . PRO B 1 41 ? 23 6.125 -17.656 1 98 41 PRO B N 1
ATOM 2980 C CA . PRO B 1 41 ? 22.828 4.742 -17.203 1 98 41 PRO B CA 1
ATOM 2981 C C . PRO B 1 41 ? 23.953 4.277 -16.266 1 98 41 PRO B C 1
ATOM 2983 O O . PRO B 1 41 ? 25.109 4.629 -16.469 1 98 41 PRO B O 1
ATOM 2986 N N . VAL B 1 42 ? 23.625 3.562 -15.273 1 98.38 42 VAL B N 1
ATOM 2987 C CA . VAL B 1 42 ? 24.547 2.926 -14.336 1 98.38 42 VAL B CA 1
ATOM 2988 C C . VAL B 1 42 ? 24.141 1.467 -14.125 1 98.38 42 VAL B C 1
ATOM 2990 O O . VAL B 1 42 ? 22.953 1.129 -14.188 1 98.38 42 VAL B O 1
ATOM 2993 N N . SER B 1 43 ? 25.078 0.639 -13.891 1 98.12 43 SER B N 1
ATOM 2994 C CA . SER B 1 43 ? 24.781 -0.785 -13.75 1 98.12 43 SER B CA 1
ATOM 2995 C C . SER B 1 43 ? 24.172 -1.093 -12.391 1 98.12 43 SER B C 1
ATOM 2997 O O . SER B 1 43 ? 24.547 -0.484 -11.383 1 98.12 43 SER B O 1
ATOM 2999 N N . VAL B 1 44 ? 23.359 -2.082 -12.336 1 98.12 44 VAL B N 1
ATOM 3000 C CA . VAL B 1 44 ? 22.75 -2.516 -11.086 1 98.12 44 VAL B CA 1
ATOM 3001 C C . VAL B 1 44 ? 23.812 -3.018 -10.125 1 98.12 44 VAL B C 1
ATOM 3003 O O . VAL B 1 44 ? 23.688 -2.846 -8.906 1 98.12 44 VAL B O 1
ATOM 3006 N N . LYS B 1 45 ? 24.844 -3.609 -10.664 1 98.06 45 LYS B N 1
ATOM 3007 C CA . LYS B 1 45 ? 25.938 -4.105 -9.828 1 98.06 45 LYS B CA 1
ATOM 3008 C C . LYS B 1 45 ? 26.578 -2.973 -9.023 1 98.06 45 LYS B C 1
ATOM 3010 O O . LYS B 1 45 ? 26.859 -3.133 -7.832 1 98.06 45 LYS B O 1
ATOM 3015 N N . LYS B 1 46 ? 26.797 -1.882 -9.68 1 98.19 46 LYS B N 1
ATOM 3016 C CA . LYS B 1 46 ? 27.359 -0.719 -9 1 98.19 46 LYS B CA 1
ATOM 3017 C C . LYS B 1 46 ? 26.406 -0.184 -7.938 1 98.19 46 LYS B C 1
ATOM 3019 O O . LYS B 1 46 ? 26.828 0.188 -6.844 1 98.19 46 LYS B O 1
ATOM 3024 N N . LEU B 1 47 ? 25.172 -0.117 -8.273 1 98.56 47 LEU B N 1
ATOM 3025 C CA . LEU B 1 47 ? 24.156 0.353 -7.328 1 98.56 47 LEU B CA 1
ATOM 3026 C C . LEU B 1 47 ? 24.078 -0.569 -6.117 1 98.56 47 LEU B C 1
ATOM 3028 O O . LEU B 1 47 ? 23.969 -0.1 -4.98 1 98.56 47 LEU B O 1
ATOM 3032 N N . ALA B 1 48 ? 24.078 -1.885 -6.387 1 98.56 48 ALA B N 1
ATOM 3033 C CA . ALA B 1 48 ? 24.016 -2.879 -5.316 1 98.56 48 ALA B CA 1
ATOM 3034 C C . ALA B 1 48 ? 25.219 -2.76 -4.387 1 98.56 48 ALA B C 1
ATOM 3036 O O . ALA B 1 48 ? 25.078 -2.84 -3.162 1 98.56 48 ALA B O 1
ATOM 3037 N N . GLU B 1 49 ? 26.359 -2.57 -4.957 1 98.19 49 GLU B N 1
ATOM 3038 C CA . GLU B 1 49 ? 27.578 -2.408 -4.168 1 98.19 49 GLU B CA 1
ATOM 3039 C C . GLU B 1 49 ? 27.5 -1.171 -3.279 1 98.19 49 GLU B C 1
ATOM 3041 O O . GLU B 1 49 ? 27.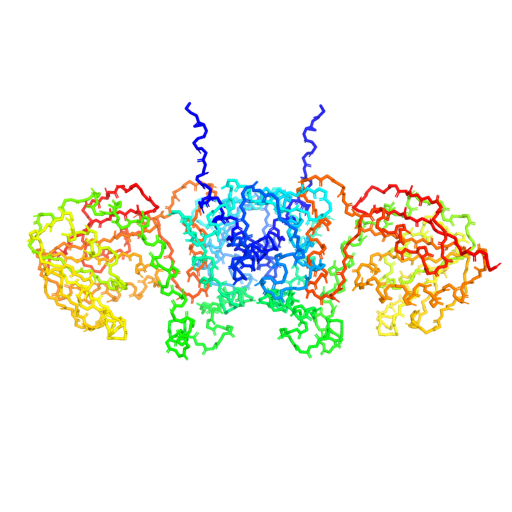891 -1.218 -2.107 1 98.19 49 GLU B O 1
ATOM 3046 N N . ALA B 1 50 ? 27.016 -0.127 -3.77 1 98.12 50 ALA B N 1
ATOM 3047 C CA . ALA B 1 50 ? 26.953 1.146 -3.057 1 98.12 50 ALA B CA 1
ATOM 3048 C C . ALA B 1 50 ? 25.938 1.091 -1.92 1 98.12 50 ALA B C 1
ATOM 3050 O O . ALA B 1 50 ? 26.078 1.806 -0.924 1 98.12 50 ALA B O 1
ATOM 3051 N N . THR B 1 51 ? 24.922 0.244 -2.012 1 97.94 51 THR B N 1
ATOM 3052 C CA . THR B 1 51 ? 23.812 0.294 -1.063 1 97.94 51 THR B CA 1
ATOM 3053 C C . THR B 1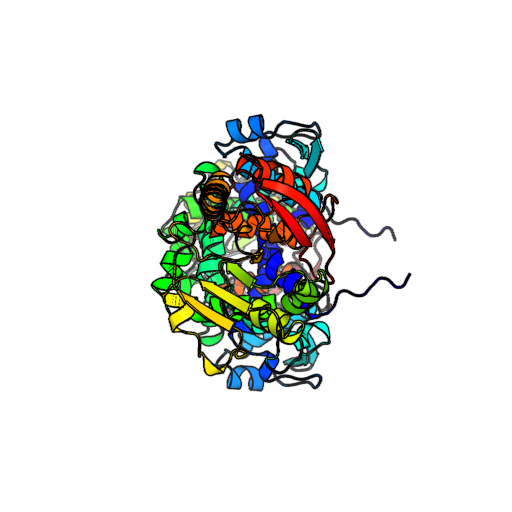 51 ? 23.766 -0.976 -0.219 1 97.94 51 THR B C 1
ATOM 3055 O O . THR B 1 51 ? 22.969 -1.076 0.717 1 97.94 51 THR B O 1
ATOM 3058 N N . GLY B 1 52 ? 24.562 -1.984 -0.574 1 98.06 52 GLY B N 1
ATOM 3059 C CA . GLY B 1 52 ? 24.594 -3.232 0.172 1 98.06 52 GLY B CA 1
ATOM 3060 C C . GLY B 1 52 ? 23.484 -4.195 -0.219 1 98.06 52 GLY B C 1
ATOM 3061 O O . GLY B 1 52 ? 23.281 -5.203 0.456 1 98.06 52 GLY B O 1
ATOM 3062 N N . ALA B 1 53 ? 22.797 -3.924 -1.318 1 98.31 53 ALA B N 1
ATOM 3063 C CA . ALA B 1 53 ? 21.703 -4.789 -1.769 1 98.31 53 ALA B CA 1
ATOM 3064 C C . ALA B 1 53 ? 22.234 -5.945 -2.607 1 98.31 53 ALA B C 1
ATOM 3066 O O . ALA B 1 53 ? 23.359 -5.891 -3.117 1 98.31 53 ALA B O 1
ATOM 3067 N N . LYS B 1 54 ? 21.5 -7.039 -2.689 1 98.12 54 LYS B N 1
ATOM 3068 C CA . LYS B 1 54 ? 21.797 -8.109 -3.635 1 98.12 54 LYS B CA 1
ATOM 3069 C C . LYS B 1 54 ? 21.484 -7.684 -5.066 1 98.12 54 LYS B C 1
ATOM 3071 O O . LYS B 1 54 ? 20.359 -7.273 -5.363 1 98.12 54 LYS B O 1
ATOM 3076 N N . PRO B 1 55 ? 22.469 -7.766 -5.953 1 97.88 55 PRO B N 1
ATOM 3077 C CA . PRO B 1 55 ? 22.297 -7.234 -7.309 1 97.88 55 PRO B CA 1
ATOM 3078 C C . PRO B 1 55 ? 21.094 -7.836 -8.023 1 97.88 55 PRO B C 1
ATOM 3080 O O . PRO B 1 55 ? 20.344 -7.121 -8.703 1 97.88 55 PRO B O 1
ATOM 3083 N N . GLU B 1 56 ? 20.844 -9.109 -7.914 1 96 56 GLU B N 1
ATOM 3084 C CA . GLU B 1 56 ? 19.766 -9.766 -8.633 1 96 56 GLU B CA 1
ATOM 3085 C C . GLU B 1 56 ? 18.406 -9.273 -8.141 1 96 56 GLU B C 1
ATOM 3087 O O . GLU B 1 56 ? 17.484 -9.086 -8.938 1 96 56 GLU B O 1
ATOM 3092 N N . LEU B 1 57 ? 18.281 -9.125 -6.852 1 97.88 57 LEU B N 1
ATOM 3093 C CA . LEU B 1 57 ? 17.016 -8.656 -6.281 1 97.88 57 LEU B CA 1
ATOM 3094 C C . LEU B 1 57 ? 16.781 -7.188 -6.621 1 97.88 57 LEU B C 1
ATOM 3096 O O . LEU B 1 57 ? 15.656 -6.797 -6.949 1 97.88 57 LEU B O 1
ATOM 3100 N N . LEU B 1 58 ? 17.859 -6.387 -6.512 1 98.62 58 LEU B N 1
ATOM 3101 C CA . LEU B 1 58 ? 17.75 -4.973 -6.859 1 98.62 58 LEU B CA 1
ATOM 3102 C C . LEU B 1 58 ? 17.359 -4.801 -8.328 1 98.62 58 LEU B C 1
ATOM 3104 O O . LEU B 1 58 ? 16.578 -3.918 -8.664 1 98.62 58 LEU B O 1
ATOM 3108 N N . ASP B 1 59 ? 17.922 -5.605 -9.203 1 97.75 59 ASP B N 1
ATOM 3109 C CA . ASP B 1 59 ? 17.609 -5.574 -10.633 1 97.75 59 ASP B CA 1
ATOM 3110 C C . ASP B 1 59 ? 16.109 -5.777 -10.859 1 97.75 59 ASP B C 1
ATOM 3112 O O . ASP B 1 59 ? 15.492 -5.043 -11.633 1 97.75 59 ASP B O 1
ATOM 3116 N N . ARG B 1 60 ? 15.547 -6.75 -10.242 1 96.94 60 ARG B N 1
ATOM 3117 C CA . ARG B 1 60 ? 14.133 -7.066 -10.391 1 96.94 60 ARG B CA 1
ATOM 3118 C C . ARG B 1 60 ? 13.258 -5.922 -9.883 1 96.94 60 ARG B C 1
ATOM 3120 O O . ARG B 1 60 ? 12.234 -5.598 -10.484 1 96.94 60 ARG B O 1
ATOM 3127 N N . LEU B 1 61 ? 13.656 -5.293 -8.766 1 98.44 61 LEU B N 1
ATOM 3128 C CA . LEU B 1 61 ? 12.891 -4.184 -8.211 1 98.44 61 LEU B CA 1
ATOM 3129 C C . LEU B 1 61 ? 12.93 -2.977 -9.141 1 98.44 61 LEU B C 1
ATOM 3131 O O . LEU B 1 61 ? 11.898 -2.338 -9.383 1 98.44 61 LEU B O 1
ATOM 3135 N N . LEU B 1 62 ? 14.117 -2.648 -9.648 1 98.38 62 LEU B N 1
ATOM 3136 C CA . LEU B 1 62 ? 14.258 -1.502 -10.539 1 98.38 62 LEU B CA 1
ATOM 3137 C C . LEU B 1 62 ? 13.531 -1.743 -11.852 1 98.38 62 LEU B C 1
ATOM 3139 O O . LEU B 1 62 ? 12.93 -0.823 -12.414 1 98.38 62 LEU B O 1
ATOM 3143 N N . ARG B 1 63 ? 13.617 -2.963 -12.336 1 96.38 63 ARG B N 1
ATOM 3144 C CA . ARG B 1 63 ? 12.883 -3.314 -13.547 1 96.38 63 ARG B CA 1
ATOM 3145 C C . ARG B 1 63 ? 11.383 -3.133 -13.352 1 96.38 63 ARG B C 1
ATOM 3147 O O . ARG B 1 63 ? 10.695 -2.611 -14.227 1 96.38 63 ARG B O 1
ATOM 3154 N N . PHE B 1 64 ? 10.914 -3.613 -12.25 1 97.56 64 PHE B N 1
ATOM 3155 C CA . PHE B 1 64 ? 9.508 -3.459 -11.914 1 97.56 64 PHE B CA 1
ATOM 3156 C C . PHE B 1 64 ? 9.102 -1.989 -11.938 1 97.56 64 PHE B C 1
ATOM 3158 O O . PHE B 1 64 ? 8.117 -1.621 -12.586 1 97.56 64 PHE B O 1
ATOM 3165 N N . LEU B 1 65 ? 9.875 -1.081 -11.305 1 98.56 65 LEU B N 1
ATOM 3166 C CA . LEU B 1 65 ? 9.547 0.336 -11.188 1 98.56 65 LEU B CA 1
ATOM 3167 C C . LEU B 1 65 ? 9.742 1.053 -12.523 1 98.56 65 LEU B C 1
ATOM 3169 O O . LEU B 1 65 ? 9.219 2.152 -12.719 1 98.56 65 LEU B O 1
ATOM 3173 N N . SER B 1 66 ? 10.531 0.459 -13.414 1 97.62 66 SER B N 1
ATOM 3174 C CA . SER B 1 66 ? 10.68 1.024 -14.75 1 97.62 66 SER B CA 1
ATOM 3175 C C . SER B 1 66 ? 9.367 0.975 -15.523 1 97.62 66 SER B C 1
ATOM 3177 O O . SER B 1 66 ? 9.086 1.855 -16.344 1 97.62 66 SER B O 1
ATOM 3179 N N . ALA B 1 67 ? 8.594 -0.058 -15.258 1 96.88 67 ALA B N 1
ATOM 3180 C CA . ALA B 1 67 ? 7.281 -0.159 -15.906 1 96.88 67 ALA B CA 1
ATOM 3181 C C . ALA B 1 67 ? 6.395 1.025 -15.531 1 96.88 67 ALA B C 1
ATOM 3183 O O . ALA B 1 67 ? 5.461 1.362 -16.266 1 96.88 67 ALA B O 1
ATOM 3184 N N . TYR B 1 68 ? 6.68 1.7 -14.453 1 97.75 68 TYR B N 1
ATOM 3185 C CA . TYR B 1 68 ? 5.918 2.85 -13.984 1 97.75 68 TYR B CA 1
ATOM 3186 C C . TYR B 1 68 ? 6.656 4.152 -14.273 1 97.75 68 TYR B C 1
ATOM 3188 O O . TYR B 1 68 ? 6.391 5.176 -13.641 1 97.75 68 TYR B O 1
ATOM 3196 N N . ARG B 1 69 ? 7.664 4.117 -15.062 1 97.25 69 ARG B N 1
ATOM 3197 C CA . ARG B 1 69 ? 8.391 5.258 -15.609 1 97.25 69 ARG B CA 1
ATOM 3198 C C . ARG B 1 69 ? 9.289 5.891 -14.547 1 97.25 69 ARG B C 1
ATOM 3200 O O . ARG B 1 69 ? 9.688 7.051 -14.664 1 97.25 69 ARG B O 1
ATOM 3207 N N . ILE B 1 70 ? 9.57 5.176 -13.5 1 98.31 70 ILE B N 1
ATOM 3208 C CA . ILE B 1 70 ? 10.43 5.719 -12.445 1 98.31 70 ILE B CA 1
ATOM 3209 C C . ILE B 1 70 ? 11.891 5.605 -12.867 1 98.31 70 ILE B C 1
ATOM 3211 O O . ILE B 1 70 ? 12.695 6.504 -12.594 1 98.31 70 ILE B O 1
ATOM 3215 N N . PHE B 1 71 ? 12.219 4.527 -13.578 1 98.31 71 PHE B N 1
ATOM 3216 C CA . PHE B 1 71 ? 13.57 4.375 -14.102 1 98.31 71 PHE B CA 1
ATOM 3217 C C . PHE B 1 71 ? 13.539 4.047 -15.586 1 98.31 71 PHE B C 1
ATOM 3219 O O . PHE B 1 71 ? 12.555 3.51 -16.094 1 98.31 71 PHE B O 1
ATOM 3226 N N . HIS B 1 72 ? 14.57 4.422 -16.234 1 97.38 72 HIS B N 1
ATOM 3227 C CA . HIS B 1 72 ? 14.844 3.904 -17.562 1 97.38 72 HIS B CA 1
ATOM 3228 C C . HIS B 1 72 ? 15.656 2.619 -17.5 1 97.38 72 HIS B C 1
ATOM 3230 O O . HIS B 1 72 ? 16.766 2.605 -16.953 1 97.38 72 HIS B O 1
ATOM 3236 N N . HIS B 1 73 ? 15.023 1.652 -17.984 1 96.19 73 HIS B N 1
ATOM 3237 C CA . HIS B 1 73 ? 15.719 0.373 -18.078 1 96.19 73 HIS B CA 1
ATOM 3238 C C . HIS B 1 73 ? 16.344 0.177 -19.438 1 96.19 73 HIS B C 1
ATOM 3240 O O . HIS B 1 73 ? 15.68 0.329 -20.469 1 96.19 73 HIS B O 1
ATOM 3246 N N . GLN B 1 74 ? 17.609 -0.048 -19.484 1 92.75 74 GLN B N 1
ATOM 3247 C CA . GLN B 1 74 ? 18.328 -0.362 -20.703 1 92.75 74 GLN B CA 1
ATOM 3248 C C . GLN B 1 74 ? 18.922 -1.77 -20.656 1 92.75 74 GLN B C 1
ATOM 3250 O O . GLN B 1 74 ? 18.812 -2.455 -19.641 1 92.75 74 GLN B O 1
ATOM 3255 N N . ALA B 1 75 ? 19.484 -2.197 -21.75 1 87.75 75 ALA B N 1
ATOM 3256 C CA . ALA B 1 75 ? 20.062 -3.537 -21.844 1 87.75 75 ALA B CA 1
ATOM 3257 C C . ALA B 1 75 ? 21.141 -3.744 -20.781 1 87.75 75 ALA B C 1
ATOM 3259 O O . ALA B 1 75 ? 21.719 -2.777 -20.281 1 87.75 75 ALA B O 1
ATOM 3260 N N . ASP B 1 76 ? 21.312 -5.027 -20.328 1 87.12 76 ASP B N 1
ATOM 3261 C CA . ASP B 1 76 ? 22.391 -5.461 -19.438 1 87.12 76 ASP B CA 1
ATOM 3262 C C . ASP B 1 76 ? 22.219 -4.875 -18.031 1 87.12 76 ASP B C 1
ATOM 3264 O O . ASP B 1 76 ? 23.188 -4.484 -17.391 1 87.12 76 ASP B O 1
ATOM 3268 N N . SER B 1 77 ? 20.969 -4.633 -17.625 1 94 77 SER B N 1
ATOM 3269 C CA . SER B 1 77 ? 20.656 -4.223 -16.266 1 94 77 SER B CA 1
ATOM 3270 C C . SER B 1 77 ? 21.25 -2.852 -15.953 1 94 77 SER B C 1
ATOM 3272 O O . SER B 1 77 ? 21.859 -2.664 -14.898 1 94 77 SER B O 1
ATOM 3274 N N . LEU B 1 78 ? 21.188 -2.006 -16.969 1 97.62 78 LEU B N 1
ATOM 3275 C CA . LEU B 1 78 ? 21.531 -0.597 -16.812 1 97.62 78 LEU B CA 1
ATOM 3276 C C . LEU B 1 78 ? 20.266 0.233 -16.547 1 97.62 78 LEU B C 1
ATOM 3278 O O . LEU B 1 78 ? 19.234 -0.002 -17.172 1 97.62 78 LEU B O 1
ATOM 3282 N N . TYR B 1 79 ? 20.422 1.168 -15.602 1 98.31 79 TYR B N 1
ATOM 3283 C CA . TYR B 1 79 ? 19.281 1.988 -15.234 1 98.31 79 TYR B CA 1
ATOM 3284 C C . TYR B 1 79 ? 19.672 3.455 -15.117 1 98.31 79 TYR B C 1
ATOM 3286 O O . TYR B 1 79 ? 20.812 3.773 -14.758 1 98.31 79 TYR B O 1
ATOM 3294 N N . SER B 1 80 ? 18.781 4.316 -15.406 1 98.62 80 SER B N 1
ATOM 3295 C CA . SER B 1 80 ? 18.953 5.75 -15.195 1 98.62 80 SER B CA 1
ATOM 3296 C C . SER B 1 80 ? 17.688 6.387 -14.648 1 98.62 80 SER B C 1
ATOM 3298 O O . SER B 1 80 ? 16.609 5.789 -14.703 1 98.62 80 SER B O 1
ATOM 3300 N N . LEU B 1 81 ? 17.875 7.57 -14.055 1 98.56 81 LEU B N 1
ATOM 3301 C CA . LEU B 1 81 ? 16.734 8.297 -13.516 1 98.56 81 LEU B CA 1
ATOM 3302 C C . LEU B 1 81 ? 15.891 8.891 -14.641 1 98.56 81 LEU B C 1
ATOM 3304 O O . LEU B 1 81 ? 16.406 9.227 -15.711 1 98.56 81 LEU B O 1
ATOM 3308 N N . THR B 1 82 ? 14.641 8.961 -14.453 1 98.25 82 THR B N 1
ATOM 3309 C CA . THR B 1 82 ? 13.727 9.75 -15.273 1 98.25 82 THR B CA 1
ATOM 3310 C C . THR B 1 82 ? 13.438 11.094 -14.617 1 98.25 82 THR B C 1
ATOM 3312 O O . THR B 1 82 ? 13.883 11.352 -13.5 1 98.25 82 THR B O 1
ATOM 3315 N N . GLU B 1 83 ? 12.703 11.938 -15.297 1 97.38 83 GLU B N 1
ATOM 3316 C CA . GLU B 1 83 ? 12.273 13.188 -14.68 1 97.38 83 GLU B CA 1
ATOM 3317 C C . GLU B 1 83 ? 11.43 12.93 -13.438 1 97.38 83 GLU B C 1
ATOM 3319 O O . GLU B 1 83 ? 11.508 13.68 -12.461 1 97.38 83 GLU B O 1
ATOM 3324 N N . LEU B 1 84 ? 10.695 11.883 -13.453 1 97.44 84 LEU B N 1
ATOM 3325 C CA . LEU B 1 84 ? 9.781 11.547 -12.367 1 97.44 84 LEU B CA 1
ATOM 3326 C C . LEU B 1 84 ? 10.555 11.164 -11.109 1 97.44 84 LEU B C 1
ATOM 3328 O O . LEU B 1 84 ? 10.094 11.43 -9.992 1 97.44 84 LEU B O 1
ATOM 3332 N N . SER B 1 85 ? 11.734 10.555 -11.258 1 98.19 85 SER B N 1
ATOM 3333 C CA . SER B 1 85 ? 12.398 9.961 -10.102 1 98.19 85 SER B CA 1
ATOM 3334 C C . SER B 1 85 ? 13.547 10.836 -9.609 1 98.19 85 SER B C 1
ATOM 3336 O O . SER B 1 85 ? 14.172 10.539 -8.594 1 98.19 85 SER B O 1
ATOM 3338 N N . LYS B 1 86 ? 13.836 11.945 -10.234 1 98.12 86 LYS B N 1
ATOM 3339 C CA . LYS B 1 86 ? 14.883 12.859 -9.797 1 98.12 86 LYS B CA 1
ATOM 3340 C C . LYS B 1 86 ? 14.656 13.32 -8.359 1 98.12 86 LYS B C 1
ATOM 3342 O O . LYS B 1 86 ? 15.602 13.414 -7.578 1 98.12 86 LYS B O 1
ATOM 3347 N N . PRO B 1 87 ? 13.422 13.508 -7.93 1 97.5 87 PRO B N 1
ATOM 3348 C CA . PRO B 1 87 ? 13.18 13.969 -6.559 1 97.5 87 PRO B CA 1
ATOM 3349 C C . PRO B 1 87 ? 13.492 12.898 -5.512 1 97.5 87 PRO B C 1
ATOM 3351 O O . PRO B 1 87 ? 13.32 13.141 -4.312 1 97.5 87 PRO B O 1
ATOM 3354 N N . LEU B 1 88 ? 13.922 11.727 -5.949 1 98.44 88 LEU B N 1
ATOM 3355 C CA . LEU B 1 88 ? 14.352 10.695 -5.012 1 98.44 88 LEU B CA 1
ATOM 3356 C C . LEU B 1 88 ? 15.781 10.961 -4.535 1 98.44 88 LEU B C 1
ATOM 3358 O O . LEU B 1 88 ? 16.234 10.352 -3.564 1 98.44 88 LEU B O 1
ATOM 3362 N N . ARG B 1 89 ? 16.453 11.805 -5.211 1 98.38 89 ARG B N 1
ATOM 3363 C CA . ARG B 1 89 ? 17.812 12.18 -4.816 1 98.38 89 ARG B CA 1
ATOM 3364 C C . ARG B 1 89 ? 17.781 13.203 -3.686 1 98.38 89 ARG B C 1
ATOM 3366 O O . ARG B 1 89 ? 16.922 14.094 -3.666 1 98.38 89 ARG B O 1
ATOM 3373 N N . ASP B 1 90 ? 18.766 13.117 -2.852 1 96.94 90 ASP B N 1
ATOM 3374 C CA . ASP B 1 90 ? 18.875 14.07 -1.756 1 96.94 90 ASP B CA 1
ATOM 3375 C C . ASP B 1 90 ? 19.188 15.477 -2.279 1 96.94 90 ASP B C 1
ATOM 3377 O O . ASP B 1 90 ? 18.734 16.469 -1.708 1 96.94 90 ASP B O 1
ATOM 3381 N N . ASP B 1 91 ? 19.906 15.578 -3.305 1 96.44 91 ASP B N 1
ATOM 3382 C CA . ASP B 1 91 ? 20.422 16.875 -3.758 1 96.44 91 ASP B CA 1
ATOM 3383 C C . ASP B 1 91 ? 19.438 17.531 -4.738 1 96.44 91 ASP B C 1
ATOM 3385 O O . ASP B 1 91 ? 19.734 18.594 -5.277 1 96.44 91 ASP B O 1
ATOM 3389 N N . ASP B 1 92 ? 18.375 16.891 -5.059 1 96.25 92 ASP B N 1
ATOM 3390 C CA . ASP B 1 92 ? 17.359 17.516 -5.898 1 96.25 92 ASP B CA 1
ATOM 3391 C C . ASP B 1 92 ? 16.641 18.625 -5.141 1 96.25 92 ASP B C 1
ATOM 3393 O O . ASP B 1 92 ? 16.312 18.469 -3.967 1 96.25 92 ASP B O 1
ATOM 3397 N N . PRO B 1 93 ? 16.438 19.734 -5.801 1 91.75 93 PRO B N 1
ATOM 3398 C CA . PRO B 1 93 ? 15.75 20.859 -5.129 1 91.75 93 PRO B CA 1
ATOM 3399 C C . PRO B 1 93 ? 14.352 20.484 -4.645 1 91.75 93 PRO B C 1
ATOM 3401 O O . PRO B 1 93 ? 13.844 21.094 -3.697 1 91.75 93 PRO B O 1
ATOM 3404 N N . HIS B 1 94 ? 13.75 19.547 -5.207 1 92.06 94 HIS B N 1
ATOM 3405 C CA . HIS B 1 94 ? 12.414 19.109 -4.824 1 92.06 94 HIS B CA 1
ATOM 3406 C C . HIS B 1 94 ? 12.445 17.703 -4.227 1 92.06 94 HIS B C 1
ATOM 3408 O O . HIS B 1 94 ? 11.477 16.953 -4.359 1 92.06 94 HIS B O 1
ATOM 3414 N N . SER B 1 95 ? 13.539 17.406 -3.609 1 95.88 95 SER B N 1
ATOM 3415 C CA . SER B 1 95 ? 13.68 16.078 -3.025 1 95.88 95 SER B CA 1
ATOM 3416 C C . SER B 1 95 ? 12.539 15.781 -2.061 1 95.88 95 SER B C 1
ATOM 3418 O O . SER B 1 95 ? 12.188 16.609 -1.22 1 95.88 95 SER B O 1
ATOM 3420 N N . ILE B 1 96 ? 12.023 14.562 -2.195 1 95.19 96 ILE B N 1
ATOM 3421 C CA . ILE B 1 96 ? 10.992 14.133 -1.253 1 95.19 96 ILE B CA 1
ATOM 3422 C C . ILE B 1 96 ? 11.43 12.844 -0.559 1 95.19 96 ILE B C 1
ATOM 3424 O O . ILE B 1 96 ? 10.602 12.086 -0.066 1 95.19 96 ILE B O 1
ATOM 3428 N N . ARG B 1 97 ? 12.695 12.539 -0.623 1 97.19 97 ARG B N 1
ATOM 3429 C CA . ARG B 1 97 ? 13.188 11.289 -0.039 1 97.19 97 ARG B CA 1
ATOM 3430 C C . ARG B 1 97 ? 12.883 11.227 1.453 1 97.19 97 ARG B C 1
ATOM 3432 O O . ARG B 1 97 ? 12.461 10.188 1.961 1 97.19 97 ARG B O 1
ATOM 3439 N N . ASP B 1 98 ? 13.023 12.32 2.156 1 94.44 98 ASP B N 1
ATOM 3440 C CA . ASP B 1 98 ? 12.727 12.344 3.588 1 94.44 98 ASP B CA 1
ATOM 3441 C C . ASP B 1 98 ? 11.25 12.07 3.852 1 94.44 98 ASP B C 1
ATOM 3443 O O . ASP B 1 98 ? 10.906 11.414 4.836 1 94.44 98 ASP B O 1
ATOM 3447 N N . VAL B 1 99 ? 10.406 12.57 3.012 1 94.19 99 VAL B N 1
ATOM 3448 C CA . VAL B 1 99 ? 8.969 12.336 3.139 1 94.19 99 VAL B CA 1
ATOM 3449 C C . VAL B 1 99 ? 8.672 10.852 2.973 1 94.19 99 VAL B C 1
ATOM 3451 O O . VAL B 1 99 ? 7.883 10.281 3.73 1 94.19 99 VAL B O 1
ATOM 3454 N N . LEU B 1 100 ? 9.32 10.266 1.993 1 97.25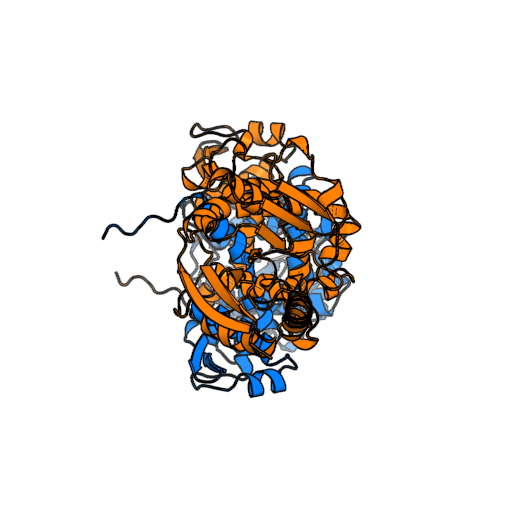 100 LEU B N 1
ATOM 3455 C CA . LEU B 1 100 ? 9.109 8.844 1.726 1 97.25 100 LEU B CA 1
ATOM 3456 C C . LEU B 1 100 ? 9.664 7.992 2.861 1 97.25 100 LEU B C 1
ATOM 3458 O O . LEU B 1 100 ? 9.07 6.973 3.221 1 97.25 100 LEU B O 1
ATOM 3462 N N . CYS B 1 101 ? 10.742 8.398 3.457 1 96.56 101 CYS B N 1
ATOM 3463 C CA . CYS B 1 101 ? 11.383 7.645 4.527 1 96.56 101 CYS B CA 1
ATOM 3464 C C . CYS B 1 101 ? 10.602 7.773 5.832 1 96.56 101 CYS B C 1
ATOM 3466 O O . CYS B 1 101 ? 10.773 6.961 6.742 1 96.56 101 CYS B O 1
ATOM 3468 N N . MET B 1 102 ? 9.82 8.82 5.957 1 94.25 102 MET B N 1
ATOM 3469 C CA . MET B 1 102 ? 8.961 9 7.129 1 94.25 102 MET B CA 1
ATOM 3470 C C . MET B 1 102 ? 7.992 7.828 7.273 1 94.25 102 MET B C 1
ATOM 3472 O O . MET B 1 102 ? 7.676 7.418 8.391 1 94.25 102 MET B O 1
ATOM 3476 N N . VAL B 1 103 ? 7.582 7.262 6.117 1 95.12 103 VAL B N 1
ATOM 3477 C CA . VAL B 1 103 ? 6.684 6.117 6.117 1 95.12 103 VAL B CA 1
ATOM 3478 C C . VAL B 1 103 ? 7.48 4.832 6.336 1 95.12 103 VAL B C 1
ATOM 3480 O O . VAL B 1 103 ? 7.586 3.998 5.434 1 95.12 103 VAL B O 1
ATOM 3483 N N . ASP B 1 104 ? 7.914 4.633 7.551 1 95.38 104 ASP B N 1
ATOM 3484 C CA . ASP B 1 104 ? 8.766 3.492 7.867 1 95.38 104 ASP B CA 1
ATOM 3485 C C . ASP B 1 104 ? 7.938 2.246 8.164 1 95.38 104 ASP B C 1
ATOM 3487 O O . ASP B 1 104 ? 6.754 2.189 7.832 1 95.38 104 ASP B O 1
ATOM 3491 N N . GLU B 1 105 ? 8.555 1.22 8.758 1 96.81 105 GLU B N 1
ATOM 3492 C CA . GLU B 1 105 ? 7.906 -0.072 8.969 1 96.81 105 GLU B CA 1
ATOM 3493 C C . GLU B 1 105 ? 6.738 0.049 9.938 1 96.81 105 GLU B C 1
ATOM 3495 O O . GLU B 1 105 ? 5.723 -0.631 9.781 1 96.81 105 GLU B O 1
ATOM 3500 N N . CYS B 1 106 ? 6.828 0.886 10.961 1 96.69 106 CYS B N 1
ATOM 3501 C CA . CYS B 1 106 ? 5.762 0.991 11.953 1 96.69 106 CYS B CA 1
ATOM 3502 C C . CYS B 1 106 ? 4.52 1.636 11.352 1 96.69 106 CYS B C 1
ATOM 3504 O O . CYS B 1 106 ? 3.396 1.232 11.664 1 96.69 106 CYS B O 1
ATOM 3506 N N . TRP B 1 107 ? 4.797 2.693 10.492 1 96.19 107 TRP B N 1
ATOM 3507 C CA . TRP B 1 107 ? 3.697 3.311 9.758 1 96.19 107 TRP B CA 1
ATOM 3508 C C . TRP B 1 107 ? 2.998 2.289 8.867 1 96.19 107 TRP B C 1
ATOM 3510 O O . TRP B 1 107 ? 1.771 2.172 8.891 1 96.19 107 TRP B O 1
ATOM 3520 N N . TRP B 1 108 ? 3.773 1.562 8.156 1 97.38 108 TRP B N 1
ATOM 3521 C CA . TRP B 1 108 ? 3.266 0.554 7.23 1 97.38 108 TRP B CA 1
ATOM 3522 C C . TRP B 1 108 ? 2.465 -0.51 7.973 1 97.38 108 TRP B C 1
ATOM 3524 O O . TRP B 1 108 ? 1.346 -0.844 7.57 1 97.38 108 TRP B O 1
ATOM 3534 N N . GLN B 1 109 ? 2.982 -1.02 9.055 1 97.94 109 GLN B N 1
ATOM 3535 C CA . GLN B 1 109 ? 2.396 -2.131 9.797 1 97.94 109 GLN B CA 1
ATOM 3536 C C . GLN B 1 109 ? 1.077 -1.724 10.445 1 97.94 109 GLN B C 1
ATOM 3538 O O . GLN B 1 109 ? 0.178 -2.551 10.609 1 97.94 109 GLN B O 1
ATOM 3543 N N . ALA B 1 110 ? 0.925 -0.465 10.781 1 98.19 110 ALA B N 1
ATOM 3544 C CA . ALA B 1 110 ? -0.309 0.011 11.398 1 98.19 110 ALA B CA 1
ATOM 3545 C C . ALA B 1 110 ? -1.514 -0.266 10.508 1 98.19 110 ALA B C 1
ATOM 3547 O O . ALA B 1 110 ? -2.586 -0.632 10.992 1 98.19 110 ALA B O 1
ATOM 3548 N N . PHE B 1 111 ? -1.353 -0.163 9.242 1 98.31 111 PHE B N 1
ATOM 3549 C CA . PHE B 1 111 ? -2.449 -0.306 8.297 1 98.31 111 PHE B CA 1
ATOM 3550 C C . PHE B 1 111 ? -2.936 -1.749 8.242 1 98.31 111 PHE B C 1
ATOM 3552 O O . PHE B 1 111 ? -4.012 -2.029 7.707 1 98.31 111 PHE B O 1
ATOM 3559 N N . SER B 1 112 ? -2.154 -2.697 8.812 1 97.94 112 SER B N 1
ATOM 3560 C CA . SER B 1 112 ? -2.594 -4.09 8.852 1 97.94 112 SER B CA 1
ATOM 3561 C C . SER B 1 112 ? -3.807 -4.258 9.766 1 97.94 112 SER B C 1
ATOM 3563 O O . SER B 1 112 ? -4.523 -5.254 9.672 1 97.94 112 SER B O 1
ATOM 3565 N N . ARG B 1 113 ? -4.105 -3.219 10.602 1 98.06 113 ARG B N 1
ATOM 3566 C CA . ARG B 1 113 ? -5.184 -3.324 11.586 1 98.06 113 ARG B CA 1
ATOM 3567 C C . ARG B 1 113 ? -6.312 -2.35 11.266 1 98.06 113 ARG B C 1
ATOM 3569 O O . ARG B 1 113 ? -7.105 -2.004 12.141 1 98.06 113 ARG B O 1
ATOM 3576 N N . LEU B 1 114 ? -6.41 -1.912 10.047 1 98.44 114 LEU B N 1
ATOM 3577 C CA . LEU B 1 114 ? -7.426 -0.933 9.672 1 98.44 114 LEU B CA 1
ATOM 3578 C C . LEU B 1 114 ? -8.828 -1.501 9.859 1 98.44 114 LEU B C 1
ATOM 3580 O O . LEU B 1 114 ? -9.742 -0.783 10.273 1 98.44 114 LEU B O 1
ATOM 3584 N N . ASP B 1 115 ? -9.047 -2.791 9.562 1 97.94 115 ASP B N 1
ATOM 3585 C CA . ASP B 1 115 ? -10.352 -3.418 9.75 1 97.94 115 ASP B CA 1
ATOM 3586 C C . ASP B 1 115 ? -10.75 -3.428 11.227 1 97.94 115 ASP B C 1
ATOM 3588 O O . ASP B 1 115 ? -11.891 -3.105 11.57 1 97.94 115 ASP B O 1
ATOM 3592 N N . THR B 1 116 ? -9.781 -3.764 12.094 1 97.81 116 THR B N 1
ATOM 3593 C CA . THR B 1 116 ? -10.039 -3.744 13.531 1 97.81 116 THR B CA 1
ATOM 3594 C C . THR B 1 116 ? -10.328 -2.324 14.008 1 97.81 116 THR B C 1
ATOM 3596 O O . THR B 1 116 ? -11.211 -2.115 14.844 1 97.81 116 THR B O 1
ATOM 3599 N N . SER B 1 117 ? -9.57 -1.4 13.508 1 98.06 117 SER B N 1
ATOM 3600 C CA . SER B 1 117 ? -9.758 0.003 13.859 1 98.06 117 SER B CA 1
ATOM 3601 C C . SER B 1 117 ? -11.172 0.473 13.523 1 98.06 117 SER B C 1
ATOM 3603 O O . SER B 1 117 ? -11.781 1.221 14.289 1 98.06 117 SER B O 1
ATOM 3605 N N . LEU B 1 118 ? -11.766 0.052 12.398 1 98.38 118 LEU B N 1
ATOM 3606 C CA . LEU B 1 118 ? -13.102 0.449 11.984 1 98.38 118 LEU B CA 1
ATOM 3607 C C . LEU B 1 118 ? -14.156 -0.096 12.945 1 98.38 118 LEU B C 1
ATOM 3609 O O . LEU B 1 118 ? -15.234 0.484 13.086 1 98.38 118 LEU B O 1
ATOM 3613 N N . LYS B 1 119 ? -13.852 -1.184 13.602 1 98.31 119 LYS B N 1
ATOM 3614 C CA . LYS B 1 119 ? -14.805 -1.809 14.523 1 98.31 119 LYS B CA 1
ATOM 3615 C C . LYS B 1 119 ? -14.68 -1.219 15.922 1 98.31 119 LYS B C 1
ATOM 3617 O O . LYS B 1 119 ? -15.688 -0.987 16.594 1 98.31 119 LYS B O 1
ATOM 3622 N N . THR B 1 120 ? -13.484 -0.94 16.375 1 97.19 120 THR B N 1
ATOM 3623 C CA . THR B 1 120 ? -13.242 -0.554 17.766 1 97.19 120 THR B CA 1
ATOM 3624 C C . THR B 1 120 ? -13.297 0.963 17.922 1 97.19 120 THR B C 1
ATOM 3626 O O . THR B 1 120 ? -13.586 1.471 19.016 1 97.19 120 THR B O 1
ATOM 3629 N N . GLY B 1 121 ? -12.93 1.606 16.828 1 95.94 121 GLY B N 1
ATOM 3630 C CA . GLY B 1 121 ? -12.82 3.053 16.906 1 95.94 121 GLY B CA 1
ATOM 3631 C C . GLY B 1 121 ? -11.438 3.52 17.328 1 95.94 121 GLY B C 1
ATOM 3632 O O . GLY B 1 121 ? -11.109 4.703 17.188 1 95.94 121 GLY B O 1
ATOM 3633 N N . ASP B 1 122 ? -10.609 2.615 17.781 1 96.38 122 ASP B N 1
ATOM 3634 C CA . ASP B 1 122 ? -9.234 2.941 18.125 1 96.38 122 ASP B CA 1
ATOM 3635 C C . ASP B 1 122 ? -8.359 3.025 16.875 1 96.38 122 ASP B C 1
ATOM 3637 O O . ASP B 1 122 ? -8.516 2.23 15.945 1 96.38 122 ASP B O 1
ATOM 3641 N N . PRO B 1 123 ? -7.422 3.979 16.875 1 97.25 123 PRO B N 1
ATOM 3642 C CA . PRO B 1 123 ? -6.523 4.043 15.727 1 97.25 123 PRO B CA 1
ATOM 3643 C C . PRO B 1 123 ? -5.812 2.719 15.461 1 97.25 123 PRO B C 1
ATOM 3645 O O . PRO B 1 123 ? -5.41 2.029 16.406 1 97.25 123 PRO B O 1
ATOM 3648 N N . ALA B 1 124 ? -5.637 2.416 14.203 1 98.31 124 ALA B N 1
ATOM 3649 C CA . ALA B 1 124 ? -4.965 1.185 13.805 1 98.31 124 ALA B CA 1
ATOM 3650 C C . ALA B 1 124 ? -3.549 1.121 14.375 1 98.31 124 ALA B C 1
ATOM 3652 O O . ALA B 1 124 ? -3.059 0.042 14.711 1 98.31 124 ALA B O 1
ATOM 3653 N N . PHE B 1 125 ? -2.9 2.227 14.453 1 98.38 125 PHE B N 1
ATOM 3654 C CA . PHE B 1 125 ? -1.553 2.268 15.016 1 98.38 125 PHE B CA 1
ATOM 3655 C C . PHE B 1 125 ? -1.544 1.752 16.453 1 98.38 125 PHE B C 1
ATOM 3657 O O . PHE B 1 125 ? -0.677 0.96 16.828 1 98.38 125 PHE B O 1
ATOM 3664 N N . HIS B 1 126 ? -2.494 2.23 17.234 1 97.56 126 HIS B N 1
ATOM 3665 C CA . HIS B 1 126 ? -2.605 1.769 18.625 1 97.56 126 HIS B CA 1
ATOM 3666 C C . HIS B 1 126 ? -2.893 0.272 18.672 1 97.56 126 HIS B C 1
ATOM 3668 O O . HIS B 1 126 ? -2.318 -0.442 19.5 1 97.56 126 HIS B O 1
ATOM 3674 N N . GLU B 1 127 ? -3.746 -0.179 17.844 1 97.44 127 GLU B N 1
ATOM 3675 C CA . GLU B 1 127 ? -4.086 -1.598 17.797 1 97.44 127 GLU B CA 1
ATOM 3676 C C . GLU B 1 127 ? -2.865 -2.447 17.453 1 97.44 127 GLU B C 1
ATOM 3678 O O . GLU B 1 127 ? -2.688 -3.537 18 1 97.44 127 GLU B O 1
ATOM 3683 N N . GLN B 1 128 ? -2.008 -1.947 16.547 1 97.69 128 GLN B N 1
ATOM 3684 C CA . GLN B 1 128 ? -0.869 -2.707 16.047 1 97.69 128 GLN B CA 1
ATOM 3685 C C . GLN B 1 128 ? 0.306 -2.648 17.016 1 97.69 128 GLN B C 1
ATOM 3687 O O . GLN B 1 128 ? 0.999 -3.648 17.219 1 97.69 128 GLN B O 1
ATOM 3692 N N . HIS B 1 129 ? 0.532 -1.491 17.641 1 97.88 129 HIS B N 1
ATOM 3693 C CA . HIS B 1 129 ? 1.787 -1.284 18.344 1 97.88 129 HIS B CA 1
ATOM 3694 C C . HIS B 1 129 ? 1.552 -1.141 19.844 1 97.88 129 HIS B C 1
ATOM 3696 O O . HIS B 1 129 ? 2.504 -1.117 20.625 1 97.88 129 HIS B O 1
ATOM 3702 N N . GLY B 1 130 ? 0.297 -1.013 20.312 1 97.19 130 GLY B N 1
ATOM 3703 C CA . GLY B 1 130 ? -0.043 -0.954 21.734 1 97.19 130 GLY B CA 1
ATOM 3704 C C . GLY B 1 130 ? 0.255 0.394 22.359 1 97.19 130 GLY B C 1
ATOM 3705 O O . GLY B 1 130 ? 0.375 0.501 23.578 1 97.19 130 GLY B O 1
ATOM 3706 N N . ASP B 1 131 ? 0.505 1.408 21.516 1 96.19 131 ASP B N 1
ATOM 3707 C CA . ASP B 1 131 ? 0.827 2.762 21.969 1 96.19 131 ASP B CA 1
ATOM 3708 C C . ASP B 1 131 ? 0.298 3.801 20.969 1 96.19 131 ASP B C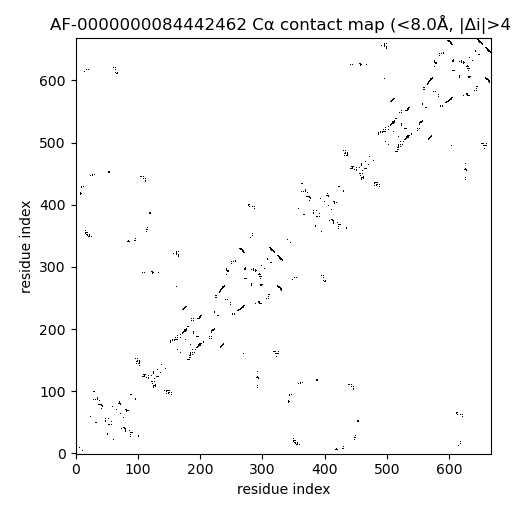 1
ATOM 3710 O O . ASP B 1 131 ? -0.002 3.475 19.828 1 96.19 131 ASP B O 1
ATOM 3714 N N . ASP B 1 132 ? 0.098 4.988 21.484 1 93.75 132 ASP B N 1
ATOM 3715 C CA . ASP B 1 132 ? -0.263 6.082 20.594 1 93.75 132 ASP B CA 1
ATOM 3716 C C . ASP B 1 132 ? 0.918 6.484 19.719 1 93.75 132 ASP B C 1
ATOM 3718 O O . ASP B 1 132 ? 2.074 6.367 20.125 1 93.75 132 ASP B O 1
ATOM 3722 N N . PHE B 1 133 ? 0.625 7.066 18.609 1 94.25 133 PHE B N 1
ATOM 3723 C CA . PHE B 1 133 ? 1.618 7.332 17.578 1 94.25 133 PHE B CA 1
ATOM 3724 C C . PHE B 1 133 ? 2.74 8.211 18.125 1 94.25 133 PHE B C 1
ATOM 3726 O O . PHE B 1 133 ? 3.91 7.82 18.094 1 94.25 133 PHE B O 1
ATOM 3733 N N . PHE B 1 134 ? 2.396 9.367 18.656 1 88.12 134 PHE B N 1
ATOM 3734 C CA . PHE B 1 134 ? 3.422 10.305 19.094 1 88.12 134 PHE B CA 1
ATOM 3735 C C . PHE B 1 134 ? 4.121 9.781 20.344 1 88.12 134 PHE B C 1
ATOM 3737 O O . PHE B 1 134 ? 5.316 10.016 20.547 1 88.12 134 PHE B O 1
ATOM 3744 N N . SER B 1 135 ? 3.363 9.188 21.25 1 91.5 135 SER B N 1
ATOM 3745 C CA . SER B 1 135 ? 3.98 8.539 22.406 1 91.5 135 SER B CA 1
ATOM 3746 C C . SER B 1 135 ? 4.996 7.488 21.969 1 91.5 135 SER B C 1
ATOM 3748 O O . SER B 1 135 ? 6.09 7.406 22.531 1 91.5 135 SER B O 1
ATOM 3750 N N . PHE B 1 136 ? 4.613 6.707 21.016 1 95.12 136 PHE B N 1
ATOM 3751 C CA . PHE B 1 136 ? 5.508 5.699 20.469 1 95.12 136 PHE B CA 1
ATOM 3752 C C . PHE B 1 136 ? 6.77 6.344 19.906 1 95.12 136 PHE B C 1
ATOM 3754 O O . PHE B 1 136 ? 7.883 5.883 20.188 1 95.12 136 PHE B O 1
ATOM 3761 N N . LEU B 1 137 ? 6.629 7.402 19.094 1 91.94 137 LEU B N 1
ATOM 3762 C CA . LEU B 1 137 ? 7.77 8.086 18.5 1 91.94 137 LEU B CA 1
ATOM 3763 C C . LEU B 1 137 ? 8.703 8.633 19.578 1 91.94 137 LEU B C 1
ATOM 3765 O O . LEU B 1 137 ? 9.922 8.547 19.438 1 91.94 137 LEU B O 1
ATOM 3769 N N . SER B 1 138 ? 8.141 9.188 20.625 1 89 138 SER B N 1
ATOM 3770 C CA . SER B 1 138 ? 8.945 9.773 21.688 1 89 138 SER B CA 1
ATOM 3771 C C . SER B 1 138 ? 9.828 8.727 22.359 1 89 138 SER B C 1
ATOM 3773 O O . SER B 1 138 ? 10.883 9.055 22.891 1 89 138 SER B O 1
ATOM 3775 N N . LYS B 1 139 ? 9.422 7.484 22.328 1 93.38 139 LYS B N 1
ATOM 3776 C CA . LYS B 1 139 ? 10.172 6.383 22.922 1 93.38 139 LYS B CA 1
ATOM 3777 C C . LYS B 1 139 ? 11.164 5.785 21.938 1 93.38 139 LYS B C 1
ATOM 3779 O O . LYS B 1 139 ? 11.953 4.906 22.281 1 93.38 139 LYS B O 1
ATOM 3784 N N . HIS B 1 140 ? 11.141 6.246 20.719 1 94.12 140 HIS B N 1
ATOM 3785 C CA . HIS B 1 140 ? 12.023 5.789 19.656 1 94.12 140 HIS B CA 1
ATOM 3786 C C . HIS B 1 140 ? 12.672 6.961 18.938 1 94.12 140 HIS B C 1
ATOM 3788 O O . HIS B 1 140 ? 12.242 7.34 17.844 1 94.12 140 HIS B O 1
ATOM 3794 N N . PRO B 1 141 ? 13.727 7.449 19.375 1 90.69 141 PRO B N 1
ATOM 3795 C CA . PRO B 1 141 ? 14.328 8.703 18.922 1 90.69 141 PRO B CA 1
ATOM 3796 C C . PRO B 1 141 ? 14.641 8.695 17.422 1 90.69 141 PRO B C 1
ATOM 3798 O O . PRO B 1 141 ? 14.461 9.711 16.75 1 90.69 141 PRO B O 1
ATOM 3801 N N . GLU B 1 142 ? 15.148 7.586 16.938 1 91.75 142 GLU B N 1
ATOM 3802 C CA . GLU B 1 142 ? 15.461 7.52 15.508 1 91.75 142 GLU B CA 1
ATOM 3803 C C . GLU B 1 142 ? 14.211 7.699 14.656 1 91.75 142 GLU B C 1
ATOM 3805 O O . GLU B 1 142 ? 14.242 8.391 13.633 1 91.75 142 GLU B O 1
ATOM 3810 N N . LYS B 1 143 ? 13.172 7.082 15.086 1 93.31 143 LYS B N 1
ATOM 3811 C CA . LYS B 1 143 ? 11.914 7.203 14.367 1 93.31 143 LYS B CA 1
ATOM 3812 C C . LYS B 1 143 ? 11.336 8.609 14.484 1 93.31 143 LYS B C 1
ATOM 3814 O O . LYS B 1 143 ? 10.727 9.125 13.547 1 93.31 143 LYS B O 1
ATOM 3819 N N . GLN B 1 144 ? 11.461 9.172 15.68 1 88.56 144 GLN B N 1
ATOM 3820 C CA . GLN B 1 144 ? 11.039 10.555 15.883 1 88.56 144 GLN B CA 1
ATOM 3821 C C . GLN B 1 144 ? 11.797 11.5 14.953 1 88.56 144 GLN B C 1
ATOM 3823 O O . GLN B 1 144 ? 11.195 12.375 14.328 1 88.56 144 GLN B O 1
ATOM 3828 N N . ALA B 1 145 ? 13.078 11.336 14.867 1 87.25 145 ALA B N 1
ATOM 3829 C CA . ALA B 1 145 ? 13.914 12.18 14.008 1 87.25 145 ALA B CA 1
ATOM 3830 C C . ALA B 1 145 ? 13.5 12.055 12.547 1 87.25 145 ALA B C 1
ATOM 3832 O O . ALA B 1 145 ? 13.445 13.055 11.82 1 87.25 145 ALA B O 1
ATOM 3833 N N . ASN B 1 146 ? 13.289 10.812 12.133 1 90.81 146 ASN B N 1
ATOM 3834 C CA . ASN B 1 146 ? 12.844 10.562 10.766 1 90.81 146 ASN B CA 1
ATOM 3835 C C . ASN B 1 146 ? 11.508 11.234 10.484 1 90.81 146 ASN B C 1
ATOM 3837 O O . ASN B 1 146 ? 11.312 11.828 9.414 1 90.81 146 ASN B O 1
ATOM 3841 N N . PHE B 1 147 ? 10.602 11.109 11.406 1 90.31 147 PHE B N 1
ATOM 3842 C CA . PHE B 1 147 ? 9.297 11.742 11.281 1 90.31 147 PHE B CA 1
ATOM 3843 C C . PHE B 1 147 ? 9.438 13.258 11.164 1 90.31 147 PHE B C 1
ATOM 3845 O O . PHE B 1 147 ? 8.844 13.875 10.273 1 90.31 147 PHE B O 1
ATOM 3852 N N . ASP B 1 148 ? 10.203 13.805 11.984 1 83.81 148 ASP B N 1
ATOM 3853 C CA . ASP B 1 148 ? 10.398 15.25 12.023 1 83.81 148 ASP B CA 1
ATOM 3854 C C . ASP B 1 148 ? 10.984 15.758 10.711 1 83.81 148 ASP B C 1
ATOM 3856 O O . ASP B 1 148 ? 10.562 16.797 10.195 1 83.81 148 ASP B O 1
ATOM 3860 N N . LYS B 1 149 ? 11.938 15.031 10.156 1 86.12 149 LYS B N 1
ATOM 3861 C CA . LYS B 1 149 ? 12.555 15.414 8.891 1 86.12 149 LYS B CA 1
ATOM 3862 C C . LYS B 1 149 ? 11.547 15.375 7.746 1 86.12 149 LYS B C 1
ATOM 3864 O O . LYS B 1 149 ? 11.508 16.281 6.91 1 86.12 149 LYS B O 1
ATOM 3869 N N . GLY B 1 150 ? 10.812 14.336 7.758 1 90.12 150 GLY B N 1
ATOM 3870 C CA . GLY B 1 150 ? 9.789 14.203 6.73 1 90.12 150 GLY B CA 1
ATOM 3871 C C . GLY B 1 150 ? 8.734 15.289 6.789 1 90.12 150 GLY B C 1
ATOM 3872 O O . GLY B 1 150 ? 8.383 15.875 5.766 1 90.12 150 GLY B O 1
ATOM 3873 N N . MET B 1 151 ? 8.25 15.57 7.98 1 85.31 151 MET B N 1
ATOM 3874 C CA . MET B 1 151 ? 7.234 16.594 8.164 1 85.31 151 MET B CA 1
ATOM 3875 C C . MET B 1 151 ? 7.781 17.969 7.785 1 85.31 151 MET B C 1
ATOM 3877 O O . MET B 1 151 ? 7.07 18.781 7.188 1 85.31 151 MET B O 1
ATOM 3881 N N . ALA B 1 152 ? 9.047 18.203 8.164 1 82.62 152 ALA B N 1
ATOM 3882 C CA . ALA B 1 152 ? 9.688 19.469 7.828 1 82.62 152 ALA B CA 1
ATOM 3883 C C . ALA B 1 152 ? 9.758 19.656 6.312 1 82.62 152 ALA B C 1
ATOM 3885 O O . ALA B 1 152 ? 9.492 20.75 5.809 1 82.62 152 ALA B O 1
ATOM 3886 N N . LYS B 1 153 ? 10.125 18.609 5.648 1 84.12 153 LYS B N 1
ATOM 3887 C CA . LYS B 1 153 ? 10.219 18.688 4.195 1 84.12 153 LYS B CA 1
ATOM 3888 C C . LYS B 1 153 ? 8.852 18.938 3.57 1 84.12 153 LYS B C 1
ATOM 3890 O O . LYS B 1 153 ? 8.727 19.734 2.639 1 84.12 153 LYS B O 1
ATOM 3895 N N . LEU B 1 154 ? 7.887 18.297 4.039 1 80.5 154 LEU B N 1
ATOM 3896 C CA . LEU B 1 154 ? 6.531 18.5 3.555 1 80.5 154 LEU B CA 1
ATOM 3897 C C . LEU B 1 154 ? 6.094 19.953 3.764 1 80.5 154 LEU B C 1
ATOM 3899 O O . LEU B 1 154 ? 5.414 20.531 2.912 1 80.5 154 LEU B O 1
ATOM 3903 N N . SER B 1 155 ? 6.559 20.484 4.805 1 80.12 155 SER B N 1
ATOM 3904 C CA . SER B 1 155 ? 6.129 21.812 5.223 1 80.12 155 SER B CA 1
ATOM 3905 C C . SER B 1 155 ? 6.805 22.906 4.398 1 80.12 155 SER B C 1
ATOM 3907 O O . SER B 1 155 ? 6.254 24 4.23 1 80.12 155 SER B O 1
ATOM 3909 N N . THR B 1 156 ? 7.984 22.594 3.936 1 78.19 156 THR B N 1
ATOM 3910 C CA . THR B 1 156 ? 8.742 23.594 3.188 1 78.19 156 THR B CA 1
ATOM 3911 C C . THR B 1 156 ? 7.953 24.094 1.979 1 78.19 156 THR B C 1
ATOM 3913 O O . THR B 1 156 ? 8.016 25.266 1.629 1 78.19 156 THR B O 1
ATOM 3916 N N . TYR B 1 157 ? 7.23 23.25 1.465 1 76.94 157 TYR B N 1
ATOM 3917 C CA . TYR B 1 157 ? 6.465 23.609 0.275 1 76.94 157 TYR B CA 1
ATOM 3918 C C . TYR B 1 157 ? 5.273 24.484 0.635 1 76.94 157 TYR B C 1
ATOM 3920 O O . TYR B 1 157 ? 4.805 25.281 -0.187 1 76.94 157 TYR B O 1
ATOM 3928 N N . ASP B 1 158 ? 4.898 24.484 1.857 1 88.38 158 ASP B N 1
ATOM 3929 C CA . ASP B 1 158 ? 3.643 25.125 2.252 1 88.38 158 ASP B CA 1
ATOM 3930 C C . ASP B 1 158 ? 3.895 26.406 3.025 1 88.38 158 ASP B C 1
ATOM 3932 O O . ASP B 1 158 ? 3.064 27.328 3.014 1 88.38 158 ASP B O 1
ATOM 3936 N N . ASP B 1 159 ? 5.027 26.516 3.643 1 92.69 159 ASP B N 1
ATOM 3937 C CA . ASP B 1 159 ? 5.293 27.594 4.598 1 92.69 159 ASP B CA 1
ATOM 3938 C C . ASP B 1 159 ? 5.254 28.953 3.908 1 92.69 159 ASP B C 1
ATOM 3940 O O . ASP B 1 159 ? 4.543 29.859 4.352 1 92.69 159 ASP B O 1
ATOM 3944 N N . ASN B 1 160 ? 5.934 29.016 2.807 1 90.56 160 ASN B N 1
ATOM 3945 C CA . ASN B 1 160 ? 5.961 30.297 2.094 1 90.56 160 ASN B CA 1
ATOM 3946 C C . ASN B 1 160 ? 4.594 30.641 1.512 1 90.56 160 ASN B C 1
ATOM 3948 O O . ASN B 1 160 ? 4.188 31.797 1.517 1 90.56 160 ASN B O 1
ATOM 3952 N N . ALA B 1 161 ? 3.973 29.609 0.989 1 92.31 161 ALA B N 1
ATOM 3953 C CA . ALA B 1 161 ? 2.648 29.812 0.411 1 92.31 161 ALA B CA 1
ATOM 3954 C C . ALA B 1 161 ? 1.673 30.359 1.453 1 92.31 161 ALA B C 1
ATOM 3956 O O . ALA B 1 161 ? 0.864 31.234 1.156 1 92.31 161 ALA B O 1
ATOM 3957 N N . ILE B 1 162 ? 1.767 29.906 2.635 1 95.06 162 ILE B N 1
ATOM 3958 C CA . ILE B 1 162 ? 0.889 30.344 3.719 1 95.06 162 ILE B CA 1
ATOM 3959 C C . ILE B 1 162 ? 1.264 31.75 4.152 1 95.06 162 ILE B C 1
ATOM 3961 O O . ILE B 1 162 ? 0.389 32.594 4.344 1 95.06 162 ILE B O 1
ATOM 3965 N N . ALA B 1 163 ? 2.559 32 4.27 1 95.06 163 ALA B N 1
ATOM 3966 C CA . ALA B 1 163 ? 3.049 33.344 4.672 1 95.06 163 ALA B CA 1
ATOM 3967 C C . ALA B 1 163 ? 2.617 34.406 3.68 1 95.06 163 ALA B C 1
ATOM 3969 O O . ALA B 1 163 ? 2.424 35.562 4.055 1 95.06 163 ALA B O 1
ATOM 3970 N N . GLU B 1 164 ? 2.402 33.938 2.475 1 94.31 164 GLU B N 1
ATOM 3971 C CA . GLU B 1 164 ? 2.045 34.906 1.416 1 94.31 164 GLU B CA 1
ATOM 3972 C C . GLU B 1 164 ? 0.534 35.062 1.33 1 94.31 164 GLU B C 1
ATOM 3974 O O . GLU B 1 164 ? 0.056 36.094 0.82 1 94.31 164 GLU B O 1
ATOM 3979 N N . ALA B 1 165 ? -0.193 34.188 1.802 1 94.88 165 ALA B N 1
ATOM 3980 C CA . ALA B 1 165 ? -1.635 34.125 1.575 1 94.88 165 ALA B CA 1
ATOM 3981 C C . ALA B 1 165 ? -2.373 35.094 2.488 1 94.88 165 ALA B C 1
ATOM 3983 O O . ALA B 1 165 ? -3.543 35.406 2.252 1 94.88 165 ALA B O 1
ATOM 3984 N N . PHE B 1 166 ? -1.76 35.594 3.477 1 95.56 166 PHE B N 1
ATOM 3985 C CA . PHE B 1 166 ? -2.361 36.469 4.473 1 95.56 166 PHE B CA 1
ATOM 3986 C C . PHE B 1 166 ? -1.389 37.562 4.891 1 95.56 166 PHE B C 1
ATOM 3988 O O . PHE B 1 166 ? -0.177 37.344 4.934 1 95.56 166 PHE B O 1
ATOM 3995 N N . ASP B 1 167 ? -1.899 38.75 5.164 1 96.5 167 ASP B N 1
ATOM 3996 C CA . ASP B 1 167 ? -1.063 39.844 5.617 1 96.5 167 ASP B CA 1
ATOM 3997 C C . ASP B 1 167 ? -0.878 39.812 7.133 1 96.5 167 ASP B C 1
ATOM 3999 O O . ASP B 1 167 ? -1.621 40.469 7.871 1 96.5 167 ASP B O 1
ATOM 4003 N N . PHE B 1 168 ? 0.204 39.25 7.566 1 97.44 168 PHE B N 1
ATOM 4004 C CA . PHE B 1 168 ? 0.472 39.031 8.984 1 97.44 168 PHE B CA 1
ATOM 4005 C C . PHE B 1 168 ? 0.967 40.344 9.625 1 97.44 168 PHE B C 1
ATOM 4007 O O . PHE B 1 168 ? 1.051 40.438 10.852 1 97.44 168 PHE B O 1
ATOM 4014 N N . SER B 1 169 ? 1.295 41.312 8.82 1 95.69 169 SER B N 1
ATOM 4015 C CA . SER B 1 169 ? 1.77 42.562 9.367 1 95.69 169 SER B CA 1
ATOM 4016 C C . SER B 1 169 ? 0.66 43.312 10.109 1 95.69 169 SER B C 1
ATOM 4018 O O . SER B 1 169 ? 0.92 44.281 10.828 1 95.69 169 SER B O 1
ATOM 4020 N N . SER B 1 170 ? -0.497 42.844 10.008 1 95.19 170 SER B N 1
ATOM 4021 C CA . SER B 1 170 ? -1.628 43.406 10.727 1 95.19 170 SER B CA 1
ATOM 4022 C C . SER B 1 170 ? -1.554 43.094 12.219 1 95.19 170 SER B C 1
ATOM 4024 O O . SER B 1 170 ? -2.281 43.688 13.016 1 95.19 170 SER B O 1
ATOM 4026 N N . PHE B 1 171 ? -0.695 42.188 12.609 1 97 171 PHE B N 1
ATOM 4027 C CA . PHE B 1 171 ? -0.52 41.781 14 1 97 171 PHE B CA 1
ATOM 4028 C C . PHE B 1 171 ? 0.839 42.25 14.523 1 97 171 PHE B C 1
ATOM 4030 O O . PHE B 1 171 ? 1.807 42.312 13.766 1 97 171 PHE B O 1
ATOM 4037 N N . SER B 1 172 ? 0.884 42.531 15.773 1 97.12 172 SER B N 1
ATOM 4038 C CA . SER B 1 172 ? 2.166 42.812 16.406 1 97.12 172 SER B CA 1
ATOM 4039 C C . SER B 1 172 ? 2.816 41.562 16.953 1 97.12 172 SER B C 1
ATOM 4041 O O . SER B 1 172 ? 4.035 41.5 17.141 1 97.12 172 SER B O 1
ATOM 4043 N N . SER B 1 173 ? 1.99 40.531 17.234 1 98 173 SER B N 1
ATOM 4044 C CA . SER B 1 173 ? 2.502 39.281 17.766 1 98 173 SER B CA 1
ATOM 4045 C C . SER B 1 173 ? 1.704 38.094 17.25 1 98 173 SER B C 1
ATOM 4047 O O . SER B 1 173 ? 0.491 38.188 17.062 1 98 173 SER B O 1
ATOM 4049 N N . LEU B 1 174 ? 2.383 37.062 16.984 1 98.19 174 LEU B N 1
ATOM 4050 C CA . LEU B 1 174 ? 1.816 35.812 16.469 1 98.19 174 LEU B CA 1
ATOM 4051 C C . LEU B 1 174 ? 2.416 34.594 17.172 1 98.19 174 LEU B C 1
ATOM 4053 O O . LEU B 1 174 ? 3.623 34.562 17.422 1 98.19 174 LEU B O 1
ATOM 4057 N N . ILE B 1 175 ? 1.625 33.656 17.562 1 98.19 175 ILE B N 1
ATOM 4058 C CA . ILE B 1 175 ? 2.111 32.375 18.125 1 98.19 175 ILE B CA 1
ATOM 4059 C C . ILE B 1 175 ? 1.767 31.234 17.172 1 98.19 175 ILE B C 1
ATOM 4061 O O . ILE B 1 175 ? 0.61 31.078 16.781 1 98.19 175 ILE B O 1
ATOM 4065 N N . ASP B 1 176 ? 2.771 30.516 16.75 1 98 176 ASP B N 1
ATOM 4066 C CA . ASP B 1 176 ? 2.596 29.281 15.992 1 98 176 ASP B CA 1
ATOM 4067 C C . ASP B 1 176 ? 2.465 28.078 16.938 1 98 176 ASP B C 1
ATOM 4069 O O . ASP B 1 176 ? 3.449 27.641 17.547 1 98 176 ASP B O 1
ATOM 4073 N N . MET B 1 177 ? 1.258 27.578 17.047 1 96.75 177 MET B N 1
ATOM 4074 C CA . MET B 1 177 ? 0.928 26.469 17.938 1 96.75 177 MET B CA 1
ATOM 4075 C C . MET B 1 177 ? 1.27 25.125 17.312 1 96.75 177 MET B C 1
ATOM 4077 O O . MET B 1 177 ? 0.748 24.797 16.234 1 96.75 177 MET B O 1
ATOM 4081 N N . GLY B 1 178 ? 2.113 24.297 18.031 1 93.44 178 GLY B N 1
ATOM 4082 C CA . GLY B 1 178 ? 2.604 23.094 17.406 1 93.44 178 GLY B CA 1
ATOM 4083 C C . GLY B 1 178 ? 3.512 23.359 16.219 1 93.44 178 GLY B C 1
ATOM 4084 O O . GLY B 1 178 ? 3.309 22.797 15.141 1 93.44 178 GLY B O 1
ATOM 4085 N N . ALA B 1 179 ? 4.523 24.141 16.438 1 93.56 179 ALA B N 1
ATOM 4086 C CA . ALA B 1 179 ? 5.281 24.781 15.367 1 93.56 179 ALA B CA 1
ATOM 4087 C C . ALA B 1 179 ? 6.305 23.828 14.766 1 93.56 179 ALA B C 1
ATOM 4089 O O . ALA B 1 179 ? 6.836 24.062 13.68 1 93.56 179 ALA B O 1
ATOM 4090 N N . GLY B 1 180 ? 6.633 22.719 15.492 1 89.94 180 GLY B N 1
ATOM 4091 C CA . GLY B 1 180 ? 7.625 21.781 15 1 89.94 180 GLY B CA 1
ATOM 4092 C C . GLY B 1 180 ? 9 22.391 14.836 1 89.94 180 GLY B C 1
ATOM 4093 O O . GLY B 1 180 ? 9.516 23.047 15.758 1 89.94 180 GLY B O 1
ATOM 4094 N N . ARG B 1 181 ? 9.602 22.266 13.672 1 88.25 181 ARG B N 1
ATOM 4095 C CA . ARG B 1 181 ? 10.961 22.75 13.453 1 88.25 181 ARG B CA 1
ATOM 4096 C C . ARG B 1 181 ? 10.961 24.219 13.047 1 88.25 181 ARG B C 1
ATOM 4098 O O . ARG B 1 181 ? 12.008 24.781 12.734 1 88.25 181 ARG B O 1
ATOM 4105 N N . GLY B 1 182 ? 9.805 24.781 12.977 1 92.56 182 GLY B N 1
ATOM 4106 C CA . GLY B 1 182 ? 9.68 26.219 12.898 1 92.56 182 GLY B CA 1
ATOM 4107 C C . GLY B 1 182 ? 9.734 26.75 11.477 1 92.56 182 GLY B C 1
ATOM 4108 O O . GLY B 1 182 ? 10.055 27.922 11.25 1 92.56 182 GLY B O 1
ATOM 4109 N N . GLY B 1 183 ? 9.461 25.922 10.508 1 92.12 183 GLY B N 1
ATOM 4110 C CA . GLY B 1 183 ? 9.477 26.359 9.125 1 92.12 183 GLY B CA 1
ATOM 4111 C C . GLY B 1 183 ? 8.539 27.531 8.867 1 92.12 183 GLY B C 1
ATOM 4112 O O . GLY B 1 183 ? 8.93 28.516 8.242 1 92.12 183 GLY B O 1
ATOM 4113 N N . LEU B 1 184 ? 7.305 27.469 9.328 1 94.94 184 LEU B N 1
ATOM 4114 C CA . LEU B 1 184 ? 6.32 28.516 9.117 1 94.94 184 LEU B CA 1
ATOM 4115 C C . LEU B 1 184 ? 6.742 29.812 9.828 1 94.94 184 LEU B C 1
ATOM 4117 O O . LEU B 1 184 ? 6.633 30.891 9.258 1 94.94 184 LEU B O 1
ATOM 4121 N N . VAL B 1 185 ? 7.199 29.625 10.984 1 95.31 185 VAL B N 1
ATOM 4122 C CA . VAL B 1 185 ? 7.656 30.766 11.797 1 95.31 185 VAL B CA 1
ATOM 4123 C C . VAL B 1 185 ? 8.766 31.5 11.062 1 95.31 185 VAL B C 1
ATOM 4125 O O . VAL B 1 185 ? 8.758 32.75 11 1 95.31 185 VAL B O 1
ATOM 4128 N N . LYS B 1 186 ? 9.68 30.766 10.547 1 95.06 186 LYS B N 1
ATOM 4129 C CA . LYS B 1 186 ? 10.789 31.359 9.812 1 95.06 186 LYS B CA 1
ATOM 4130 C C . LYS B 1 186 ? 10.289 32.094 8.57 1 95.06 186 LYS B C 1
ATOM 4132 O O . LYS B 1 186 ? 10.734 33.219 8.281 1 95.06 186 LYS B O 1
ATOM 4137 N N . SER B 1 187 ? 9.391 31.5 7.84 1 94.94 187 SER B N 1
ATOM 4138 C CA . SER B 1 187 ? 8.844 32.125 6.633 1 94.94 187 SER B CA 1
ATOM 4139 C C . SER B 1 187 ? 8.102 33.406 6.953 1 94.94 187 SER B C 1
ATOM 4141 O O . SER B 1 187 ? 8.266 34.406 6.258 1 94.94 187 SER B O 1
ATOM 4143 N N . ILE B 1 188 ? 7.297 33.438 7.98 1 96.5 188 ILE B N 1
ATOM 4144 C CA . ILE B 1 188 ? 6.527 34.594 8.367 1 96.5 188 ILE B CA 1
ATOM 4145 C C . ILE B 1 188 ? 7.473 35.688 8.859 1 96.5 188 ILE B C 1
ATOM 4147 O O . ILE B 1 188 ? 7.34 36.875 8.477 1 96.5 188 ILE B O 1
ATOM 4151 N N . ALA B 1 189 ? 8.406 35.281 9.703 1 96.06 189 ALA B N 1
ATOM 4152 C CA . ALA B 1 189 ? 9.352 36.219 10.258 1 96.06 189 ALA B CA 1
ATOM 4153 C C . ALA B 1 189 ? 10.172 36.906 9.148 1 96.06 189 ALA B C 1
ATOM 4155 O O . ALA B 1 189 ? 10.492 38.094 9.242 1 96.06 189 ALA B O 1
ATOM 4156 N N . ARG B 1 190 ? 10.547 36.156 8.188 1 94.06 190 ARG B N 1
ATOM 4157 C CA . ARG B 1 190 ? 11.312 36.688 7.062 1 94.06 190 ARG B CA 1
ATOM 4158 C C . ARG B 1 190 ? 10.484 37.688 6.254 1 94.06 190 ARG B C 1
ATOM 4160 O O . ARG B 1 190 ? 10.992 38.75 5.844 1 94.06 190 ARG B O 1
ATOM 4167 N N . LYS B 1 191 ? 9.305 37.406 6.043 1 95.06 191 LYS B N 1
ATOM 4168 C CA . LYS B 1 191 ? 8.445 38.219 5.215 1 95.06 191 LYS B CA 1
ATOM 4169 C C . LYS B 1 191 ? 7.945 39.438 5.992 1 95.06 191 LYS B C 1
ATOM 4171 O O . LYS B 1 191 ? 7.734 40.5 5.418 1 95.06 191 LYS B O 1
ATOM 4176 N N . TYR B 1 192 ? 7.738 39.25 7.262 1 97.06 192 TYR B N 1
ATOM 4177 C CA . TYR B 1 192 ? 7.223 40.312 8.125 1 97.06 192 TYR B CA 1
ATOM 4178 C C . TYR B 1 192 ? 8.172 40.594 9.281 1 97.06 192 TYR B C 1
ATOM 4180 O O . TYR B 1 192 ? 7.91 40.188 10.422 1 97.06 192 TYR B O 1
ATOM 4188 N N . PRO B 1 193 ? 9.125 41.406 9.07 1 94.81 193 PRO B N 1
ATOM 4189 C CA . PRO B 1 193 ? 10.211 41.562 10.039 1 94.81 193 PRO B CA 1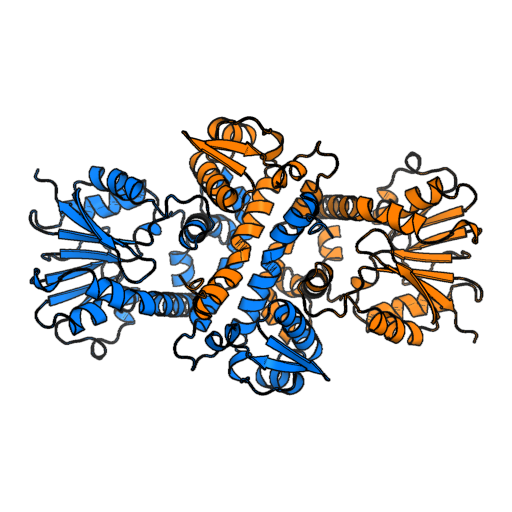
ATOM 4190 C C . PRO B 1 193 ? 9.766 42.281 11.32 1 94.81 193 PRO B C 1
ATOM 4192 O O . PRO B 1 193 ? 10.445 42.219 12.344 1 94.81 193 PRO B O 1
ATOM 4195 N N . ASP B 1 194 ? 8.664 42.906 11.289 1 95.69 194 ASP B N 1
ATOM 4196 C CA . ASP B 1 194 ? 8.266 43.719 12.422 1 95.69 194 ASP B CA 1
ATOM 4197 C C . ASP B 1 194 ? 7.355 42.969 13.375 1 95.69 194 ASP B C 1
ATOM 4199 O O . ASP B 1 194 ? 7.004 43.469 14.445 1 95.69 194 ASP B O 1
ATOM 4203 N N . ILE B 1 195 ? 6.953 41.719 13.055 1 97 195 ILE B N 1
ATOM 4204 C CA . ILE B 1 195 ? 6.051 40.969 13.898 1 97 195 ILE B CA 1
ATOM 4205 C C . ILE B 1 195 ? 6.855 40.125 14.898 1 97 195 ILE B C 1
ATOM 4207 O O . ILE B 1 195 ? 7.906 39.594 14.555 1 97 195 ILE B O 1
ATOM 4211 N N . ASP B 1 196 ? 6.457 40.188 16.172 1 97.5 196 ASP B N 1
ATOM 4212 C CA . ASP B 1 196 ? 7.008 39.281 17.141 1 97.5 196 ASP B CA 1
ATOM 4213 C C . ASP B 1 196 ? 6.367 37.875 17.016 1 97.5 196 ASP B C 1
ATOM 4215 O O . ASP B 1 196 ? 5.141 37.75 17.047 1 97.5 196 ASP B O 1
ATOM 4219 N N . VAL B 1 197 ? 7.199 36.875 16.844 1 97.81 197 VAL B N 1
ATOM 4220 C CA . VAL B 1 197 ? 6.672 35.562 16.594 1 97.81 197 VAL B CA 1
ATOM 4221 C C . VAL B 1 197 ? 7.098 34.594 17.719 1 97.81 197 VAL B C 1
ATOM 4223 O O . VAL B 1 197 ? 8.25 34.625 18.156 1 97.81 197 VAL B O 1
ATOM 4226 N N . ILE B 1 198 ? 6.176 33.844 18.234 1 97.62 198 ILE B N 1
ATOM 4227 C CA . ILE B 1 198 ? 6.457 32.812 19.219 1 97.62 198 ILE B CA 1
ATOM 4228 C C . ILE B 1 198 ? 6.297 31.438 18.562 1 97.62 198 ILE B C 1
ATOM 4230 O O . ILE B 1 198 ? 5.25 31.141 17.984 1 97.62 198 ILE B O 1
ATOM 4234 N N . LEU B 1 199 ? 7.336 30.656 18.531 1 98 199 LEU B N 1
ATOM 4235 C CA . LEU B 1 199 ? 7.254 29.234 18.219 1 98 199 LEU B CA 1
ATOM 4236 C C . LEU B 1 199 ? 6.887 28.438 19.469 1 98 199 LEU B C 1
ATOM 4238 O O . LEU B 1 199 ? 7.648 28.406 20.438 1 98 199 LEU B O 1
ATOM 4242 N N . PHE B 1 200 ? 5.738 27.844 19.469 1 96.88 200 PHE B N 1
ATOM 4243 C CA . PHE B 1 200 ? 5.234 27.141 20.625 1 96.88 200 PHE B CA 1
ATOM 4244 C C . PHE B 1 200 ? 5.047 25.656 20.312 1 96.88 200 PHE B C 1
ATOM 4246 O O . PHE B 1 200 ? 4.27 25.297 19.438 1 96.88 200 PHE B O 1
ATOM 4253 N N . ASP B 1 201 ? 5.742 24.766 20.984 1 93.62 201 ASP B N 1
ATOM 4254 C CA . ASP B 1 201 ? 5.625 23.312 20.875 1 93.62 201 ASP B CA 1
ATOM 4255 C C . ASP B 1 201 ? 6.02 22.641 22.188 1 93.62 201 ASP B C 1
ATOM 4257 O O . ASP B 1 201 ? 6.34 23.312 23.172 1 93.62 201 ASP B O 1
ATOM 4261 N N . SER B 1 202 ? 5.879 21.328 22.266 1 89.25 202 SER B N 1
ATOM 4262 C CA . SER B 1 202 ? 6.285 20.609 23.469 1 89.25 202 SER B CA 1
ATOM 4263 C C . SER B 1 202 ? 7.73 20.922 23.828 1 89.25 202 SER B C 1
ATOM 4265 O O . SER B 1 202 ? 8.523 21.312 22.969 1 89.25 202 SER B O 1
ATOM 4267 N N . HIS B 1 203 ? 8.094 20.734 25.109 1 88.69 203 HIS B N 1
ATOM 4268 C CA . HIS B 1 203 ? 9.461 20.953 25.578 1 88.69 203 HIS B CA 1
ATOM 4269 C C . HIS B 1 203 ? 10.453 20.078 24.812 1 88.69 203 HIS B C 1
ATOM 4271 O O . HIS B 1 203 ? 11.539 20.516 24.453 1 88.69 203 HIS B O 1
ATOM 4277 N N . ALA B 1 204 ? 10.047 18.891 24.516 1 82.69 204 ALA B N 1
ATOM 4278 C CA . ALA B 1 204 ? 10.906 17.938 23.828 1 82.69 204 ALA B CA 1
ATOM 4279 C C . ALA B 1 204 ? 11.266 18.438 22.422 1 82.69 204 ALA B C 1
ATOM 4281 O O . ALA B 1 204 ? 12.398 18.25 21.969 1 82.69 204 ALA B O 1
ATOM 4282 N N . VAL B 1 205 ? 10.336 19.047 21.797 1 84.69 205 VAL B N 1
ATOM 4283 C CA . VAL B 1 205 ? 10.562 19.562 20.438 1 84.69 205 VAL B CA 1
ATOM 4284 C C . VAL B 1 205 ? 11.438 20.812 20.484 1 84.69 205 VAL B C 1
ATOM 4286 O O . VAL B 1 205 ? 12.422 20.906 19.766 1 84.69 205 VAL B O 1
ATOM 4289 N N . VAL B 1 206 ? 11.125 21.766 21.391 1 90.62 206 VAL B N 1
ATOM 4290 C CA . VAL B 1 206 ? 11.797 23.047 21.469 1 90.62 206 VAL B CA 1
ATOM 4291 C C . VAL B 1 206 ? 13.258 22.859 21.859 1 90.62 206 VAL B C 1
ATOM 4293 O O . VAL B 1 206 ? 14.133 23.594 21.391 1 90.62 206 VAL B O 1
ATOM 4296 N N . GLN B 1 207 ? 13.492 21.828 22.688 1 87.56 207 GLN B N 1
ATOM 4297 C CA . GLN B 1 207 ? 14.844 21.562 23.188 1 87.56 207 GLN B CA 1
ATOM 4298 C C . GLN B 1 207 ? 15.766 21.125 22.047 1 87.56 207 GLN B C 1
ATOM 4300 O O . GLN B 1 207 ? 16.984 21.266 22.141 1 87.56 207 GLN B O 1
ATOM 4305 N N . GLN B 1 208 ? 15.18 20.656 21 1 84.25 208 GLN B N 1
ATOM 4306 C CA . GLN B 1 208 ? 15.977 20.172 19.875 1 84.25 208 GLN B CA 1
ATOM 4307 C C . GLN B 1 208 ? 16.328 21.297 18.922 1 84.25 208 GLN B C 1
ATOM 4309 O O . GLN B 1 208 ? 17.141 21.125 18.016 1 84.25 208 GLN B O 1
ATOM 4314 N N . LEU B 1 209 ? 15.75 22.469 19.141 1 89.94 209 LEU B N 1
ATOM 4315 C CA . LEU B 1 209 ? 15.922 23.578 18.203 1 89.94 209 LEU B CA 1
ATOM 4316 C C . LEU B 1 209 ? 17.062 24.484 18.656 1 89.94 209 LEU B C 1
ATOM 4318 O O . LEU B 1 209 ? 17.25 24.703 19.844 1 89.94 209 LEU B O 1
ATOM 4322 N N . ALA B 1 210 ? 17.875 24.859 17.688 1 90.38 210 ALA B N 1
ATOM 4323 C CA . ALA B 1 210 ? 18.953 25.797 17.953 1 90.38 210 ALA B CA 1
ATOM 4324 C C . ALA B 1 210 ? 18.484 27.25 17.797 1 90.38 210 ALA B C 1
ATOM 4326 O O . ALA B 1 210 ? 18.172 27.688 16.688 1 90.38 210 ALA B O 1
ATOM 4327 N N . ASN B 1 211 ? 18.562 27.938 18.859 1 89.19 211 ASN B N 1
ATOM 4328 C CA . ASN B 1 211 ? 18.047 29.297 18.891 1 89.19 211 ASN B CA 1
ATOM 4329 C C . ASN B 1 211 ? 18.688 30.172 17.812 1 89.19 211 ASN B C 1
ATOM 4331 O O . ASN B 1 211 ? 18.047 31.047 17.25 1 89.19 211 ASN B O 1
ATOM 4335 N N . ASP B 1 212 ? 19.891 29.859 17.516 1 91.38 212 ASP B N 1
ATOM 4336 C CA . ASP B 1 212 ? 20.656 30.703 16.609 1 91.38 212 ASP B CA 1
ATOM 4337 C C . ASP B 1 212 ? 20.234 30.469 15.156 1 91.38 212 ASP B C 1
ATOM 4339 O O . ASP B 1 212 ? 20.625 31.219 14.258 1 91.38 212 ASP B O 1
ATOM 4343 N N . THR B 1 213 ? 19.359 29.531 14.938 1 92.31 213 THR B N 1
ATOM 4344 C CA . THR B 1 213 ? 18.891 29.234 13.586 1 92.31 213 THR B CA 1
ATOM 4345 C C . THR B 1 213 ? 17.609 30 13.289 1 92.31 213 THR B C 1
ATOM 4347 O O . THR B 1 213 ? 17.078 29.938 12.172 1 92.31 213 THR B O 1
ATOM 4350 N N . PHE B 1 214 ? 17.141 30.797 14.234 1 95.19 214 PHE B N 1
ATOM 4351 C CA . PHE B 1 214 ? 15.906 31.562 14.07 1 95.19 214 PHE B CA 1
ATOM 4352 C C . PHE B 1 214 ? 16.188 33.062 14.07 1 95.19 214 PHE B C 1
ATOM 4354 O O . PHE B 1 214 ? 17.156 33.5 14.688 1 95.19 214 PHE B O 1
ATOM 4361 N N . PRO B 1 215 ? 15.336 33.781 13.289 1 94.62 215 PRO B N 1
ATOM 4362 C CA . PRO B 1 215 ? 15.461 35.25 13.359 1 94.62 215 PRO B CA 1
ATOM 4363 C C . PRO B 1 215 ? 15.328 35.781 14.781 1 94.62 215 PRO B C 1
ATOM 4365 O O . PRO B 1 215 ? 14.734 35.125 15.641 1 94.62 215 PRO B O 1
ATOM 4368 N N . LYS B 1 216 ? 15.766 37 15.008 1 93.12 216 LYS B N 1
ATOM 4369 C CA . LYS B 1 216 ? 15.859 37.594 16.328 1 93.12 216 LYS B CA 1
ATOM 4370 C C . LYS B 1 216 ? 14.477 37.812 16.938 1 93.12 216 LYS B C 1
ATOM 4372 O O . LYS B 1 216 ? 14.312 37.75 18.156 1 93.12 216 LYS B O 1
ATOM 4377 N N . GLN B 1 217 ? 13.555 38.031 16.109 1 95.44 217 GLN B N 1
ATOM 4378 C CA . GLN B 1 217 ? 12.234 38.344 16.641 1 95.44 217 GLN B CA 1
ATOM 4379 C C . GLN B 1 217 ? 11.461 37.094 17 1 95.44 217 GLN B C 1
ATOM 4381 O O . GLN B 1 217 ? 10.305 37.156 17.422 1 95.44 217 GLN B O 1
ATOM 4386 N N . VAL B 1 218 ? 12.031 35.844 16.828 1 97.19 218 VAL B N 1
ATOM 4387 C CA . VAL B 1 218 ? 11.359 34.594 17.109 1 97.19 218 VAL B CA 1
ATOM 4388 C C . VAL B 1 218 ? 11.758 34.094 18.5 1 97.19 218 VAL B C 1
ATOM 4390 O O . VAL B 1 218 ? 12.945 34.031 18.828 1 97.19 218 VAL B O 1
ATOM 4393 N N . GLN B 1 219 ? 10.805 33.875 19.297 1 96.75 219 GLN B N 1
ATOM 4394 C CA . GLN B 1 219 ? 11.008 33.281 20.625 1 96.75 219 GLN B CA 1
ATOM 4395 C C . GLN B 1 219 ? 10.562 31.828 20.641 1 96.75 219 GLN B C 1
ATOM 4397 O O . GLN B 1 219 ? 9.461 31.5 20.203 1 96.75 219 GLN B O 1
ATOM 4402 N N . LEU B 1 220 ? 11.422 30.953 21.125 1 97.44 220 LEU B N 1
ATOM 4403 C CA . LEU B 1 220 ? 11.102 29.531 21.266 1 97.44 220 LEU B CA 1
ATOM 4404 C C . LEU B 1 220 ? 10.539 29.25 22.656 1 97.44 220 LEU B C 1
ATOM 4406 O O . LEU B 1 220 ? 11.203 29.5 23.656 1 97.44 220 LEU B O 1
ATOM 4410 N N . VAL B 1 221 ? 9.367 28.766 22.734 1 96.62 221 VAL B N 1
ATOM 4411 C CA . VAL B 1 221 ? 8.711 28.531 24.016 1 96.62 221 VAL B CA 1
ATOM 4412 C C . VAL B 1 221 ? 8.188 27.094 24.078 1 96.62 221 VAL B C 1
ATOM 4414 O O . VAL B 1 221 ? 7.414 26.672 23.219 1 96.62 221 VAL B O 1
ATOM 4417 N N . GLY B 1 222 ? 8.648 26.297 25.047 1 95 222 GLY B N 1
ATOM 4418 C CA . GLY B 1 222 ? 8.133 24.953 25.297 1 95 222 GLY B CA 1
ATOM 4419 C C . GLY B 1 222 ? 6.883 24.953 26.156 1 95 222 GLY B C 1
ATOM 4420 O O . GLY B 1 222 ? 6.785 25.703 27.125 1 95 222 GLY B O 1
ATOM 4421 N N . GLY B 1 223 ? 5.883 24.188 25.766 1 92.44 223 GLY B N 1
ATOM 4422 C CA . GLY B 1 223 ? 4.656 24.078 26.547 1 92.44 223 GLY B CA 1
ATOM 4423 C C . GLY B 1 223 ? 3.641 23.141 25.938 1 92.44 223 GLY B C 1
ATOM 4424 O O . GLY B 1 223 ? 3.959 22.391 25.016 1 92.44 223 GLY B O 1
ATOM 4425 N N . ASN B 1 224 ? 2.496 23.062 26.531 1 90.62 224 ASN B N 1
ATOM 4426 C CA . ASN B 1 224 ? 1.361 22.234 26.141 1 90.62 224 ASN B CA 1
ATOM 4427 C C . ASN B 1 224 ? 0.114 23.078 25.891 1 90.62 224 ASN B C 1
ATOM 4429 O O . ASN B 1 224 ? -0.427 23.688 26.812 1 90.62 224 ASN B O 1
ATOM 4433 N N . PHE B 1 225 ? -0.323 23.078 24.641 1 89.25 225 PHE B N 1
ATOM 4434 C CA . PHE B 1 225 ? -1.418 23.984 24.328 1 89.25 225 PHE B CA 1
ATOM 4435 C C . PHE B 1 225 ? -2.727 23.484 24.922 1 89.25 225 PHE B C 1
ATOM 4437 O O . PHE B 1 225 ? -3.75 24.172 24.844 1 89.25 225 PHE B O 1
ATOM 4444 N N . LEU B 1 226 ? -2.73 22.328 25.562 1 89.31 226 LEU B N 1
ATOM 4445 C CA . LEU B 1 226 ? -3.883 21.859 26.312 1 89.31 226 LEU B CA 1
ATOM 4446 C C . LEU B 1 226 ? -3.855 22.422 27.734 1 89.31 226 LEU B C 1
ATOM 4448 O O . LEU B 1 226 ? -4.828 22.281 28.484 1 89.31 226 LEU B O 1
ATOM 4452 N N . GLU B 1 227 ? -2.85 23.016 28.078 1 92.5 227 GLU B N 1
ATOM 4453 C CA . GLU B 1 227 ? -2.707 23.625 29.391 1 92.5 227 GLU B CA 1
ATOM 4454 C C . GLU B 1 227 ? -2.65 25.141 29.312 1 92.5 227 GLU B C 1
ATOM 4456 O O . GLU B 1 227 ? -3.678 25.797 29.125 1 92.5 227 GLU B O 1
ATOM 4461 N N . THR B 1 228 ? -1.415 25.656 29.297 1 94.31 228 THR B N 1
ATOM 4462 C CA . THR B 1 228 ? -1.267 27.109 29.25 1 94.31 228 THR B CA 1
ATOM 4463 C C . THR B 1 228 ? -0.612 27.531 27.938 1 94.31 228 THR B C 1
ATOM 4465 O O . THR B 1 228 ? 0.333 26.891 27.469 1 94.31 228 THR B O 1
ATOM 4468 N N . ILE B 1 229 ? -1.148 28.656 27.406 1 95.88 229 ILE B N 1
ATOM 4469 C CA . ILE B 1 229 ? -0.551 29.188 26.188 1 95.88 229 ILE B CA 1
ATOM 4470 C C . ILE B 1 229 ? -0.184 30.656 26.406 1 95.88 229 ILE B C 1
ATOM 4472 O O . ILE B 1 229 ? -0.86 31.375 27.156 1 95.88 229 ILE B O 1
ATOM 4476 N N . PRO B 1 230 ? 0.849 31.094 25.781 1 95.62 230 PRO B N 1
ATOM 4477 C CA . PRO B 1 230 ? 1.207 32.5 25.891 1 95.62 230 PRO B CA 1
ATOM 4478 C C . PRO B 1 230 ? 0.176 33.438 25.234 1 95.62 230 PRO B C 1
ATOM 4480 O O . PRO B 1 230 ? -0.701 32.969 24.516 1 95.62 230 PRO B O 1
ATOM 4483 N N . ARG B 1 231 ? 0.326 34.719 25.578 1 95.5 231 ARG B N 1
ATOM 4484 C CA . ARG B 1 231 ? -0.567 35.719 25 1 95.5 231 ARG B CA 1
ATOM 4485 C C . ARG B 1 231 ? 0.004 36.281 23.703 1 95.5 231 ARG B C 1
ATOM 4487 O O . ARG B 1 231 ? 1.213 36.5 23.594 1 95.5 231 ARG B O 1
ATOM 4494 N N . ALA B 1 232 ? -0.834 36.531 22.734 1 97.31 232 ALA B N 1
ATOM 4495 C CA . ALA B 1 232 ? -0.495 37.125 21.453 1 97.31 232 ALA B CA 1
ATOM 4496 C C . ALA B 1 232 ? -1.733 37.719 20.781 1 97.31 232 ALA B C 1
ATOM 4498 O O . ALA B 1 232 ? -2.857 37.5 21.25 1 97.31 232 ALA B O 1
ATOM 4499 N N . GLU B 1 233 ? -1.488 38.469 19.75 1 97.62 233 GLU B N 1
ATOM 4500 C CA . GLU B 1 233 ? -2.596 39.031 19 1 97.62 233 GLU B CA 1
ATOM 4501 C C . GLU B 1 233 ? -3.186 38.031 18.016 1 97.62 233 GLU B C 1
ATOM 4503 O O . GLU B 1 233 ? -4.355 38.125 17.641 1 97.62 233 GLU B O 1
ATOM 4508 N N . ALA B 1 234 ? -2.342 37.094 17.594 1 98.19 234 ALA B N 1
ATOM 4509 C CA . ALA B 1 234 ? -2.783 36.062 16.656 1 98.19 234 ALA B CA 1
ATOM 4510 C C . ALA B 1 234 ? -2.201 34.719 17.016 1 98.19 234 ALA B C 1
ATOM 4512 O O . ALA B 1 234 ? -1.082 34.625 17.516 1 98.19 234 ALA B O 1
ATOM 4513 N N . TYR B 1 235 ? -2.955 33.719 16.766 1 98.31 235 TYR B N 1
ATOM 4514 C CA . TYR B 1 235 ? -2.59 32.312 16.969 1 98.31 235 TYR B CA 1
ATOM 4515 C C . TYR B 1 235 ? -2.789 31.5 15.695 1 98.31 235 TYR B C 1
ATOM 4517 O O . TYR B 1 235 ? -3.799 31.656 15.008 1 98.31 235 TYR B O 1
ATOM 4525 N N . ILE B 1 236 ? -1.799 30.641 15.367 1 98.12 236 ILE B N 1
ATOM 4526 C CA . ILE B 1 236 ? -1.97 29.859 14.148 1 98.12 236 ILE B CA 1
ATOM 4527 C C . ILE B 1 236 ? -1.676 28.391 14.43 1 98.12 236 ILE B C 1
ATOM 4529 O O . ILE B 1 236 ? -0.697 28.062 15.109 1 98.12 236 ILE B O 1
ATOM 4533 N N . PHE B 1 237 ? -2.592 27.531 14.039 1 97.38 237 PHE B N 1
ATOM 4534 C CA . PHE B 1 237 ? -2.354 26.094 13.906 1 97.38 237 PHE B CA 1
ATOM 4535 C C . PHE B 1 237 ? -2.123 25.719 12.445 1 97.38 237 PHE B C 1
ATOM 4537 O O . PHE B 1 237 ? -2.982 25.969 11.594 1 97.38 237 PHE B O 1
ATOM 4544 N N . LYS B 1 238 ? -0.978 25.203 12.188 1 96.31 238 LYS B N 1
ATOM 4545 C CA . LYS B 1 238 ? -0.708 24.719 10.836 1 96.31 238 LYS B CA 1
ATOM 4546 C C . LYS B 1 238 ? -0.495 23.203 10.828 1 96.31 238 LYS B C 1
ATOM 4548 O O . LYS B 1 238 ? 0.535 22.719 11.289 1 96.31 238 LYS B O 1
ATOM 4553 N N . GLY B 1 239 ? -1.421 22.531 10.18 1 93.44 239 GLY B N 1
ATOM 4554 C CA . GLY B 1 239 ? -1.272 21.094 10.031 1 93.44 239 GLY B CA 1
ATOM 4555 C C . GLY B 1 239 ? -1.229 20.359 11.359 1 93.44 239 GLY B C 1
ATOM 4556 O O . GLY B 1 239 ? -0.467 19.406 11.523 1 93.44 239 GLY B O 1
ATOM 4557 N N . VAL B 1 240 ? -1.894 20.828 12.352 1 93.44 240 VAL B N 1
ATOM 4558 C CA . VAL B 1 240 ? -1.838 20.266 13.695 1 93.44 240 VAL B CA 1
ATOM 4559 C C . VAL B 1 240 ? -3.195 19.672 14.062 1 93.44 240 VAL B C 1
ATOM 4561 O O . VAL B 1 240 ? -3.273 18.531 14.547 1 93.44 240 VAL B O 1
ATOM 4564 N N . LEU B 1 241 ? -4.258 20.359 13.758 1 94.56 241 LEU B N 1
ATOM 4565 C CA . LEU B 1 241 ? -5.562 20.031 14.32 1 94.56 241 LEU B CA 1
ATOM 4566 C C . LEU B 1 241 ? -6.152 18.797 13.648 1 94.56 241 LEU B C 1
ATOM 4568 O O . LEU B 1 241 ? -7.012 18.125 14.219 1 94.56 241 LEU B O 1
ATOM 4572 N N . HIS B 1 242 ? -5.73 18.5 12.438 1 92.88 242 HIS B N 1
ATOM 4573 C CA . HIS B 1 242 ? -6.215 17.312 11.758 1 92.88 242 HIS B CA 1
ATOM 4574 C C . HIS B 1 242 ? -5.758 16.031 12.469 1 92.88 242 HIS B C 1
ATOM 4576 O O . HIS B 1 242 ? -6.266 14.945 12.195 1 92.88 242 HIS B O 1
ATOM 4582 N N . ASP B 1 243 ? -4.801 16.125 13.344 1 92 243 ASP B N 1
ATOM 4583 C CA . ASP B 1 243 ? -4.309 14.984 14.102 1 92 243 ASP B CA 1
ATOM 4584 C C . ASP B 1 243 ? -5.355 14.492 15.094 1 92 243 ASP B C 1
ATOM 4586 O O . ASP B 1 243 ? -5.23 13.398 15.648 1 92 243 ASP B O 1
ATOM 4590 N N . PHE B 1 244 ? -6.418 15.305 15.32 1 90.31 244 PHE B N 1
ATOM 4591 C CA . PHE B 1 244 ? -7.355 15.039 16.406 1 90.31 244 PHE B CA 1
ATOM 4592 C C . PHE B 1 244 ? -8.766 14.836 15.867 1 90.31 244 PHE B C 1
ATOM 4594 O O . PHE B 1 244 ? -9.125 15.406 14.828 1 90.31 244 PHE B O 1
ATOM 4601 N N . ASN B 1 245 ? -9.523 14.008 16.656 1 88.88 245 ASN B N 1
ATOM 4602 C CA . ASN B 1 245 ? -10.953 13.961 16.359 1 88.88 245 ASN B CA 1
ATOM 4603 C C . ASN B 1 245 ? -11.664 15.234 16.781 1 88.88 245 ASN B C 1
ATOM 4605 O O . ASN B 1 245 ? -11.047 16.125 17.375 1 88.88 245 ASN B O 1
ATOM 4609 N N . ASP B 1 246 ? -12.953 15.312 16.516 1 89.75 246 ASP B N 1
ATOM 4610 C CA . ASP B 1 246 ? -13.695 16.547 16.75 1 89.75 246 ASP B CA 1
ATOM 4611 C C . ASP B 1 246 ? -13.734 16.875 18.25 1 89.75 246 ASP B C 1
ATOM 4613 O O . ASP B 1 246 ? -13.609 18.031 18.641 1 89.75 246 ASP B O 1
ATOM 4617 N N . THR B 1 247 ? -13.875 15.867 19.031 1 90.19 247 THR B N 1
ATOM 4618 C CA . THR B 1 247 ? -13.977 16.062 20.484 1 90.19 247 THR B CA 1
ATOM 4619 C C . THR B 1 247 ? -12.688 16.656 21.031 1 90.19 247 THR B C 1
ATOM 4621 O O . THR B 1 247 ? -12.711 17.672 21.734 1 90.19 247 THR B O 1
ATOM 4624 N N . MET B 1 248 ? -11.617 16.094 20.672 1 89.81 248 MET B N 1
ATOM 4625 C CA . MET B 1 248 ? -10.328 16.562 21.172 1 89.81 248 MET B CA 1
ATOM 4626 C C . MET B 1 248 ? -9.969 17.906 20.578 1 89.81 248 MET B C 1
ATOM 4628 O O . MET B 1 248 ? -9.375 18.75 21.25 1 89.81 248 MET B O 1
ATOM 4632 N N . MET B 1 249 ? -10.25 18.094 19.328 1 93.5 249 MET B N 1
ATOM 4633 C CA . MET B 1 249 ? -10 19.391 18.703 1 93.5 249 MET B CA 1
ATOM 4634 C C . MET B 1 249 ? -10.766 20.484 19.422 1 93.5 249 MET B C 1
ATOM 4636 O O . MET B 1 249 ? -10.219 21.562 19.688 1 93.5 249 MET B O 1
ATOM 4640 N N . ASN B 1 250 ? -12 20.203 19.781 1 94 250 ASN B N 1
ATOM 4641 C CA . ASN B 1 250 ? -12.812 21.188 20.5 1 94 250 ASN B CA 1
ATOM 4642 C C . ASN B 1 250 ? -12.25 21.469 21.891 1 94 250 ASN B C 1
ATOM 4644 O O . ASN B 1 250 ? -12.32 22.594 22.375 1 94 250 ASN B O 1
ATOM 4648 N N . GLU B 1 251 ? -11.734 20.453 22.484 1 93.25 251 GLU B N 1
ATOM 4649 C CA . GLU B 1 251 ? -11.094 20.656 23.781 1 93.25 251 GLU B CA 1
ATOM 4650 C C . GLU B 1 251 ? -9.891 21.594 23.656 1 93.25 251 GLU B C 1
ATOM 4652 O O . GLU B 1 251 ? -9.727 22.5 24.469 1 93.25 251 GLU B O 1
ATOM 4657 N N . ILE B 1 252 ? -9.109 21.344 22.656 1 93.69 252 ILE B N 1
ATOM 4658 C CA . ILE B 1 252 ? -7.926 22.156 22.406 1 93.69 252 ILE B CA 1
ATOM 4659 C C . ILE B 1 252 ? -8.344 23.609 22.141 1 93.69 252 ILE B C 1
ATOM 4661 O O . ILE B 1 252 ? -7.824 24.531 22.766 1 93.69 252 ILE B O 1
ATOM 4665 N N . LEU B 1 253 ? -9.305 23.75 21.312 1 96 253 LEU B N 1
ATOM 4666 C CA . LEU B 1 253 ? -9.711 25.078 20.875 1 96 253 LEU B CA 1
ATOM 4667 C C . LEU B 1 253 ? -10.461 25.812 21.984 1 96 253 LEU B C 1
ATOM 4669 O O . LEU B 1 253 ? -10.359 27.031 22.125 1 96 253 LEU B O 1
ATOM 4673 N N . SER B 1 254 ? -11.203 25.062 22.766 1 94.75 254 SER B N 1
ATOM 4674 C CA . SER B 1 254 ? -11.867 25.672 23.906 1 94.75 254 SER B CA 1
ATOM 4675 C C . SER B 1 254 ? -10.859 26.188 24.922 1 94.75 254 SER B C 1
ATOM 4677 O O . SER B 1 254 ? -11.062 27.25 25.516 1 94.75 254 SER B O 1
ATOM 4679 N N . ASN B 1 255 ? -9.867 25.391 25.156 1 94.06 255 ASN B N 1
ATOM 4680 C CA . ASN B 1 255 ? -8.797 25.844 26.031 1 94.06 255 ASN B CA 1
ATOM 4681 C C . ASN B 1 255 ? -8.141 27.125 25.5 1 94.06 255 ASN B C 1
ATOM 4683 O O . ASN B 1 255 ? -7.883 28.047 26.266 1 94.06 255 ASN B O 1
ATOM 4687 N N . CYS B 1 256 ? -7.867 27.141 24.234 1 94.12 256 CYS B N 1
ATOM 4688 C CA . CYS B 1 256 ? -7.301 28.328 23.609 1 94.12 256 CYS B CA 1
ATOM 4689 C C . CYS B 1 256 ? -8.227 29.516 23.766 1 94.12 256 CYS B C 1
ATOM 4691 O O . CYS B 1 256 ? -7.785 30.609 24.125 1 94.12 256 CYS B O 1
ATOM 4693 N N . ARG B 1 257 ? -9.492 29.281 23.547 1 95.25 257 ARG B N 1
ATOM 4694 C CA . ARG B 1 257 ? -10.484 30.344 23.641 1 95.25 257 ARG B CA 1
ATOM 4695 C C . ARG B 1 257 ? -10.484 30.984 25.016 1 95.25 257 ARG B C 1
ATOM 4697 O O . ARG B 1 257 ? -10.625 32.188 25.156 1 95.25 257 ARG B O 1
ATOM 4704 N N . ARG B 1 258 ? -10.344 30.203 26 1 94.5 258 ARG B N 1
ATOM 4705 C CA . ARG B 1 258 ? -10.383 30.688 27.375 1 94.5 258 ARG B CA 1
ATOM 4706 C C . ARG B 1 258 ? -9.172 31.562 27.688 1 94.5 258 ARG B C 1
ATOM 4708 O O . ARG B 1 258 ? -9.227 32.438 28.547 1 94.5 258 ARG B O 1
ATOM 4715 N N . GLN B 1 259 ? -8.133 31.328 26.969 1 95.19 259 GLN B N 1
ATOM 4716 C CA . GLN B 1 259 ? -6.879 31.984 27.328 1 95.19 259 GLN B CA 1
ATOM 4717 C C . GLN B 1 259 ? -6.535 33.094 26.344 1 95.19 259 GLN B C 1
ATOM 4719 O O . GLN B 1 259 ? -5.777 34 26.672 1 95.19 259 GLN B O 1
ATOM 4724 N N . MET B 1 260 ? -7.074 33.094 25.172 1 95.56 260 MET B N 1
ATOM 4725 C CA . MET B 1 260 ? -6.809 34.062 24.125 1 95.56 260 MET B CA 1
ATOM 4726 C C . MET B 1 260 ? -7.465 35.406 24.469 1 95.56 260 MET B C 1
ATOM 4728 O O . MET B 1 260 ? -8.562 35.438 25.031 1 95.56 260 MET B O 1
ATOM 4732 N N . PRO B 1 261 ? -6.77 36.5 24.078 1 95.25 261 PRO B N 1
ATOM 4733 C CA . PRO B 1 261 ? -7.469 37.781 24.156 1 95.25 261 PRO B CA 1
ATOM 4734 C C . PRO B 1 261 ? -8.734 37.812 23.312 1 95.25 261 PRO B C 1
ATOM 4736 O O . PRO B 1 261 ? -8.789 37.188 22.25 1 95.25 261 PRO B O 1
ATOM 4739 N N . SER B 1 262 ? -9.703 38.594 23.75 1 94.06 262 SER B N 1
ATOM 4740 C CA . SER B 1 262 ? -11 38.656 23.078 1 94.06 262 SER B CA 1
ATOM 4741 C C . SER B 1 262 ? -10.867 39.219 21.672 1 94.06 262 SER B C 1
ATOM 4743 O O . SER B 1 262 ? -11.711 38.969 20.812 1 94.06 262 SER B O 1
ATOM 4745 N N . ASP B 1 263 ? -9.844 39.969 21.484 1 95.38 263 ASP B N 1
ATOM 4746 C CA . ASP B 1 263 ? -9.672 40.625 20.188 1 95.38 263 ASP B CA 1
ATOM 4747 C C . ASP B 1 263 ? -8.625 39.875 19.344 1 95.38 263 ASP B C 1
ATOM 4749 O O . ASP B 1 263 ? -8.234 40.375 18.281 1 95.38 263 ASP B O 1
ATOM 4753 N N . ALA B 1 264 ? -8.164 38.75 19.812 1 96.94 264 ALA B N 1
ATOM 4754 C CA . ALA B 1 264 ? -7.156 37.969 19.094 1 96.94 264 ALA B CA 1
ATOM 4755 C C . ALA B 1 264 ? -7.754 37.344 17.828 1 96.94 264 ALA B C 1
ATOM 4757 O O . ALA B 1 264 ? -8.977 37.312 17.672 1 96.94 264 ALA B O 1
ATOM 4758 N N . THR B 1 265 ? -6.906 36.938 16.906 1 97.56 265 THR B N 1
ATOM 4759 C CA . THR B 1 265 ? -7.301 36.219 15.711 1 97.56 265 THR B CA 1
ATOM 4760 C C . THR B 1 265 ? -6.754 34.781 15.75 1 97.56 265 THR B C 1
ATOM 4762 O O . THR B 1 265 ? -5.594 34.562 16.109 1 97.56 265 THR B O 1
ATOM 4765 N N . LEU B 1 266 ? -7.629 33.875 15.492 1 97.94 266 LEU B N 1
ATOM 4766 C CA . LEU B 1 266 ? -7.215 32.469 15.32 1 97.94 266 LEU B CA 1
ATOM 4767 C C . LEU B 1 266 ? -7.098 32.125 13.844 1 97.94 266 LEU B C 1
ATOM 4769 O O . LEU B 1 266 ? -8.047 32.312 13.078 1 97.94 266 LEU B O 1
ATOM 4773 N N . LEU B 1 267 ? -5.926 31.719 13.484 1 98.25 267 LEU B N 1
ATOM 4774 C CA . LEU B 1 267 ? -5.672 31.234 12.125 1 98.25 267 LEU B CA 1
ATOM 4775 C C . LEU B 1 267 ? -5.469 29.719 12.109 1 98.25 267 LEU B C 1
ATOM 4777 O O . LEU B 1 267 ? -4.785 29.172 12.977 1 98.25 267 LEU B O 1
ATOM 4781 N N . ILE B 1 268 ? -6.109 29.062 11.172 1 97.75 268 ILE B N 1
ATOM 4782 C CA . ILE B 1 268 ? -5.977 27.625 10.992 1 97.75 268 ILE B CA 1
ATOM 4783 C C . ILE B 1 268 ? -5.617 27.312 9.539 1 97.75 268 ILE B C 1
ATOM 4785 O O . ILE B 1 268 ? -6.387 27.609 8.625 1 97.75 268 ILE B O 1
ATOM 4789 N N . ALA B 1 269 ? -4.414 26.828 9.391 1 96.5 269 ALA B N 1
ATOM 4790 C CA . ALA B 1 269 ? -3.975 26.375 8.078 1 96.5 269 ALA B CA 1
ATOM 4791 C C . ALA B 1 269 ? -4.008 24.844 7.98 1 96.5 269 ALA B C 1
ATOM 4793 O O . ALA B 1 269 ? -3.209 24.172 8.625 1 96.5 269 ALA B O 1
ATOM 4794 N N . GLU B 1 270 ? -4.906 24.328 7.172 1 95.38 270 GLU B N 1
ATOM 4795 C CA . GLU B 1 270 ? -5.074 22.875 7.047 1 95.38 270 GLU B CA 1
ATOM 4796 C C . GLU B 1 270 ? -5.293 22.469 5.59 1 95.38 270 GLU B C 1
ATOM 4798 O O . GLU B 1 270 ? -5.578 23.312 4.738 1 95.38 270 GLU B O 1
ATOM 4803 N N . GLN B 1 271 ? -4.984 21.172 5.391 1 92.19 271 GLN B N 1
ATOM 4804 C CA . GLN B 1 271 ? -5.32 20.547 4.117 1 92.19 271 GLN B CA 1
ATOM 4805 C C . GLN B 1 271 ? -6.816 20.25 4.023 1 92.19 271 GLN B C 1
ATOM 4807 O O . GLN B 1 271 ? -7.277 19.188 4.449 1 92.19 271 GLN B O 1
ATOM 4812 N N . VAL B 1 272 ? -7.52 21.156 3.391 1 92.88 272 VAL B N 1
ATOM 4813 C CA . VAL B 1 272 ? -8.977 21.078 3.307 1 92.88 272 VAL B CA 1
ATOM 4814 C C . VAL B 1 272 ? -9.375 20.094 2.217 1 92.88 272 VAL B C 1
ATOM 4816 O O . VAL B 1 272 ? -8.859 20.141 1.098 1 92.88 272 VAL B O 1
ATOM 4819 N N . MET B 1 273 ? -10.211 19.156 2.553 1 92.56 273 MET B N 1
ATOM 4820 C CA . MET B 1 273 ? -10.695 18.188 1.574 1 92.56 273 MET B CA 1
ATOM 4821 C C . MET B 1 273 ? -11.617 18.859 0.553 1 92.56 273 MET B C 1
ATOM 4823 O O . MET B 1 273 ? -12.547 19.578 0.924 1 92.56 273 MET B O 1
ATOM 4827 N N . PRO B 1 274 ? -11.344 18.641 -0.694 1 90.94 274 PRO B N 1
ATOM 4828 C CA . PRO B 1 274 ? -12.211 19.203 -1.725 1 90.94 274 PRO B CA 1
ATOM 4829 C C . PRO B 1 274 ? -13.57 18.516 -1.79 1 90.94 274 PRO B C 1
ATOM 4831 O O . PRO B 1 274 ? -13.719 17.391 -1.338 1 90.94 274 PRO B O 1
ATOM 4834 N N . GLU B 1 275 ? -14.523 19.203 -2.361 1 85.81 275 GLU B N 1
ATOM 4835 C CA . GLU B 1 275 ? -15.867 18.641 -2.523 1 85.81 275 GLU B CA 1
ATOM 4836 C C . GLU B 1 275 ? -15.969 17.797 -3.791 1 85.81 275 GLU B C 1
ATOM 4838 O O . GLU B 1 275 ? -16.891 17.016 -3.943 1 85.81 275 GLU B O 1
ATOM 4843 N N . SER B 1 276 ? -15.016 17.797 -4.574 1 86.12 276 SER B N 1
ATOM 4844 C CA . SER B 1 276 ? -15.047 17.078 -5.84 1 86.12 276 SER B CA 1
ATOM 4845 C C . SER B 1 276 ? -15.094 15.57 -5.613 1 86.12 276 SER B C 1
ATOM 4847 O O . SER B 1 276 ? -14.695 15.086 -4.555 1 86.12 276 SER B O 1
ATOM 4849 N N . ASP B 1 277 ? -15.508 14.852 -6.613 1 88.25 277 ASP B N 1
ATOM 4850 C CA . ASP B 1 277 ? -15.68 13.406 -6.531 1 88.25 277 ASP B CA 1
ATOM 4851 C C . ASP B 1 277 ? -14.43 12.672 -7.02 1 88.25 277 ASP B C 1
ATOM 4853 O O . ASP B 1 277 ? -14.445 11.453 -7.191 1 88.25 277 ASP B O 1
ATOM 4857 N N . PHE B 1 278 ? -13.375 13.336 -7.223 1 93.25 278 PHE B N 1
ATOM 4858 C CA . PHE B 1 278 ? -12.164 12.742 -7.766 1 93.25 278 PHE B CA 1
ATOM 4859 C C . PHE B 1 278 ? -11.141 12.5 -6.664 1 93.25 278 PHE B C 1
ATOM 4861 O O . PHE B 1 278 ? -11.219 13.102 -5.59 1 93.25 278 PHE B O 1
ATOM 4868 N N . PRO B 1 279 ? -10.234 11.57 -6.988 1 95.06 279 PRO B N 1
ATOM 4869 C CA . PRO B 1 279 ? -9.156 11.352 -6.016 1 95.06 279 PRO B CA 1
ATOM 4870 C C . PRO B 1 279 ? -8.391 12.633 -5.695 1 95.06 279 PRO B C 1
ATOM 4872 O O . PRO B 1 279 ? -8.219 13.492 -6.566 1 95.06 279 PRO B O 1
ATOM 4875 N N . HIS B 1 280 ? -7.941 12.789 -4.516 1 93.62 280 HIS B N 1
ATOM 4876 C CA . HIS B 1 280 ? -7.184 13.938 -4.027 1 93.62 280 HIS B CA 1
ATOM 4877 C C . HIS B 1 280 ? -6.293 13.555 -2.854 1 93.62 280 HIS B C 1
ATOM 4879 O O . HIS B 1 280 ? -6.699 12.781 -1.984 1 93.62 280 HIS B O 1
ATOM 4885 N N . PRO B 1 281 ? -5.082 14.133 -2.758 1 92.44 281 PRO B N 1
ATOM 4886 C CA . PRO B 1 281 ? -4.16 13.805 -1.67 1 92.44 281 PRO B CA 1
ATOM 4887 C C . PRO B 1 281 ? -4.77 14.031 -0.289 1 92.44 281 PRO B C 1
ATOM 4889 O O . PRO B 1 281 ? -4.496 13.273 0.645 1 92.44 281 PRO B O 1
ATOM 4892 N N . ASN B 1 282 ? -5.578 15.039 -0.161 1 93.31 282 ASN B N 1
ATOM 4893 C CA . ASN B 1 282 ? -6.168 15.336 1.14 1 93.31 282 ASN B CA 1
ATOM 4894 C C . ASN B 1 282 ? -7.164 14.266 1.564 1 93.31 282 ASN B C 1
ATOM 4896 O O . ASN B 1 282 ? -7.344 14.016 2.758 1 93.31 282 ASN B O 1
ATOM 4900 N N . LYS B 1 283 ? -7.852 13.656 0.62 1 95.81 283 LYS B N 1
ATOM 4901 C CA . LYS B 1 283 ? -8.719 12.523 0.938 1 95.81 283 LYS B CA 1
ATOM 4902 C C . LYS B 1 283 ? -7.914 11.328 1.425 1 95.81 283 LYS B C 1
ATOM 4904 O O . LYS B 1 283 ? -8.328 10.625 2.35 1 95.81 283 LYS B O 1
ATOM 4909 N N . THR B 1 284 ? -6.777 11.102 0.792 1 97.12 284 THR B N 1
ATOM 4910 C CA . THR B 1 284 ? -5.875 10.047 1.229 1 97.12 284 THR B CA 1
ATOM 4911 C C . THR B 1 284 ? -5.363 10.312 2.641 1 97.12 284 THR B C 1
ATOM 4913 O O . THR B 1 284 ? -5.312 9.406 3.475 1 97.12 284 THR B O 1
ATOM 4916 N N . MET B 1 285 ? -5.02 11.523 2.893 1 95 285 MET B N 1
ATOM 4917 C CA . MET B 1 285 ? -4.492 11.906 4.199 1 95 285 MET B CA 1
ATOM 4918 C C . MET B 1 285 ? -5.543 11.711 5.289 1 95 285 MET B C 1
ATOM 4920 O O . MET B 1 285 ? -5.203 11.422 6.438 1 95 285 MET B O 1
ATOM 4924 N N . ASP B 1 286 ? -6.816 11.891 4.953 1 96.69 286 ASP B N 1
ATOM 4925 C CA . ASP B 1 286 ? -7.879 11.633 5.918 1 96.69 286 ASP B CA 1
ATOM 4926 C C . ASP B 1 286 ? -7.801 10.203 6.453 1 96.69 286 ASP B C 1
ATOM 4928 O O . ASP B 1 286 ? -7.926 9.977 7.656 1 96.69 286 ASP B O 1
ATOM 4932 N N . ILE B 1 287 ? -7.555 9.25 5.578 1 98.19 287 ILE B N 1
ATOM 4933 C CA . ILE B 1 287 ? -7.473 7.852 5.969 1 98.19 287 ILE B CA 1
ATOM 4934 C C . ILE B 1 287 ? -6.188 7.609 6.754 1 98.19 287 ILE B C 1
ATOM 4936 O O . ILE B 1 287 ? -6.172 6.832 7.711 1 98.19 287 ILE B O 1
ATOM 4940 N N . VAL B 1 288 ? -5.156 8.273 6.371 1 97.62 288 VAL B N 1
ATOM 4941 C CA . VAL B 1 288 ? -3.887 8.156 7.086 1 97.62 288 VAL B CA 1
ATOM 4942 C C . VAL B 1 288 ? -4.051 8.664 8.516 1 97.62 288 VAL B C 1
ATOM 4944 O O . VAL B 1 288 ? -3.609 8.016 9.469 1 97.62 288 VAL B O 1
ATOM 4947 N N . MET B 1 289 ? -4.711 9.789 8.711 1 96.75 289 MET B N 1
ATOM 4948 C CA . MET B 1 289 ? -4.949 10.336 10.039 1 96.75 289 MET B CA 1
ATOM 4949 C C . MET B 1 289 ? -5.82 9.398 10.867 1 96.75 289 MET B C 1
ATOM 4951 O O . MET B 1 289 ? -5.586 9.227 12.062 1 96.75 289 MET B O 1
ATOM 4955 N N . MET B 1 290 ? -6.793 8.875 10.211 1 97.19 290 MET B N 1
ATOM 4956 C CA . MET B 1 290 ? -7.652 7.902 10.883 1 97.19 290 MET B CA 1
ATOM 4957 C C . MET B 1 290 ? -6.828 6.742 11.438 1 97.19 290 MET B C 1
ATOM 4959 O O . MET B 1 290 ? -6.965 6.383 12.609 1 97.19 290 MET B O 1
ATOM 4963 N N . ALA B 1 291 ? -5.945 6.156 10.617 1 97.94 291 ALA B N 1
ATOM 4964 C CA . ALA B 1 291 ? -5.203 4.941 10.945 1 97.94 291 ALA B CA 1
ATOM 4965 C C . ALA B 1 291 ? -4.129 5.227 11.992 1 97.94 291 ALA B C 1
ATOM 4967 O O . ALA B 1 291 ? -3.918 4.422 12.906 1 97.94 291 ALA B O 1
ATOM 4968 N N . LEU B 1 292 ? -3.484 6.344 11.891 1 97.38 292 LEU B N 1
ATOM 4969 C CA . LEU B 1 292 ? -2.312 6.586 12.727 1 97.38 292 LEU B CA 1
ATOM 4970 C C . LEU B 1 292 ? -2.705 7.27 14.031 1 97.38 292 LEU B C 1
ATOM 4972 O O . LEU B 1 292 ? -2.148 6.965 15.086 1 97.38 292 LEU B O 1
ATOM 4976 N N . LEU B 1 293 ? -3.732 8.219 13.953 1 94.88 293 LEU B N 1
ATOM 4977 C CA . LEU B 1 293 ? -3.875 9.156 15.062 1 94.88 293 LEU B CA 1
ATOM 4978 C C . LEU B 1 293 ? -5.316 9.188 15.562 1 94.88 293 LEU B C 1
ATOM 4980 O O . LEU B 1 293 ? -5.594 9.727 16.641 1 94.88 293 LEU B O 1
ATOM 4984 N N . GLY B 1 294 ? -6.223 8.641 14.805 1 93.81 294 GLY B N 1
ATOM 4985 C CA . GLY B 1 294 ? -7.629 8.844 15.109 1 93.81 294 GLY B CA 1
ATOM 4986 C C . GLY B 1 294 ? -8.117 10.234 14.75 1 93.81 294 GLY B C 1
ATOM 4987 O O . GLY B 1 294 ? -9.188 10.656 15.195 1 93.81 294 GLY B O 1
ATOM 4988 N N . GLY B 1 295 ? -7.332 10.938 13.984 1 94.81 295 GLY B N 1
ATOM 4989 C CA . GLY B 1 295 ? -7.68 12.258 13.484 1 94.81 295 GLY B CA 1
ATOM 4990 C C . GLY B 1 295 ? -8.445 12.219 12.18 1 94.81 295 GLY B C 1
ATOM 4991 O O . GLY B 1 295 ? -9.031 11.195 11.828 1 94.81 295 GLY B O 1
ATOM 4992 N N . ARG B 1 296 ? -8.539 13.367 11.523 1 94.19 296 ARG B N 1
ATOM 4993 C CA . ARG B 1 296 ? -9.266 13.414 10.258 1 94.19 296 ARG B CA 1
ATOM 4994 C C . ARG B 1 296 ? -8.984 14.711 9.508 1 94.19 296 ARG B C 1
ATOM 4996 O O . ARG B 1 296 ? -8.594 15.711 10.117 1 94.19 296 ARG B O 1
ATOM 5003 N N . GLN B 1 297 ? -9.148 14.617 8.211 1 94.19 297 GLN B N 1
ATOM 5004 C CA . GLN B 1 297 ? -9.273 15.82 7.391 1 94.19 297 GLN B CA 1
ATOM 5005 C C . GLN B 1 297 ? -10.727 16.281 7.312 1 94.19 297 GLN B C 1
ATOM 5007 O O . GLN B 1 297 ? -11.648 15.516 7.602 1 94.19 297 GLN B O 1
ATOM 5012 N N . ARG B 1 298 ? -10.891 17.547 7.027 1 95.06 298 ARG B N 1
ATOM 5013 C CA . ARG B 1 298 ? -12.219 18.141 7.008 1 95.06 298 ARG B CA 1
ATOM 5014 C C . ARG B 1 298 ? -12.406 19.031 5.781 1 95.06 298 ARG B C 1
ATOM 5016 O O . ARG B 1 298 ? -11.445 19.594 5.266 1 95.06 298 ARG B O 1
ATOM 5023 N N . THR B 1 299 ? -13.664 19.031 5.312 1 93.56 299 THR B N 1
ATOM 5024 C CA . THR B 1 299 ? -14.023 20.031 4.316 1 93.56 299 THR B CA 1
ATOM 5025 C C . THR B 1 299 ? -14.102 21.422 4.945 1 93.56 299 THR B C 1
ATOM 5027 O O . THR B 1 299 ? -14.102 21.547 6.168 1 93.56 299 THR B O 1
ATOM 5030 N N . LEU B 1 300 ? -14.125 22.422 4.059 1 93.19 300 LEU B N 1
ATOM 5031 C CA . LEU B 1 300 ? -14.242 23.781 4.562 1 93.19 300 LEU B CA 1
ATOM 5032 C C . LEU B 1 300 ? -15.492 23.938 5.422 1 93.19 300 LEU B C 1
ATOM 5034 O O . LEU B 1 300 ? -15.445 24.562 6.488 1 93.19 300 LEU B O 1
ATOM 5038 N N . LYS B 1 301 ? -16.562 23.344 5.027 1 92.44 301 LYS B N 1
ATOM 5039 C CA . LYS B 1 301 ? -17.828 23.406 5.762 1 92.44 301 LYS B CA 1
ATOM 5040 C C . LYS B 1 301 ? -17.719 22.719 7.109 1 92.44 301 LYS B C 1
ATOM 5042 O O . LYS B 1 301 ? -18.25 23.188 8.109 1 92.44 301 LYS B O 1
ATOM 5047 N N . GLU B 1 302 ? -17.062 21.625 7.074 1 92.44 302 GLU B N 1
ATOM 5048 C CA . GLU B 1 302 ? -16.891 20.891 8.32 1 92.44 302 GLU B CA 1
ATOM 5049 C C . GLU B 1 302 ? -16.016 21.656 9.305 1 92.44 302 GLU B C 1
ATOM 5051 O O . GLU B 1 302 ? -16.266 21.656 10.508 1 92.44 302 GLU B O 1
ATOM 5056 N N . TRP B 1 303 ? -14.938 22.281 8.805 1 93.81 303 TRP B N 1
ATOM 5057 C CA . TRP B 1 303 ? -14.102 23.109 9.664 1 93.81 303 TRP B CA 1
ATOM 5058 C C . TRP B 1 303 ? -14.914 24.234 10.312 1 93.81 303 TRP B C 1
ATOM 5060 O O . TRP B 1 303 ? -14.836 24.438 11.523 1 93.81 303 TRP B O 1
ATOM 5070 N N . GLN B 1 304 ? -15.695 24.875 9.516 1 92.44 304 GLN B N 1
ATOM 5071 C CA . GLN B 1 304 ? -16.516 25.969 10.023 1 92.44 304 GLN B CA 1
ATOM 5072 C C . GLN B 1 304 ? -17.484 25.469 11.094 1 92.44 304 GLN B C 1
ATOM 5074 O O . GLN B 1 304 ? -17.562 26.031 12.188 1 92.44 304 GLN B O 1
ATOM 5079 N N . LYS B 1 305 ? -18.109 24.422 10.797 1 91.81 305 LYS B N 1
ATOM 5080 C CA . LYS B 1 305 ? -19.141 23.875 11.68 1 91.81 305 LYS B CA 1
ATOM 5081 C C . LYS B 1 305 ? -18.547 23.359 12.984 1 91.81 305 LYS B C 1
ATOM 5083 O O . LYS B 1 305 ? -19.156 23.484 14.047 1 91.81 305 LYS B O 1
ATOM 5088 N N . 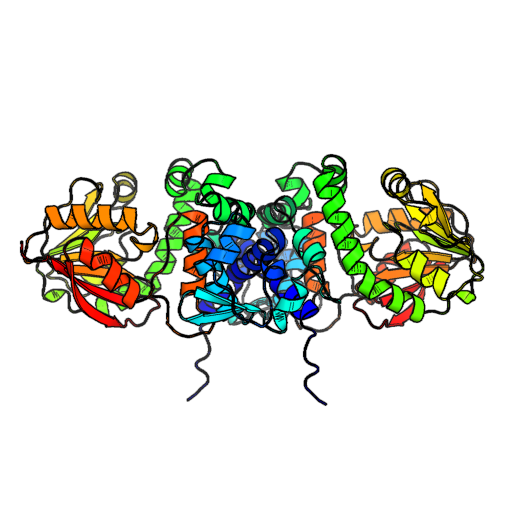GLN B 1 306 ? -17.359 22.844 12.867 1 93.06 306 GLN B N 1
ATOM 5089 C CA . GLN B 1 306 ? -16.797 22.141 14.016 1 93.06 306 GLN B CA 1
ATOM 5090 C C . GLN B 1 306 ? -16.016 23.094 14.922 1 93.06 306 GLN B C 1
ATOM 5092 O O . GLN B 1 306 ? -15.75 22.781 16.078 1 93.06 306 GLN B O 1
ATOM 5097 N N . ILE B 1 307 ? -15.656 24.219 14.375 1 93.38 307 ILE B N 1
ATOM 5098 C CA . ILE B 1 307 ? -14.836 25.141 15.164 1 93.38 307 ILE B CA 1
ATOM 5099 C C . ILE B 1 307 ? -15.734 26.109 15.938 1 93.38 307 ILE B C 1
ATOM 5101 O O . ILE B 1 307 ? -15.398 26.5 17.047 1 93.38 307 ILE B O 1
ATOM 5105 N N . GLU B 1 308 ? -16.891 26.359 15.484 1 90.31 308 GLU B N 1
ATOM 5106 C CA . GLU B 1 308 ? -17.766 27.375 16.062 1 90.31 308 GLU B CA 1
ATOM 5107 C C . GLU B 1 308 ? -18.188 27.016 17.484 1 90.31 308 GLU B C 1
ATOM 5109 O O . GLU B 1 308 ? -18.219 27.875 18.359 1 90.31 308 GLU B O 1
ATOM 5114 N N . PRO B 1 309 ? -18.406 25.766 17.734 1 91.12 309 PRO B N 1
ATOM 5115 C CA . PRO B 1 309 ? -18.797 25.391 19.094 1 91.12 309 PRO B CA 1
ATOM 5116 C C . PRO B 1 309 ? -17.703 25.656 20.125 1 91.12 309 PRO B C 1
ATOM 5118 O O . PRO B 1 309 ? -17.969 25.719 21.312 1 91.12 309 PRO B O 1
ATOM 5121 N N . SER B 1 310 ? -16.547 25.797 19.703 1 94.12 310 SER B N 1
ATOM 5122 C CA . SER B 1 310 ? -15.422 26.031 20.609 1 94.12 310 SER B CA 1
ATOM 5123 C C . SER B 1 310 ? -15.289 27.5 20.969 1 94.12 310 SER B C 1
ATOM 5125 O O . SER B 1 310 ? -14.367 27.891 21.688 1 94.12 310 SER B O 1
ATOM 5127 N N . GLY B 1 311 ? -16.172 28.359 20.516 1 94.5 311 GLY B N 1
ATOM 5128 C CA . GLY B 1 311 ? -16.203 29.766 20.906 1 94.5 311 GLY B CA 1
ATOM 5129 C C . GLY B 1 311 ? -15.555 30.688 19.891 1 94.5 311 GLY B C 1
ATOM 5130 O O . GLY B 1 311 ? -15.062 31.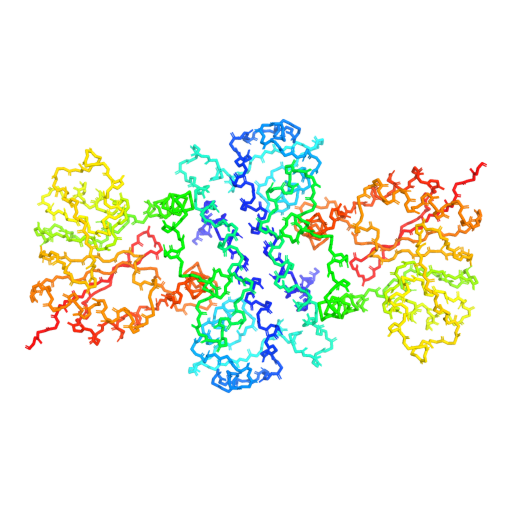766 20.25 1 94.5 311 GLY B O 1
ATOM 5131 N N . PHE B 1 312 ? -15.547 30.25 18.672 1 97.06 312 PHE B N 1
ATOM 5132 C CA . PHE B 1 312 ? -14.945 31.078 17.625 1 97.06 312 PHE B CA 1
ATOM 5133 C C . PHE B 1 312 ? -15.938 31.297 16.484 1 97.06 312 PHE B C 1
ATOM 5135 O O . PHE B 1 312 ? -16.766 30.438 16.203 1 97.06 312 PHE B O 1
ATOM 5142 N N . THR B 1 313 ? -15.844 32.438 15.898 1 95.5 313 THR B N 1
ATOM 5143 C CA . THR B 1 313 ? -16.641 32.75 14.719 1 95.5 313 THR B CA 1
ATOM 5144 C C . THR B 1 313 ? -15.781 32.75 13.461 1 95.5 313 THR B C 1
ATOM 5146 O O . THR B 1 313 ? -14.703 33.375 13.445 1 95.5 313 THR B O 1
ATOM 5149 N N . TYR B 1 314 ? -16.281 32.156 12.477 1 96 314 TYR B N 1
ATOM 5150 C CA . TYR B 1 314 ? -15.586 32.094 11.188 1 96 314 TYR B CA 1
ATOM 5151 C C . TYR B 1 314 ? -15.562 33.469 10.523 1 96 314 TYR B C 1
ATOM 5153 O O . TYR B 1 314 ? -16.578 34.156 10.484 1 96 314 TYR B O 1
ATOM 5161 N N . LEU B 1 315 ? -14.391 33.844 9.984 1 95.38 315 LEU B N 1
ATOM 5162 C CA . LEU B 1 315 ? -14.266 35.156 9.336 1 95.38 315 LEU B CA 1
ATOM 5163 C C . LEU B 1 315 ? -14.078 34.969 7.832 1 95.38 315 LEU B C 1
ATOM 5165 O O . LEU B 1 315 ? -14.867 35.5 7.043 1 95.38 315 LEU B O 1
ATOM 5169 N N . ASN B 1 316 ? -13.023 34.281 7.5 1 95.81 316 ASN B N 1
ATOM 5170 C CA . ASN B 1 316 ? -12.688 34.219 6.082 1 95.81 316 ASN B CA 1
ATOM 5171 C C . ASN B 1 316 ? -11.844 32.969 5.766 1 95.81 316 ASN B C 1
ATOM 5173 O O . ASN B 1 316 ? -11.398 32.281 6.676 1 95.81 316 ASN B O 1
ATOM 5177 N N . HIS B 1 317 ? -11.758 32.719 4.516 1 94.88 317 HIS B N 1
ATOM 5178 C CA . HIS B 1 317 ? -10.961 31.641 3.939 1 94.88 317 HIS B CA 1
ATOM 5179 C C . HIS B 1 317 ? -10.023 32.156 2.855 1 94.88 317 HIS B C 1
ATOM 5181 O O . HIS B 1 317 ? -10.422 33 2.041 1 94.88 317 HIS B O 1
ATOM 5187 N N . TYR B 1 318 ? -8.727 31.766 2.898 1 95.38 318 TYR B N 1
ATOM 5188 C CA . TYR B 1 318 ? -7.719 32.188 1.932 1 95.38 318 TYR B CA 1
ATOM 5189 C C . TYR B 1 318 ? -7.094 30.984 1.236 1 95.38 318 TYR B C 1
ATOM 5191 O O . TYR B 1 318 ? -6.531 30.109 1.891 1 95.38 318 TYR B O 1
ATOM 5199 N N . LYS B 1 319 ? -7.168 30.969 -0.078 1 91.06 319 LYS B N 1
ATOM 5200 C CA . LYS B 1 319 ? -6.457 29.953 -0.847 1 91.06 319 LYS B CA 1
ATOM 5201 C C . LYS B 1 319 ? -4.953 30.203 -0.841 1 91.06 319 LYS B C 1
ATOM 5203 O O . LYS B 1 319 ? -4.516 31.359 -0.812 1 91.06 319 LYS B O 1
ATOM 5208 N N . THR B 1 320 ? -4.18 29.188 -0.741 1 92.25 320 THR B N 1
ATOM 5209 C CA . THR B 1 320 ? -2.729 29.281 -0.837 1 92.25 320 THR B CA 1
ATOM 5210 C C . THR B 1 320 ? -2.229 28.609 -2.113 1 92.25 320 THR B C 1
ATOM 5212 O O . THR B 1 320 ? -2.975 27.875 -2.773 1 92.25 320 THR B O 1
ATOM 5215 N N . ASP B 1 321 ? -1.02 28.969 -2.51 1 86.06 321 ASP B N 1
ATOM 5216 C CA . ASP B 1 321 ? -0.365 28.25 -3.604 1 86.06 321 ASP B CA 1
ATOM 5217 C C . ASP B 1 321 ? 0.224 26.938 -3.121 1 86.06 321 ASP B C 1
ATOM 5219 O O . ASP B 1 321 ? 1.419 26.672 -3.287 1 86.06 321 ASP B O 1
ATOM 5223 N N . SER B 1 322 ? -0.479 26.172 -2.342 1 86.81 322 SER B N 1
ATOM 5224 C CA . SER B 1 322 ? -0.159 24.844 -1.825 1 86.81 322 SER B CA 1
ATOM 5225 C C . SER B 1 322 ? -1.424 24.031 -1.562 1 86.81 322 SER B C 1
ATOM 5227 O O . SER B 1 322 ? -2.518 24.438 -1.962 1 86.81 322 SER B O 1
ATOM 5229 N N . ILE B 1 323 ? -1.278 22.922 -0.994 1 84.31 323 ILE B N 1
ATOM 5230 C CA . ILE B 1 323 ? -2.414 22.047 -0.709 1 84.31 323 ILE B CA 1
ATOM 5231 C C . ILE B 1 323 ? -3.113 22.516 0.566 1 84.31 323 ILE B C 1
ATOM 5233 O O . ILE B 1 323 ? -4.18 22.016 0.916 1 84.31 323 ILE B O 1
ATOM 5237 N N . PHE B 1 324 ? -2.605 23.562 1.214 1 91.38 324 PHE B N 1
ATOM 5238 C CA . PHE B 1 324 ? -3.199 24.109 2.432 1 91.38 324 PHE B CA 1
ATOM 5239 C C . PHE B 1 324 ? -4.152 25.25 2.107 1 91.38 324 PHE B C 1
ATOM 5241 O O . PHE B 1 324 ? -4.02 25.891 1.069 1 91.38 324 PHE B O 1
ATOM 5248 N N . SER B 1 325 ? -5.086 25.391 2.908 1 93.88 325 SER B N 1
ATOM 5249 C CA . SER B 1 325 ? -5.914 26.578 2.998 1 93.88 325 SER B CA 1
ATOM 5250 C C . SER B 1 325 ? -5.812 27.219 4.379 1 93.88 325 SER B C 1
ATOM 5252 O O . SER B 1 325 ? -5.555 26.547 5.367 1 93.88 325 SER B O 1
ATOM 5254 N N . LEU B 1 326 ? -5.922 28.516 4.297 1 97.06 326 LEU B N 1
ATOM 5255 C CA . LEU B 1 326 ? -5.855 29.281 5.543 1 97.06 326 LEU B CA 1
ATOM 5256 C C . LEU B 1 326 ? -7.227 29.828 5.914 1 97.06 326 LEU B C 1
ATOM 5258 O O . LEU B 1 326 ? -7.895 30.469 5.09 1 97.06 326 LEU B O 1
ATOM 5262 N N . MET B 1 327 ? -7.66 29.516 7.105 1 97.44 327 MET B N 1
ATOM 5263 C CA . MET B 1 327 ? -8.922 30.016 7.637 1 97.44 327 MET B CA 1
ATOM 5264 C C . MET B 1 327 ? -8.68 30.953 8.812 1 97.44 327 MET B C 1
ATOM 5266 O O . MET B 1 327 ? -7.746 30.766 9.586 1 97.44 327 MET B O 1
ATOM 5270 N N . THR B 1 328 ? -9.516 31.984 8.898 1 97.69 328 THR B N 1
ATOM 5271 C CA . THR B 1 328 ? -9.414 32.906 10.023 1 97.69 328 THR B CA 1
ATOM 5272 C C . THR B 1 328 ? -10.703 32.906 10.844 1 97.69 328 THR B C 1
ATOM 5274 O O . THR B 1 328 ? -11.797 32.812 10.289 1 97.69 328 THR B O 1
ATOM 5277 N N . PHE B 1 329 ? -10.484 32.938 12.109 1 97.19 329 PHE B N 1
ATOM 5278 C CA . PHE B 1 329 ? -11.57 32.938 13.078 1 97.19 329 PHE B CA 1
ATOM 5279 C C . PHE B 1 329 ? -11.336 34.031 14.125 1 97.19 329 PHE B C 1
ATOM 5281 O O . PHE B 1 329 ? -10.211 34.5 14.305 1 97.19 329 PHE B O 1
ATOM 5288 N N . LYS B 1 330 ? -12.367 34.469 14.766 1 96.75 330 LYS B N 1
ATOM 5289 C CA . LYS B 1 330 ? -12.266 35.406 15.906 1 96.75 330 LYS B CA 1
ATOM 5290 C C . LYS B 1 330 ? -13.016 34.844 17.109 1 96.75 330 LYS B C 1
ATOM 5292 O O . LYS B 1 330 ? -14.047 34.188 16.969 1 96.75 330 LYS B O 1
ATOM 5297 N N . PRO B 1 331 ? -12.453 35.094 18.359 1 95.75 331 PRO B N 1
ATOM 5298 C CA . PRO B 1 331 ? -13.188 34.688 19.562 1 95.75 331 PRO B CA 1
ATOM 5299 C C . PRO B 1 331 ? -14.594 35.281 19.625 1 95.75 331 PRO B C 1
ATOM 5301 O O . PRO B 1 331 ? -14.781 36.469 19.312 1 95.75 331 PRO B O 1
ATOM 5304 N N . MET B 1 332 ? -15.492 34.375 19.891 1 91.56 332 MET B N 1
ATOM 5305 C CA . MET B 1 332 ? -16.859 34.875 20.078 1 91.56 332 MET B CA 1
ATOM 5306 C C . MET B 1 332 ? -16.953 35.719 21.344 1 91.56 332 MET B C 1
ATOM 5308 O O . MET B 1 332 ? -16.281 35.438 22.344 1 91.56 332 MET B O 1
ATOM 5312 N N . LYS B 1 333 ? -17.562 36.812 21.156 1 77.75 333 LYS B N 1
ATOM 5313 C CA . LYS B 1 333 ? -17.766 37.719 22.297 1 77.75 333 LYS B CA 1
ATOM 5314 C C . LYS B 1 333 ? -18.672 37.062 23.344 1 77.75 333 LYS B C 1
ATOM 5316 O O . LYS B 1 333 ? -19.625 36.344 23 1 77.75 333 LYS B O 1
ATOM 5321 N N . SER B 1 334 ? -18.109 36.844 24.609 1 60.25 334 SER B N 1
ATOM 5322 C CA . SER B 1 334 ? -19 36.438 25.703 1 60.25 334 SER B CA 1
ATOM 5323 C C . SER B 1 334 ? -20.203 37.375 25.797 1 60.25 334 SER B C 1
ATOM 5325 O O . SER B 1 334 ? -20.109 38.531 25.453 1 60.25 334 SER B O 1
#

Solvent-accessible surface area (backbone atoms only — not comparable to full-atom values): 33984 Å² total; per-residue (Å²): 127,79,81,78,74,72,51,35,50,59,50,47,54,51,48,50,48,34,32,57,58,9,48,50,49,32,33,42,34,64,59,43,53,46,62,80,54,39,80,52,71,44,45,36,59,58,53,16,66,77,58,53,34,34,40,73,56,48,43,53,52,49,53,50,41,21,26,73,53,37,29,44,75,48,79,89,57,20,36,19,44,30,80,44,33,45,23,40,14,81,85,34,94,58,40,45,29,49,46,40,43,38,61,36,46,70,59,54,39,13,60,52,27,43,55,58,18,32,44,70,65,49,22,5,23,31,74,61,69,75,38,52,54,67,65,46,28,71,75,32,61,70,58,34,53,38,38,51,48,9,53,50,56,62,38,60,62,36,23,52,26,52,45,65,48,48,77,63,74,82,35,64,24,36,33,33,46,59,34,73,93,34,60,46,58,50,36,36,41,69,76,32,72,82,32,37,35,34,42,28,25,42,51,76,54,48,70,71,54,60,72,86,80,49,60,88,54,52,43,82,41,58,44,46,67,78,68,63,70,85,85,47,45,26,38,31,35,57,73,47,62,42,52,32,36,70,68,56,39,33,50,37,43,31,46,42,49,74,64,48,52,72,83,20,37,40,34,41,33,35,51,51,31,72,89,64,70,55,75,48,72,43,52,54,46,22,54,49,24,30,33,43,57,39,12,32,55,40,36,68,65,50,46,54,64,59,44,36,80,28,43,33,39,81,72,50,77,36,75,34,80,42,76,41,32,38,34,37,29,32,47,50,80,129,126,80,80,80,73,73,52,37,51,58,50,47,52,51,48,50,48,34,31,56,58,9,49,51,50,32,33,42,34,63,59,42,54,46,63,79,54,40,81,52,71,42,45,36,61,60,53,15,66,76,59,54,33,36,40,72,56,50,43,53,52,49,54,49,41,21,27,72,52,37,28,43,75,47,79,90,56,21,37,17,44,30,79,46,32,46,22,42,15,80,85,33,95,57,40,44,30,50,47,42,44,38,62,37,47,69,61,54,41,12,59,52,30,43,57,58,18,33,42,70,64,47,22,5,24,30,73,62,69,76,38,53,53,68,63,46,27,71,77,32,61,71,57,35,52,38,38,50,49,10,52,50,57,61,39,61,62,36,22,53,27,52,45,67,49,47,77,66,73,83,35,64,25,36,32,32,45,58,33,74,92,32,60,48,57,50,37,36,42,68,75,32,73,81,31,38,35,34,41,30,26,44,51,76,54,47,69,72,54,61,73,87,80,47,62,88,55,52,42,83,41,58,45,45,66,77,68,62,70,86,85,46,46,26,39,32,33,55,73,44,63,42,51,34,36,71,69,57,38,32,51,37,43,33,45,41,49,75,64,47,52,72,83,21,37,41,32,41,32,36,52,51,30,74,86,65,69,56,76,49,72,40,51,54,47,22,54,50,24,31,33,43,56,38,13,33,55,39,34,69,68,50,48,51,63,58,44,36,81,27,43,32,38,80,72,50,76,34,75,32,81,44,74,39,31,39,34,36,29,31,47,50,80,128